Protein AF-A0A3B8M7G5-F1 (afdb_monomer)

Secondary structure (DSSP, 8-state):
---TTHHHHHHHHHHHHHHHHHHHHHHHHHHHHHHT-----HHHHHHHHHHHHHHHHHHHHT--TTS-SEEEEEEETTS-EEEEESS-EE-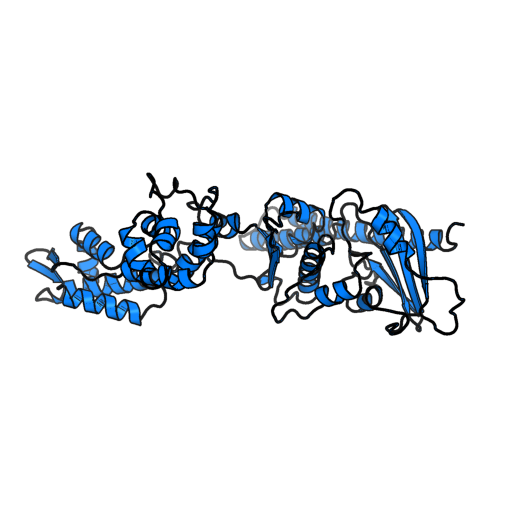TT--EEEEETTSGGGHHHHH--SS--TTEEEEEEEEEETTEEEEEEEEE--GGG--TT--S-HHHHHHHHHTTTSS----GGG--HHHHHHHHS-SSS-------TTS-HHHHHHHHHHHHHHHTHHHHHHH-EEEEES-HHHHHHHHHH-THHHHTTEEEEEHHHHHHTT-TT--EEEPPPHHHHHHHTSTHHHHHHHHHHHTT----SS-EEEEETTEEEEE-HHHHHHHHHHHHHH-SSHHHHHHHHHHHHHHHHHHTSTT---HHHHHHHHTT-HHHHHHHHHHS----HHHHHHHHHT-HHHHHHHHTTTS-HHHHHTT-----S-TTT--EEGGGHHHHHHHHHHH-PPB-TTS-BSSPPPPP-SEEEE----------

Structure (mmCIF, N/CA/C/O backbone):
data_AF-A0A3B8M7G5-F1
#
_entry.id   AF-A0A3B8M7G5-F1
#
loop_
_atom_site.group_PDB
_atom_site.id
_atom_site.type_symbol
_atom_site.label_atom_id
_atom_site.label_alt_id
_atom_site.label_comp_id
_atom_site.label_asym_id
_atom_site.label_entity_id
_atom_site.label_seq_id
_atom_site.pdbx_PDB_ins_code
_atom_site.Cartn_x
_atom_site.Cartn_y
_atom_site.Cartn_z
_atom_site.occupancy
_atom_site.B_iso_or_equiv
_atom_site.auth_seq_id
_atom_site.auth_comp_id
_atom_site.auth_asym_id
_atom_site.auth_atom_id
_atom_site.pdbx_PDB_model_num
ATOM 1 N N . MET A 1 1 ? 38.760 4.774 -37.490 1.00 51.53 1 MET A N 1
ATOM 2 C CA . MET A 1 1 ? 38.016 4.800 -38.769 1.00 51.53 1 MET A CA 1
ATOM 3 C C . MET A 1 1 ? 36.551 4.691 -38.407 1.00 51.53 1 MET A C 1
ATOM 5 O O . MET A 1 1 ? 36.247 3.882 -37.546 1.00 51.53 1 MET A O 1
ATOM 9 N N . THR A 1 2 ? 35.687 5.534 -38.965 1.00 69.25 2 THR A N 1
ATOM 10 C CA . THR A 1 2 ? 34.235 5.453 -38.745 1.00 69.25 2 THR A CA 1
ATOM 11 C C . THR A 1 2 ? 33.698 4.145 -39.324 1.00 69.25 2 THR A C 1
ATOM 13 O O . THR A 1 2 ? 34.103 3.748 -40.418 1.00 69.25 2 THR A O 1
ATOM 16 N N . HIS A 1 3 ? 32.827 3.460 -38.582 1.00 82.44 3 HIS A N 1
ATOM 17 C CA . HIS A 1 3 ? 32.260 2.178 -38.997 1.00 82.44 3 HIS A CA 1
ATOM 18 C C . HIS A 1 3 ? 31.507 2.327 -40.342 1.00 82.44 3 HIS A C 1
ATOM 20 O O . HIS A 1 3 ? 30.727 3.273 -40.500 1.00 82.44 3 HIS A O 1
ATOM 26 N N . PRO A 1 4 ? 31.720 1.436 -41.333 1.00 87.06 4 PRO A N 1
ATOM 27 C CA . PRO A 1 4 ? 31.250 1.630 -42.713 1.00 87.06 4 PRO A CA 1
ATOM 28 C C . PRO A 1 4 ? 29.722 1.692 -42.841 1.00 87.06 4 PRO A C 1
ATOM 30 O O . PRO A 1 4 ? 29.203 2.316 -43.763 1.00 87.06 4 PRO A O 1
ATOM 33 N N . GLU A 1 5 ? 28.998 1.081 -41.901 1.00 90.75 5 GLU A N 1
ATOM 34 C CA . GLU A 1 5 ? 27.531 1.035 -41.906 1.00 90.75 5 GLU A CA 1
ATOM 35 C C . GLU A 1 5 ? 26.855 2.204 -41.158 1.00 90.75 5 GLU A C 1
ATOM 37 O O . GLU A 1 5 ? 25.629 2.273 -41.160 1.00 90.75 5 GLU A O 1
ATOM 42 N N . ILE A 1 6 ? 27.602 3.159 -40.575 1.00 92.19 6 ILE A N 1
ATOM 43 C CA . ILE A 1 6 ? 27.016 4.279 -39.798 1.00 92.19 6 ILE A CA 1
ATOM 44 C C . ILE A 1 6 ? 25.938 5.031 -40.583 1.00 92.19 6 ILE A C 1
ATOM 46 O O . ILE A 1 6 ? 24.874 5.311 -40.042 1.00 92.19 6 ILE A O 1
ATOM 50 N N . ALA A 1 7 ? 26.178 5.341 -41.860 1.00 94.44 7 ALA A N 1
ATOM 51 C CA . ALA A 1 7 ? 25.221 6.101 -42.664 1.00 94.44 7 ALA A CA 1
ATOM 52 C C . ALA A 1 7 ? 23.908 5.334 -42.908 1.00 94.44 7 ALA A C 1
ATOM 54 O O . ALA A 1 7 ? 22.834 5.933 -42.900 1.00 94.44 7 ALA A O 1
ATOM 55 N N . ALA A 1 8 ? 23.991 4.015 -43.108 1.00 95.00 8 ALA A N 1
ATOM 56 C CA . ALA A 1 8 ? 22.815 3.171 -43.295 1.00 95.00 8 ALA A CA 1
ATOM 57 C C . ALA A 1 8 ? 22.008 3.055 -41.993 1.00 95.00 8 ALA A C 1
ATOM 59 O O . ALA A 1 8 ? 20.787 3.202 -42.007 1.00 95.00 8 ALA A O 1
ATOM 60 N N . GLU A 1 9 ? 22.693 2.874 -40.862 1.00 95.75 9 GLU A N 1
ATOM 61 C CA . GLU A 1 9 ? 22.041 2.760 -39.556 1.00 95.75 9 GLU A CA 1
ATOM 62 C C . GLU A 1 9 ? 21.443 4.086 -39.080 1.00 95.75 9 GLU A C 1
ATOM 64 O O . GLU A 1 9 ? 20.328 4.106 -38.558 1.00 95.75 9 GLU A O 1
ATOM 69 N N . GLN A 1 10 ? 22.113 5.211 -39.345 1.00 96.31 10 GLN A N 1
ATOM 70 C CA . GLN A 1 10 ? 21.554 6.540 -39.102 1.00 96.31 10 GLN A CA 1
ATOM 71 C C . GLN A 1 10 ? 20.258 6.750 -39.897 1.00 96.31 10 GLN A C 1
ATOM 73 O O . GLN A 1 10 ? 19.269 7.220 -39.338 1.00 96.31 10 GLN A O 1
ATOM 78 N N . ALA A 1 11 ? 20.218 6.345 -41.172 1.00 96.75 11 ALA A N 1
ATOM 79 C CA . ALA A 1 11 ? 19.010 6.457 -41.988 1.00 96.75 11 ALA A CA 1
ATOM 80 C C . ALA A 1 11 ? 17.841 5.621 -41.427 1.00 96.75 11 ALA A C 1
ATOM 82 O O . ALA A 1 11 ? 16.687 6.060 -41.467 1.00 96.75 11 ALA A O 1
ATOM 83 N N . HIS A 1 12 ? 18.122 4.440 -40.861 1.00 96.12 12 HIS A N 1
ATOM 84 C CA . HIS A 1 12 ? 17.106 3.631 -40.179 1.00 96.12 12 HIS A CA 1
ATOM 85 C C . HIS A 1 12 ? 16.614 4.290 -38.885 1.00 96.12 12 HIS A C 1
ATOM 87 O O . HIS A 1 12 ? 15.405 4.363 -38.654 1.00 96.12 12 HIS A O 1
ATOM 93 N N . ILE A 1 13 ? 17.527 4.825 -38.066 1.00 95.56 13 ILE A N 1
ATOM 94 C CA . ILE A 1 13 ? 17.198 5.574 -36.842 1.00 95.56 13 ILE A CA 1
ATOM 95 C C . ILE A 1 13 ? 16.310 6.784 -37.172 1.00 95.56 13 ILE A C 1
ATOM 97 O O . ILE A 1 13 ? 15.283 6.997 -36.518 1.00 95.56 13 ILE A O 1
ATOM 101 N N . ASP A 1 14 ? 16.639 7.532 -38.225 1.00 96.50 14 ASP A N 1
ATOM 102 C CA . ASP A 1 14 ? 15.849 8.675 -38.689 1.00 96.50 14 ASP A CA 1
ATOM 103 C C . ASP A 1 14 ? 14.444 8.249 -39.136 1.00 96.50 14 ASP A C 1
ATOM 105 O O . ASP A 1 14 ? 13.448 8.865 -38.731 1.00 96.50 14 ASP A O 1
ATOM 109 N N . ARG A 1 15 ? 14.335 7.149 -39.901 1.00 96.75 15 ARG A N 1
ATOM 110 C CA . ARG A 1 15 ? 13.041 6.564 -40.297 1.00 96.75 15 ARG A CA 1
ATOM 111 C C . ARG A 1 15 ? 12.215 6.169 -39.074 1.00 96.75 15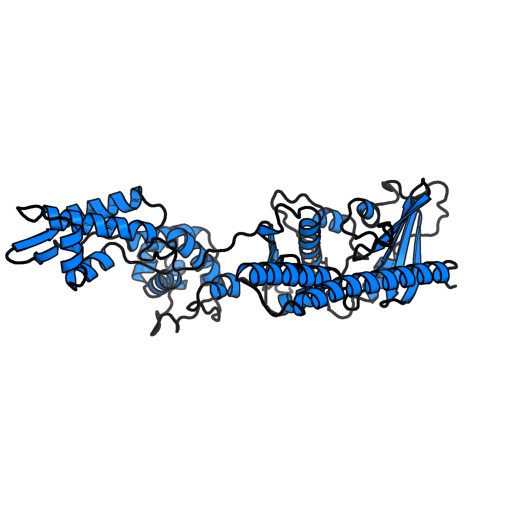 ARG A C 1
ATOM 113 O O . ARG A 1 15 ? 11.028 6.491 -39.010 1.00 96.75 15 ARG A O 1
ATOM 120 N N . ALA A 1 16 ? 12.820 5.501 -38.097 1.00 96.25 16 ALA A N 1
ATOM 121 C CA . ALA A 1 16 ? 12.135 5.080 -36.880 1.00 96.25 16 ALA A CA 1
ATOM 122 C C . ALA A 1 16 ? 11.620 6.279 -36.066 1.00 96.25 16 ALA A C 1
ATOM 124 O O . ALA A 1 16 ? 10.476 6.275 -35.604 1.00 96.25 16 ALA A O 1
ATOM 125 N N . HIS A 1 17 ? 12.417 7.344 -35.945 1.00 94.69 17 HIS A N 1
ATOM 126 C CA . HIS A 1 17 ? 11.985 8.578 -35.292 1.00 94.69 17 HIS A CA 1
ATOM 127 C C . HIS A 1 17 ? 10.840 9.270 -36.034 1.00 94.69 17 HIS A C 1
ATOM 129 O O . HIS A 1 17 ? 9.897 9.729 -35.389 1.00 94.69 17 HIS A O 1
ATOM 135 N N . MET A 1 18 ? 10.884 9.312 -37.367 1.00 95.50 18 MET A N 1
ATOM 136 C CA . MET A 1 18 ? 9.791 9.850 -38.178 1.00 95.50 18 MET A CA 1
ATOM 137 C C . MET A 1 18 ? 8.483 9.082 -37.932 1.00 95.50 18 MET A C 1
ATOM 139 O O . MET A 1 18 ? 7.447 9.700 -37.683 1.00 95.50 18 MET A O 1
ATOM 143 N N . LEU A 1 19 ? 8.523 7.747 -37.947 1.00 95.81 19 LEU A N 1
ATOM 144 C CA . LEU A 1 19 ? 7.349 6.903 -37.691 1.00 95.81 19 LEU A CA 1
ATOM 145 C C . LEU A 1 19 ? 6.804 7.076 -36.267 1.00 95.81 19 LEU A C 1
ATOM 147 O O . LEU A 1 19 ? 5.587 7.121 -36.062 1.00 95.81 19 LEU A O 1
ATOM 151 N N . LEU A 1 20 ? 7.686 7.229 -35.277 1.00 93.00 20 LEU A N 1
ATOM 152 C CA . LEU A 1 20 ? 7.289 7.530 -33.903 1.00 93.00 20 LEU A CA 1
ATOM 153 C C . LEU A 1 20 ? 6.588 8.892 -33.799 1.00 93.00 20 LEU A C 1
ATOM 155 O O . LEU A 1 20 ? 5.552 9.008 -33.140 1.00 93.00 20 LEU A O 1
ATOM 159 N N . ASP A 1 21 ? 7.119 9.918 -34.462 1.00 92.56 21 ASP A N 1
ATOM 160 C CA . ASP A 1 21 ? 6.519 11.253 -34.476 1.00 92.56 21 ASP A CA 1
ATOM 161 C C . ASP A 1 21 ? 5.148 11.240 -35.182 1.00 92.56 21 ASP A C 1
ATOM 163 O O . ASP A 1 21 ? 4.189 11.825 -34.671 1.00 92.56 21 ASP A O 1
ATOM 167 N N . GLN A 1 22 ? 4.993 10.469 -36.264 1.00 93.12 22 GLN A N 1
ATOM 168 C CA . GLN A 1 22 ? 3.694 10.221 -36.903 1.00 93.12 22 GLN A CA 1
ATOM 169 C C . GLN A 1 22 ? 2.713 9.470 -35.988 1.00 93.12 22 GLN A C 1
ATOM 171 O O . GLN A 1 22 ? 1.519 9.772 -35.968 1.00 93.12 22 GLN A O 1
ATOM 176 N N . ALA A 1 23 ? 3.177 8.481 -35.218 1.00 90.56 23 ALA A N 1
ATOM 177 C CA . ALA A 1 23 ? 2.340 7.768 -34.251 1.00 90.56 23 ALA A CA 1
ATOM 178 C C . ALA A 1 23 ? 1.844 8.698 -33.131 1.00 90.56 23 ALA A C 1
ATOM 180 O O . ALA A 1 23 ? 0.668 8.643 -32.759 1.00 90.56 23 ALA A O 1
ATOM 181 N N . ARG A 1 24 ? 2.711 9.592 -32.638 1.00 90.25 24 ARG A N 1
ATOM 182 C CA . ARG A 1 24 ? 2.340 10.635 -31.669 1.00 90.25 24 ARG A CA 1
ATOM 183 C C . ARG A 1 24 ? 1.311 11.592 -32.255 1.00 90.25 24 ARG A C 1
ATOM 185 O O . ARG A 1 24 ? 0.337 11.915 -31.582 1.00 90.25 24 ARG A O 1
ATOM 192 N N . GLU A 1 25 ? 1.495 12.021 -33.499 1.00 90.31 25 GLU A N 1
ATOM 193 C CA . GLU A 1 25 ? 0.565 12.947 -34.142 1.00 90.31 25 GLU A CA 1
ATOM 194 C C . GLU A 1 25 ? -0.816 12.325 -34.361 1.00 90.31 25 GLU A C 1
ATOM 196 O O . GLU A 1 25 ? -1.823 12.933 -34.005 1.00 90.31 25 GLU A O 1
ATOM 201 N N . ARG A 1 26 ? -0.878 11.065 -34.809 1.00 88.50 26 ARG A N 1
ATOM 202 C CA . ARG A 1 26 ? -2.140 10.308 -34.888 1.00 88.50 26 ARG A CA 1
ATOM 203 C C . ARG A 1 26 ? -2.851 10.233 -33.533 1.00 88.50 26 ARG A C 1
ATOM 205 O O . ARG A 1 26 ? -4.058 10.453 -33.461 1.00 88.50 26 ARG A O 1
ATOM 212 N N . ALA A 1 27 ? -2.112 9.981 -32.450 1.00 86.50 27 ALA A N 1
ATOM 213 C CA . ALA A 1 27 ? -2.678 9.976 -31.101 1.00 86.50 27 ALA A CA 1
ATOM 214 C C . ALA A 1 27 ? -3.205 11.364 -30.678 1.00 86.50 27 ALA A C 1
ATOM 216 O O . ALA A 1 27 ? -4.284 11.453 -30.094 1.00 86.50 27 ALA A O 1
ATOM 217 N N . ARG A 1 28 ? -2.511 12.461 -31.020 1.00 85.81 28 ARG A N 1
ATOM 218 C CA . ARG A 1 28 ? -2.996 13.832 -30.756 1.00 85.81 28 ARG A CA 1
ATOM 219 C C . ARG A 1 28 ? -4.236 14.190 -31.572 1.00 85.81 28 ARG A C 1
ATOM 221 O O . ARG A 1 28 ? -5.139 14.830 -31.040 1.00 85.81 28 ARG A O 1
ATOM 228 N N . GLN A 1 29 ? -4.319 13.766 -32.829 1.00 84.62 29 GLN A N 1
ATOM 229 C CA . GLN A 1 29 ? -5.486 14.029 -33.678 1.00 84.62 29 GLN A CA 1
ATOM 230 C C . GLN A 1 29 ? -6.759 13.375 -33.128 1.00 84.62 29 GLN A C 1
ATOM 232 O O . GLN A 1 29 ? -7.821 14.001 -33.144 1.00 84.62 29 GLN A O 1
ATOM 237 N N . LEU A 1 30 ? -6.648 12.173 -32.550 1.00 78.12 30 LEU A N 1
ATOM 238 C CA . LEU A 1 30 ? -7.759 11.519 -31.849 1.00 78.12 30 LEU A CA 1
ATOM 239 C C . LEU A 1 30 ? -8.289 12.370 -30.683 1.00 78.12 30 LEU A C 1
ATOM 241 O O . LEU A 1 30 ? -9.499 12.438 -30.487 1.00 78.12 30 LEU A O 1
ATOM 245 N N . ARG A 1 31 ? -7.416 13.092 -29.961 1.00 70.81 31 ARG A N 1
ATOM 246 C CA . ARG A 1 31 ? -7.828 14.060 -28.926 1.00 70.81 31 ARG A CA 1
ATOM 247 C C . ARG A 1 31 ? -8.651 15.211 -29.511 1.00 70.81 31 ARG A C 1
ATOM 249 O O . ARG A 1 31 ? -9.694 15.564 -28.966 1.00 70.81 31 ARG A O 1
ATOM 256 N N . GLY A 1 32 ? -8.191 15.786 -30.624 1.00 64.62 32 GLY A N 1
ATOM 257 C CA . GLY A 1 32 ? -8.837 16.933 -31.271 1.00 64.62 32 GLY A CA 1
ATOM 258 C C . GLY A 1 32 ? -10.245 16.627 -31.792 1.00 64.62 32 GLY A C 1
ATOM 259 O O . GLY A 1 32 ? -11.131 17.471 -31.689 1.00 64.62 32 GLY A O 1
ATOM 260 N N . MET A 1 33 ? -10.490 15.407 -32.283 1.00 64.12 33 MET A N 1
ATOM 261 C CA . MET A 1 33 ? -11.824 14.972 -32.731 1.00 64.12 33 MET A CA 1
ATOM 262 C C . MET A 1 33 ? -12.843 14.882 -31.581 1.00 64.12 33 MET A C 1
ATOM 264 O O . MET A 1 33 ? -14.033 15.111 -31.787 1.00 64.12 33 MET A O 1
ATOM 268 N N . VAL A 1 34 ? -12.378 14.595 -30.363 1.00 59.19 34 VAL A N 1
ATOM 269 C CA . VAL A 1 34 ? -13.214 14.408 -29.166 1.00 59.19 34 VAL A CA 1
ATOM 270 C C . VAL A 1 34 ? -13.632 15.746 -28.536 1.00 59.19 34 VAL A C 1
ATOM 272 O O . VAL A 1 34 ? -14.736 15.866 -28.004 1.00 59.19 34 VAL A O 1
ATOM 275 N N . GLU A 1 35 ? -12.805 16.791 -28.636 1.00 55.91 35 GLU A N 1
ATOM 276 C CA . GLU A 1 35 ? -13.115 18.124 -28.087 1.00 55.91 35 GLU A CA 1
ATOM 277 C C . GLU A 1 35 ? -14.222 18.876 -28.854 1.00 55.91 35 GLU A C 1
ATOM 279 O O . GLU A 1 35 ? -14.889 19.746 -28.282 1.00 55.91 35 GLU A O 1
ATOM 284 N N . VAL A 1 36 ? -14.460 18.534 -30.127 1.00 53.94 36 VAL A N 1
ATOM 285 C CA . VAL A 1 36 ? -15.417 19.231 -31.014 1.00 53.94 36 VAL A CA 1
ATOM 286 C C . VAL A 1 36 ? -16.881 18.833 -30.742 1.00 53.94 36 VAL A C 1
ATOM 288 O O . VAL A 1 36 ? -17.803 19.571 -31.095 1.00 53.94 36 VAL A O 1
ATOM 291 N N . GLY A 1 37 ? -17.130 17.741 -30.012 1.00 56.31 37 GLY A N 1
ATOM 292 C CA . GLY A 1 37 ? -18.466 17.308 -29.577 1.00 56.31 37 GLY A CA 1
ATOM 293 C C . GLY A 1 37 ? -19.032 18.121 -28.403 1.00 56.31 37 GLY A C 1
ATOM 294 O O . GLY A 1 37 ? -19.281 17.581 -27.325 1.00 56.31 37 GLY A O 1
ATOM 295 N N . ARG A 1 38 ? -19.230 19.437 -28.557 1.00 49.22 38 ARG A N 1
ATOM 296 C CA . ARG A 1 38 ? -19.844 20.295 -27.521 1.00 49.22 38 ARG A CA 1
ATOM 297 C C . ARG A 1 38 ? -21.365 20.108 -27.457 1.00 49.22 38 ARG A C 1
ATOM 299 O O . ARG A 1 38 ? -22.127 20.953 -27.912 1.00 49.22 38 ARG A O 1
ATOM 306 N N . GLY A 1 39 ? -21.806 19.018 -26.837 1.00 60.34 39 GLY A N 1
ATOM 307 C CA . GLY A 1 39 ? -23.203 18.816 -26.447 1.00 60.34 39 GLY A CA 1
ATOM 308 C C . GLY A 1 39 ? -23.545 17.340 -26.314 1.00 60.34 39 GLY A C 1
ATOM 309 O O . GLY A 1 39 ? -23.597 16.632 -27.311 1.00 60.34 39 GLY A O 1
ATOM 310 N N . GLY A 1 40 ? -23.789 16.863 -25.093 1.00 65.00 40 GLY A N 1
ATOM 311 C CA . GLY A 1 40 ? -24.121 15.458 -24.893 1.00 65.00 40 GLY A CA 1
ATOM 312 C C . GLY A 1 40 ? -24.544 15.109 -23.472 1.00 65.00 40 GLY A C 1
ATOM 313 O O . GLY A 1 40 ? -24.154 15.762 -22.500 1.00 65.00 40 GLY A O 1
ATOM 314 N N . THR A 1 41 ? -25.379 14.075 -23.399 1.00 71.44 41 THR A N 1
ATOM 315 C CA . THR A 1 41 ? -25.889 13.395 -22.202 1.00 71.44 41 THR A CA 1
ATOM 316 C C . THR A 1 41 ? -24.753 12.950 -21.262 1.00 71.44 41 THR A C 1
ATOM 318 O O . THR A 1 41 ? -23.580 12.973 -21.627 1.00 71.44 41 THR A O 1
ATOM 321 N N . THR A 1 42 ? -25.070 12.501 -20.040 1.00 70.81 42 THR A N 1
ATOM 322 C CA . THR A 1 42 ? -24.075 11.944 -19.093 1.00 70.81 42 THR A CA 1
ATOM 323 C C . THR A 1 42 ? -23.211 10.839 -19.719 1.00 70.81 42 THR A C 1
ATOM 325 O O . THR A 1 42 ? -22.033 10.729 -19.399 1.00 70.81 42 THR A O 1
ATOM 328 N N . GLN A 1 43 ? -23.774 10.073 -20.657 1.00 71.25 43 GLN A N 1
ATOM 329 C CA . GLN A 1 43 ? -23.075 9.027 -21.402 1.00 71.25 43 GLN A CA 1
ATOM 330 C C . GLN A 1 43 ? -21.974 9.584 -22.321 1.00 71.25 43 GLN A C 1
ATOM 332 O O . GLN A 1 43 ? -20.856 9.087 -22.288 1.00 71.25 43 GLN A O 1
ATOM 337 N N . ALA A 1 44 ? -22.241 10.669 -23.053 1.00 72.38 44 ALA A N 1
ATOM 338 C CA . ALA A 1 44 ? -21.246 11.299 -23.925 1.00 72.38 44 ALA A CA 1
ATOM 339 C C . ALA A 1 44 ? -20.059 11.895 -23.141 1.00 72.38 44 ALA A C 1
ATOM 341 O O . ALA A 1 44 ? -18.938 11.937 -23.639 1.00 72.38 44 ALA A O 1
ATOM 342 N N . ARG A 1 45 ? -20.291 12.346 -21.897 1.00 71.38 45 ARG A N 1
ATOM 343 C CA . ARG A 1 45 ? -19.213 12.806 -21.001 1.00 71.38 45 ARG A CA 1
ATOM 344 C C . ARG A 1 45 ? -18.332 11.648 -20.540 1.00 71.38 45 ARG A C 1
ATOM 346 O O . ARG A 1 45 ? -17.120 11.768 -20.577 1.00 71.38 45 ARG A O 1
ATOM 353 N N . TYR A 1 46 ? -18.941 10.524 -20.168 1.00 74.94 46 TYR A N 1
ATOM 354 C CA . TYR A 1 46 ? -18.198 9.329 -19.778 1.00 74.94 46 TYR A CA 1
ATOM 355 C C . TYR A 1 46 ? -17.359 8.767 -20.935 1.00 74.94 46 TYR A C 1
ATOM 357 O O . TYR A 1 46 ? -16.178 8.490 -20.760 1.00 74.94 46 TYR A O 1
ATOM 365 N N . GLU A 1 47 ? -17.943 8.648 -22.131 1.00 76.00 47 GLU A N 1
ATOM 366 C CA . GLU A 1 47 ? -17.223 8.199 -23.332 1.00 76.00 47 GLU A CA 1
ATOM 367 C C . GLU A 1 47 ? -16.051 9.132 -23.665 1.00 76.00 47 GLU A C 1
ATOM 369 O O . GLU A 1 47 ? -14.956 8.663 -23.973 1.00 76.00 47 GLU A O 1
ATOM 374 N N . ARG A 1 48 ? -16.246 10.449 -23.520 1.00 76.06 48 ARG A N 1
ATOM 375 C CA . ARG A 1 48 ? -15.173 11.436 -23.650 1.00 76.06 48 ARG A CA 1
ATOM 376 C C . ARG A 1 48 ? -14.044 11.188 -22.652 1.00 76.06 48 ARG A C 1
ATOM 378 O O . ARG A 1 48 ? -12.897 11.126 -23.082 1.00 76.06 48 ARG A O 1
ATOM 385 N N . ASP A 1 49 ? -14.354 11.054 -21.366 1.00 78.44 49 ASP A N 1
ATOM 386 C CA . ASP A 1 49 ? -13.343 10.880 -20.315 1.00 78.44 49 ASP A CA 1
ATOM 387 C C . ASP A 1 49 ? -12.529 9.591 -20.537 1.00 78.44 49 ASP A C 1
ATOM 389 O O . ASP A 1 49 ? -11.311 9.577 -20.357 1.00 78.44 49 ASP A O 1
ATOM 393 N N . VAL A 1 50 ? -13.182 8.518 -21.001 1.00 78.88 50 VAL A N 1
ATOM 394 C CA . VAL A 1 50 ? -12.520 7.251 -21.357 1.00 78.88 50 VAL A CA 1
ATOM 395 C C . VAL A 1 50 ? -11.574 7.429 -22.544 1.00 78.88 50 VAL A C 1
ATOM 397 O O . VAL A 1 50 ? -10.430 6.971 -22.491 1.00 78.88 50 VAL A O 1
ATOM 400 N N . ILE A 1 51 ? -12.020 8.095 -23.614 1.00 79.56 51 ILE A N 1
ATOM 401 C CA . ILE A 1 51 ? -11.174 8.326 -24.791 1.00 79.56 51 ILE A CA 1
ATOM 402 C C . ILE A 1 51 ? -10.015 9.263 -24.438 1.00 79.56 51 ILE A C 1
ATOM 404 O O . ILE A 1 51 ? -8.880 8.998 -24.826 1.00 79.56 51 ILE A O 1
ATOM 408 N N . GLU A 1 52 ? -10.272 10.322 -23.671 1.00 81.06 52 GLU A N 1
ATOM 409 C CA . GLU A 1 52 ? -9.244 11.250 -23.205 1.00 81.06 52 GLU A CA 1
ATOM 410 C C . GLU A 1 52 ? -8.184 10.520 -22.373 1.00 81.06 52 GLU A C 1
ATOM 412 O O . GLU A 1 52 ? -6.997 10.631 -22.680 1.00 81.06 52 GLU A O 1
ATOM 417 N N . GLY A 1 53 ? -8.597 9.686 -21.414 1.00 76.88 53 GLY A N 1
ATOM 418 C CA . GLY A 1 53 ? -7.684 8.833 -20.652 1.00 76.88 53 GLY A CA 1
ATOM 419 C C . GLY A 1 53 ? -6.876 7.881 -21.542 1.00 76.88 53 GLY A C 1
ATOM 420 O O . GLY A 1 53 ? -5.659 7.782 -21.400 1.00 76.88 53 GLY A O 1
ATOM 421 N N . SER A 1 54 ? -7.515 7.231 -22.522 1.00 78.06 54 SER A N 1
ATOM 422 C CA . SER A 1 54 ? -6.824 6.336 -23.462 1.00 78.06 54 SER A CA 1
ATOM 423 C C . SER A 1 54 ? -5.796 7.067 -24.328 1.00 78.06 54 SER A C 1
ATOM 425 O O . SER A 1 54 ? -4.736 6.509 -24.619 1.00 78.06 54 SER A O 1
ATOM 427 N N . VAL A 1 55 ? -6.100 8.289 -24.772 1.00 83.06 55 VAL A N 1
ATOM 428 C CA . VAL A 1 55 ? -5.180 9.091 -25.585 1.00 83.06 55 VAL A CA 1
ATOM 429 C C . VAL A 1 55 ? -4.003 9.580 -24.747 1.00 83.06 55 VAL A C 1
ATOM 431 O O . VAL A 1 55 ? -2.870 9.492 -25.217 1.00 83.06 55 VAL A O 1
ATOM 434 N N . GLN A 1 56 ? -4.243 10.040 -23.515 1.00 79.50 56 GLN A N 1
ATOM 435 C CA . GLN A 1 56 ? -3.171 10.440 -22.599 1.00 79.50 56 GLN A CA 1
ATOM 436 C C . GLN A 1 56 ? -2.227 9.269 -22.325 1.00 79.50 56 GLN A C 1
ATOM 438 O O . GLN A 1 56 ? -1.041 9.379 -22.621 1.00 79.50 56 GLN A O 1
ATOM 443 N N . ASN A 1 57 ? -2.765 8.106 -21.939 1.00 75.81 57 ASN A N 1
ATOM 444 C CA . ASN A 1 57 ? -1.970 6.895 -21.715 1.00 75.81 57 ASN A CA 1
ATOM 445 C C . ASN A 1 57 ? -1.141 6.515 -22.950 1.00 75.81 57 ASN A C 1
ATOM 447 O O . ASN A 1 57 ? 0.030 6.148 -22.842 1.00 75.81 57 ASN A O 1
ATOM 451 N N . ARG A 1 58 ? -1.729 6.611 -24.152 1.00 81.31 58 ARG A N 1
ATOM 452 C CA . ARG A 1 58 ? -1.007 6.317 -25.395 1.00 81.31 58 ARG A CA 1
ATOM 453 C C . ARG A 1 58 ? 0.110 7.323 -25.655 1.00 81.31 58 ARG A C 1
ATOM 455 O O . ARG A 1 58 ? 1.181 6.920 -26.099 1.00 81.31 58 ARG A O 1
ATOM 462 N N . LEU A 1 59 ? -0.121 8.611 -25.413 1.00 83.06 59 LEU A N 1
ATOM 463 C CA . LEU A 1 59 ? 0.900 9.641 -25.585 1.00 83.06 59 LEU A CA 1
ATOM 464 C C . LEU A 1 59 ? 2.041 9.468 -24.583 1.00 83.06 59 LEU A C 1
ATOM 466 O O . LEU A 1 59 ? 3.189 9.547 -25.013 1.00 83.06 59 LEU A O 1
ATOM 470 N N . GLY A 1 60 ? 1.746 9.161 -23.317 1.00 77.44 60 GLY A N 1
ATOM 471 C CA . GLY A 1 60 ? 2.732 8.813 -22.291 1.00 77.44 60 GLY A CA 1
ATOM 472 C C . GLY A 1 60 ? 3.622 7.647 -22.672 1.00 77.44 60 GLY A C 1
ATOM 473 O O . GLY A 1 60 ? 4.845 7.746 -22.614 1.00 77.44 60 GLY A O 1
ATOM 474 N N . GLN A 1 61 ? 3.018 6.562 -23.164 1.00 76.50 61 GLN A N 1
ATOM 475 C CA . GLN A 1 61 ? 3.753 5.397 -23.667 1.00 76.50 61 GLN A CA 1
ATOM 476 C C . GLN A 1 61 ? 4.665 5.718 -24.853 1.00 76.50 61 GLN A C 1
ATOM 478 O O . GLN A 1 61 ? 5.601 4.973 -25.106 1.00 76.50 61 GLN A O 1
ATOM 483 N N . LEU A 1 62 ? 4.397 6.788 -25.604 1.00 83.94 62 LEU A N 1
ATOM 484 C CA . LEU A 1 62 ? 5.222 7.203 -26.736 1.00 83.94 62 LEU A CA 1
ATOM 485 C C . LEU A 1 62 ? 6.270 8.259 -26.351 1.00 83.94 62 LEU A C 1
ATOM 487 O O . LEU A 1 62 ? 6.957 8.769 -27.241 1.00 83.94 62 LEU A O 1
ATOM 491 N N . GLN A 1 63 ? 6.411 8.629 -25.074 1.00 79.94 63 GLN A N 1
ATOM 492 C CA . GLN A 1 63 ? 7.426 9.586 -24.626 1.00 79.94 63 GLN A CA 1
ATOM 493 C C . GLN A 1 63 ? 8.791 8.906 -24.450 1.00 79.94 63 GLN A C 1
ATOM 495 O O . GLN A 1 63 ? 8.908 7.888 -23.783 1.00 79.94 63 GLN A O 1
ATOM 500 N N . LEU A 1 64 ? 9.835 9.499 -25.043 1.00 73.38 64 LEU A N 1
ATOM 501 C CA . LEU A 1 64 ? 11.234 9.050 -24.910 1.00 73.38 64 LEU A CA 1
ATOM 502 C C . LEU A 1 64 ? 12.091 9.985 -24.042 1.00 73.38 64 LEU A C 1
ATOM 504 O O . LEU A 1 64 ? 13.214 9.637 -23.690 1.00 73.38 64 LEU A O 1
ATOM 508 N N . GLY A 1 65 ? 11.611 11.198 -23.746 1.00 73.56 65 GLY A N 1
ATOM 509 C CA . GLY A 1 65 ? 12.449 12.247 -23.163 1.00 73.56 65 GLY A CA 1
ATOM 510 C C . GLY A 1 65 ? 13.667 12.553 -24.046 1.00 73.56 65 GLY A C 1
ATOM 511 O O . GLY A 1 65 ? 13.529 12.748 -25.254 1.00 73.56 65 GLY A O 1
ATOM 512 N N . SER A 1 66 ? 14.852 12.593 -23.435 1.00 68.75 66 SER A N 1
ATOM 513 C CA . SER A 1 66 ? 16.146 12.791 -24.105 1.00 68.75 66 SER A CA 1
ATOM 514 C C . SER A 1 66 ? 16.831 11.488 -24.542 1.00 68.75 66 SER A C 1
ATOM 516 O O . SER A 1 66 ? 17.930 11.541 -25.096 1.00 68.75 66 SER A O 1
ATOM 518 N N . ALA A 1 67 ? 16.220 10.327 -24.293 1.00 76.06 67 ALA A N 1
ATOM 519 C CA . ALA A 1 67 ? 16.827 9.035 -24.579 1.00 76.06 67 ALA A CA 1
ATOM 520 C C . ALA A 1 67 ? 16.782 8.680 -26.077 1.00 76.06 67 ALA A C 1
ATOM 522 O O . ALA A 1 67 ? 15.838 9.023 -26.794 1.00 76.06 67 ALA A O 1
ATOM 523 N N . SER A 1 68 ? 17.795 7.943 -26.537 1.00 85.38 68 SER A N 1
ATOM 524 C CA . SER A 1 68 ? 17.854 7.379 -27.891 1.00 85.38 68 SER A CA 1
ATOM 525 C C . SER A 1 68 ? 16.808 6.267 -28.056 1.00 85.38 68 SER A C 1
ATOM 527 O O . SER A 1 68 ? 16.646 5.437 -27.158 1.00 85.38 68 SER A O 1
ATOM 529 N N . LEU A 1 69 ? 16.088 6.247 -29.185 1.00 90.19 69 LEU A N 1
ATOM 530 C CA . LEU A 1 69 ? 15.011 5.276 -29.442 1.00 90.19 69 LEU A CA 1
ATOM 531 C C . LEU A 1 69 ? 15.545 3.847 -29.606 1.00 90.19 69 LEU A C 1
ATOM 533 O O . LEU A 1 69 ? 14.976 2.919 -29.035 1.00 90.19 69 LEU A O 1
ATOM 537 N N . ILE A 1 70 ? 16.617 3.695 -30.382 1.00 93.00 70 ILE A N 1
ATOM 538 C CA . ILE A 1 70 ? 17.257 2.421 -30.718 1.00 93.00 70 ILE A CA 1
ATOM 539 C C . ILE A 1 70 ? 18.637 2.414 -30.071 1.00 93.00 70 ILE A C 1
ATOM 541 O O . ILE A 1 70 ? 19.342 3.422 -30.114 1.00 93.00 70 ILE A O 1
ATOM 545 N N . PHE A 1 71 ? 19.017 1.293 -29.469 1.00 90.25 71 PHE A N 1
ATOM 546 C CA . PHE A 1 71 ? 20.336 1.136 -28.851 1.00 90.25 71 PHE A CA 1
ATOM 547 C C . PHE A 1 71 ? 21.089 -0.099 -29.345 1.00 90.25 71 PHE A C 1
ATOM 549 O O . PHE A 1 71 ? 22.254 -0.278 -28.995 1.00 90.25 71 PHE A O 1
ATOM 556 N N . GLY A 1 72 ? 20.467 -0.930 -30.178 1.00 93.06 72 GLY A N 1
ATOM 557 C CA . GLY A 1 72 ? 21.171 -2.032 -30.806 1.00 93.06 72 GLY A CA 1
ATOM 558 C C . GLY A 1 72 ? 20.359 -2.776 -31.850 1.00 93.06 72 GLY A C 1
ATOM 559 O O . GLY A 1 72 ? 19.212 -2.431 -32.146 1.00 93.06 72 GLY A O 1
ATOM 560 N N . ARG A 1 73 ? 20.981 -3.811 -32.405 1.00 95.56 73 ARG A N 1
ATOM 561 C CA . ARG A 1 73 ? 20.410 -4.716 -33.403 1.00 95.56 73 ARG A CA 1
ATOM 562 C C . ARG A 1 73 ? 20.861 -6.142 -33.106 1.00 95.56 73 ARG A C 1
ATOM 564 O O . ARG A 1 73 ? 21.987 -6.349 -32.655 1.00 95.56 73 ARG A O 1
ATOM 571 N N . ILE A 1 74 ? 19.993 -7.109 -33.360 1.00 95.12 74 ILE A N 1
ATOM 572 C CA . ILE A 1 74 ? 20.326 -8.535 -33.341 1.00 95.12 74 ILE A CA 1
ATOM 573 C C . ILE A 1 74 ? 20.034 -9.147 -34.706 1.00 95.12 74 ILE A C 1
ATOM 575 O O . ILE A 1 74 ? 19.000 -8.843 -35.305 1.00 95.12 74 ILE A O 1
ATOM 579 N N . ASP A 1 75 ? 20.939 -10.004 -35.168 1.00 93.75 75 ASP A N 1
ATOM 580 C CA . ASP A 1 75 ? 20.843 -10.688 -36.456 1.00 93.75 75 ASP A CA 1
ATOM 581 C C . ASP A 1 75 ? 20.845 -12.211 -36.235 1.00 93.75 75 ASP A C 1
ATOM 583 O O . ASP A 1 75 ? 21.720 -12.737 -35.538 1.00 93.75 75 ASP A O 1
ATOM 587 N N . PHE A 1 76 ? 19.881 -12.910 -36.838 1.00 91.19 76 PHE A N 1
ATOM 588 C CA . PHE A 1 76 ? 19.726 -14.371 -36.796 1.00 91.19 76 PHE A CA 1
ATOM 589 C C . PHE A 1 76 ? 20.121 -15.028 -38.134 1.00 91.19 76 PHE A C 1
ATOM 591 O O . PHE A 1 76 ? 20.195 -14.364 -39.168 1.00 91.19 76 PHE A O 1
ATOM 598 N N . GLU A 1 77 ? 20.315 -16.353 -38.139 1.00 79.25 77 GLU A N 1
ATOM 599 C CA . GLU A 1 77 ? 20.707 -17.136 -39.333 1.00 79.25 77 GLU A CA 1
ATOM 600 C C . GLU A 1 77 ? 19.744 -17.055 -40.528 1.00 79.25 77 GLU A C 1
ATOM 602 O O . GLU A 1 77 ? 20.175 -17.200 -41.670 1.00 79.25 77 GLU A O 1
ATOM 607 N N . ALA A 1 78 ? 18.459 -16.773 -40.302 1.00 76.19 78 ALA A N 1
ATOM 608 C CA . ALA A 1 78 ? 17.432 -16.736 -41.348 1.00 76.19 78 ALA A CA 1
ATOM 609 C C . ALA A 1 78 ? 17.275 -15.365 -42.053 1.00 76.19 78 ALA A C 1
ATOM 611 O O . ALA A 1 78 ? 16.243 -15.117 -42.668 1.00 76.19 78 ALA A O 1
ATOM 612 N N . ASP A 1 79 ? 18.275 -14.479 -41.957 1.00 69.62 79 ASP A N 1
ATOM 613 C CA . ASP A 1 79 ? 18.222 -13.058 -42.373 1.00 69.62 79 ASP A CA 1
ATOM 614 C C . ASP A 1 79 ? 17.154 -12.223 -41.631 1.00 69.62 79 ASP A C 1
ATOM 616 O O . ASP A 1 79 ? 16.833 -11.098 -42.017 1.00 69.62 79 ASP A O 1
ATOM 620 N N . ASP A 1 80 ? 16.649 -12.746 -40.511 1.00 86.56 80 ASP A N 1
ATOM 621 C CA . ASP A 1 80 ? 15.802 -12.009 -39.581 1.00 86.56 80 ASP A CA 1
ATOM 622 C C . ASP A 1 80 ? 16.668 -11.047 -38.758 1.00 86.56 80 ASP A C 1
ATOM 624 O O . ASP A 1 80 ? 17.576 -11.458 -38.026 1.00 86.56 80 ASP A O 1
ATOM 628 N N . ARG A 1 81 ? 16.381 -9.747 -38.871 1.00 93.00 81 ARG A N 1
ATOM 629 C CA . ARG A 1 81 ? 17.102 -8.680 -38.167 1.00 93.00 81 ARG A CA 1
ATOM 630 C C . ARG A 1 81 ? 16.129 -7.850 -37.359 1.00 93.00 81 ARG A C 1
ATOM 632 O O . ARG A 1 81 ? 15.147 -7.335 -37.893 1.00 93.00 81 ARG A O 1
ATOM 639 N N . PHE A 1 82 ? 16.430 -7.664 -36.080 1.00 95.75 82 PHE A N 1
ATOM 640 C CA . PHE A 1 82 ? 15.582 -6.889 -35.183 1.00 95.75 82 PHE A CA 1
ATOM 641 C C . PHE A 1 82 ? 16.360 -5.737 -34.571 1.00 95.75 82 PHE A C 1
ATOM 643 O O . PHE A 1 82 ? 17.365 -5.923 -33.887 1.00 95.75 82 PHE A O 1
ATOM 650 N N . TYR A 1 83 ? 15.854 -4.528 -34.791 1.00 97.06 83 TYR A N 1
ATOM 651 C CA . TYR A 1 83 ? 16.330 -3.326 -34.123 1.00 97.06 83 TYR A CA 1
ATOM 652 C C . TYR A 1 83 ? 15.710 -3.245 -32.736 1.00 97.06 83 TYR A C 1
ATOM 654 O O . TYR A 1 83 ? 14.487 -3.176 -32.608 1.00 97.06 83 TYR A O 1
ATOM 662 N N . ILE A 1 84 ? 16.547 -3.251 -31.704 1.00 95.12 84 ILE A N 1
ATOM 663 C CA . ILE A 1 84 ? 16.117 -3.263 -30.310 1.00 95.12 84 ILE A CA 1
ATOM 664 C C . ILE A 1 84 ? 16.130 -1.837 -29.768 1.00 95.12 84 ILE A C 1
ATOM 666 O O . ILE A 1 84 ? 17.115 -1.095 -29.876 1.00 95.12 84 ILE A O 1
ATOM 670 N N . GLY A 1 85 ? 15.001 -1.444 -29.192 1.00 91.56 85 GLY A N 1
ATOM 671 C CA . GLY A 1 85 ? 14.791 -0.093 -28.717 1.00 91.56 85 GLY A CA 1
ATOM 672 C C . GLY A 1 85 ? 13.878 -0.000 -27.509 1.00 91.56 85 GLY A C 1
ATOM 673 O O . GLY A 1 85 ? 13.358 -0.976 -26.970 1.00 91.56 85 GLY A O 1
ATOM 674 N N . ARG A 1 86 ? 13.704 1.236 -27.055 1.00 87.62 86 ARG A N 1
ATOM 675 C CA . ARG A 1 86 ? 12.969 1.560 -25.824 1.00 87.62 86 ARG A CA 1
ATOM 676 C C . ARG A 1 86 ? 11.461 1.471 -25.993 1.00 87.62 86 ARG A C 1
ATOM 678 O O . ARG A 1 86 ? 10.753 1.265 -25.015 1.00 87.62 86 ARG A O 1
ATOM 685 N N . LEU A 1 87 ? 10.998 1.667 -27.223 1.00 88.38 87 LEU A N 1
ATOM 686 C CA . LEU A 1 87 ? 9.597 1.666 -27.604 1.00 88.38 87 LEU A CA 1
ATOM 687 C C . LEU A 1 87 ? 9.423 0.849 -28.874 1.00 88.38 87 LEU A C 1
ATOM 689 O O . LEU A 1 87 ? 10.219 0.971 -29.805 1.00 88.38 87 LEU A O 1
ATOM 693 N N . ALA A 1 88 ? 8.327 0.100 -28.941 1.00 91.00 88 ALA A N 1
ATOM 694 C CA . ALA A 1 88 ? 7.897 -0.497 -30.194 1.00 91.00 88 ALA A CA 1
ATOM 695 C C . ALA A 1 88 ? 7.477 0.594 -31.193 1.00 91.00 88 ALA A C 1
ATOM 697 O O . ALA A 1 88 ? 6.617 1.432 -30.896 1.00 91.00 88 ALA A O 1
ATOM 698 N N . VAL A 1 89 ? 8.043 0.544 -32.396 1.00 94.12 89 VAL A N 1
ATOM 699 C CA . VAL A 1 89 ? 7.648 1.387 -33.530 1.00 94.12 89 VAL A CA 1
ATOM 700 C C . VAL A 1 89 ? 7.321 0.475 -34.694 1.00 94.12 89 VAL A C 1
ATOM 702 O O . VAL A 1 89 ? 8.114 -0.396 -35.037 1.00 94.12 89 VAL A O 1
ATOM 705 N N . ALA A 1 90 ? 6.158 0.688 -35.298 1.00 94.00 90 ALA A N 1
ATOM 706 C CA . ALA A 1 90 ? 5.717 -0.031 -36.482 1.00 94.00 90 ALA A CA 1
ATOM 707 C C . ALA A 1 90 ? 5.433 0.955 -37.613 1.00 94.00 90 ALA A C 1
ATOM 709 O O . ALA A 1 90 ? 5.101 2.121 -37.358 1.00 94.00 90 ALA A O 1
ATOM 710 N N . ASP A 1 91 ? 5.564 0.491 -38.848 1.00 93.56 91 ASP A N 1
ATOM 711 C CA . ASP A 1 91 ? 5.222 1.288 -40.018 1.00 93.56 91 ASP A CA 1
ATOM 712 C C . ASP A 1 91 ? 3.725 1.223 -40.370 1.00 93.56 91 ASP A C 1
ATOM 714 O O . ASP A 1 91 ? 2.876 0.799 -39.577 1.00 93.56 91 ASP A O 1
ATOM 718 N N . GLU A 1 92 ? 3.381 1.726 -41.554 1.00 90.38 92 GLU A N 1
ATOM 719 C CA . GLU A 1 92 ? 2.007 1.800 -42.053 1.00 90.38 92 GLU A CA 1
ATOM 720 C C . GLU A 1 92 ? 1.365 0.414 -42.221 1.00 90.38 92 GLU A C 1
ATOM 722 O O . GLU A 1 92 ? 0.163 0.274 -41.988 1.00 90.38 92 GLU A O 1
ATOM 727 N N . ASN A 1 93 ? 2.166 -0.615 -42.515 1.00 92.75 93 ASN A N 1
ATOM 728 C CA . ASN A 1 93 ? 1.720 -1.997 -42.691 1.00 92.75 93 ASN A CA 1
ATOM 729 C C . ASN A 1 93 ? 1.676 -2.785 -41.373 1.00 92.75 93 ASN A C 1
ATOM 731 O O . ASN A 1 93 ? 1.359 -3.971 -41.384 1.00 92.75 93 ASN A O 1
ATOM 735 N N . GLN A 1 94 ? 1.951 -2.130 -40.237 1.00 89.25 94 GLN A N 1
ATOM 736 C CA . GLN A 1 94 ? 2.143 -2.762 -38.925 1.00 89.25 94 GLN A CA 1
ATOM 737 C C . GLN A 1 94 ? 3.385 -3.664 -38.848 1.00 89.25 94 GLN A C 1
ATOM 739 O O . GLN A 1 94 ? 3.480 -4.488 -37.937 1.00 89.25 94 GLN A O 1
ATOM 744 N N . GLU A 1 95 ? 4.360 -3.490 -39.745 1.00 91.75 95 GLU A N 1
ATOM 745 C CA . GLU A 1 95 ? 5.629 -4.207 -39.642 1.00 91.75 95 GLU A CA 1
ATOM 746 C C . GLU A 1 95 ? 6.517 -3.557 -38.568 1.00 91.75 95 GLU A C 1
ATOM 748 O O . GLU A 1 95 ? 6.608 -2.323 -38.504 1.00 91.75 95 GLU A O 1
ATOM 753 N N . PRO A 1 96 ? 7.155 -4.351 -37.686 1.00 93.44 96 PRO A N 1
ATOM 754 C CA . PRO A 1 96 ? 7.982 -3.823 -36.611 1.00 93.44 96 PRO A CA 1
ATOM 755 C C . PRO A 1 96 ? 9.269 -3.210 -37.173 1.00 93.44 96 PRO A C 1
ATOM 757 O O . PRO A 1 96 ? 10.113 -3.888 -37.744 1.00 93.44 96 PRO A O 1
ATOM 760 N N . VAL A 1 97 ? 9.439 -1.909 -36.957 1.00 96.38 97 VAL A N 1
ATOM 761 C CA . VAL A 1 97 ? 10.650 -1.150 -37.311 1.00 96.38 97 VAL A CA 1
ATOM 762 C C . VAL A 1 97 ? 11.609 -1.067 -36.129 1.00 96.38 97 VAL A C 1
ATOM 764 O O . VAL A 1 97 ? 12.826 -1.056 -36.308 1.00 96.38 97 VAL A O 1
ATOM 767 N N . VAL A 1 98 ? 11.049 -1.008 -34.920 1.00 96.44 98 VAL A N 1
ATOM 768 C CA . VAL A 1 98 ? 11.770 -1.104 -33.651 1.00 96.44 98 VAL A CA 1
ATOM 769 C C . VAL A 1 98 ? 11.007 -2.063 -32.754 1.00 96.44 98 VAL A C 1
ATOM 771 O O . VAL A 1 98 ? 9.801 -1.907 -32.544 1.00 96.44 98 VAL A O 1
ATOM 774 N N . VAL A 1 99 ? 11.720 -3.041 -32.218 1.00 94.56 99 VAL A N 1
ATOM 775 C CA . VAL A 1 99 ? 11.229 -3.983 -31.224 1.00 94.56 99 VAL A CA 1
ATOM 776 C C . VAL A 1 99 ? 11.502 -3.417 -29.837 1.00 94.56 99 VAL A C 1
ATOM 778 O O . VAL A 1 99 ? 12.610 -2.983 -29.530 1.00 94.56 99 VAL A O 1
ATOM 781 N N . ASP A 1 100 ? 10.479 -3.431 -28.988 1.00 92.00 100 ASP A N 1
ATOM 782 C CA . ASP A 1 100 ? 10.618 -3.051 -27.586 1.00 92.00 100 ASP A CA 1
ATOM 783 C C . ASP A 1 100 ? 11.506 -4.058 -26.847 1.00 92.00 100 ASP A C 1
ATOM 785 O O . ASP A 1 100 ? 11.293 -5.265 -26.953 1.00 92.00 100 ASP A O 1
ATOM 789 N N . TRP A 1 101 ? 12.462 -3.571 -26.061 1.00 92.00 101 TRP A N 1
ATOM 790 C CA . TRP A 1 101 ? 13.377 -4.398 -25.270 1.00 92.00 101 TRP A CA 1
ATOM 791 C C . TRP A 1 101 ? 12.668 -5.410 -24.355 1.00 92.00 101 TRP A C 1
ATOM 793 O O . TRP A 1 101 ? 13.226 -6.458 -24.031 1.00 92.00 101 TRP A O 1
ATOM 803 N N . ARG A 1 102 ? 11.420 -5.132 -23.959 1.00 90.44 102 ARG A N 1
ATOM 804 C CA . ARG A 1 102 ? 10.601 -6.023 -23.124 1.00 90.44 102 ARG A CA 1
ATOM 805 C C . ARG A 1 102 ? 10.044 -7.221 -23.890 1.00 90.44 102 ARG A C 1
ATOM 807 O O . ARG A 1 102 ? 9.557 -8.160 -23.266 1.00 90.44 102 ARG A O 1
ATOM 814 N N . ALA A 1 103 ? 10.093 -7.218 -25.221 1.00 90.75 103 ALA A N 1
ATOM 815 C CA . ALA A 1 103 ? 9.616 -8.333 -26.026 1.00 90.75 103 ALA A CA 1
ATOM 816 C C . ALA A 1 103 ? 10.473 -9.597 -25.787 1.00 90.75 103 ALA A C 1
ATOM 818 O O . ALA A 1 103 ? 11.683 -9.486 -25.571 1.00 90.75 103 ALA A O 1
ATOM 819 N N . PRO A 1 104 ? 9.892 -10.810 -25.859 1.00 90.25 104 PRO A N 1
ATOM 820 C CA . PRO A 1 104 ? 10.661 -12.053 -25.747 1.00 90.25 104 PRO A CA 1
ATOM 821 C C . PRO A 1 104 ? 11.764 -12.181 -26.805 1.00 90.25 104 PRO A C 1
ATOM 823 O O . PRO A 1 104 ? 12.867 -12.606 -26.495 1.00 90.25 104 PRO A O 1
ATOM 826 N N . VAL A 1 105 ? 11.513 -11.724 -28.037 1.00 92.31 105 VAL A N 1
ATOM 827 C CA . VAL A 1 105 ? 12.506 -11.762 -29.129 1.00 92.31 105 VAL A CA 1
ATOM 828 C C . VAL A 1 105 ? 13.740 -10.884 -28.862 1.00 92.31 105 VAL A C 1
ATOM 830 O O . VAL A 1 105 ? 14.773 -11.084 -29.486 1.00 92.31 105 VAL A O 1
ATOM 833 N N . ALA A 1 106 ? 13.662 -9.935 -27.922 1.00 91.94 106 ALA A N 1
ATOM 834 C CA . ALA A 1 106 ? 14.793 -9.100 -27.522 1.00 91.94 106 ALA A CA 1
ATOM 835 C C . ALA A 1 106 ? 15.670 -9.747 -26.431 1.00 91.94 106 ALA A C 1
ATOM 837 O O . ALA A 1 106 ? 16.742 -9.229 -26.142 1.00 91.94 106 ALA A O 1
ATOM 838 N N . GLU A 1 107 ? 15.251 -10.864 -25.825 1.00 92.44 107 GLU A N 1
ATOM 839 C CA . GLU A 1 107 ? 16.008 -11.555 -24.768 1.00 92.44 107 GLU A CA 1
ATOM 840 C C . GLU A 1 107 ? 17.454 -11.916 -25.175 1.00 92.44 107 GLU A C 1
ATOM 842 O O . GLU A 1 107 ? 18.369 -11.636 -24.391 1.00 92.44 107 GLU A O 1
ATOM 847 N N . PRO A 1 108 ? 17.725 -12.427 -26.397 1.00 92.25 108 PRO A N 1
ATOM 848 C CA . PRO A 1 108 ? 19.090 -12.719 -26.833 1.00 92.25 108 PRO A CA 1
ATOM 849 C C . PRO A 1 108 ? 20.017 -11.502 -26.825 1.00 92.25 108 PRO A C 1
ATOM 851 O O . PRO A 1 108 ? 21.214 -11.655 -26.597 1.00 92.25 108 PRO A O 1
ATOM 854 N N . PHE A 1 109 ? 19.493 -10.282 -27.000 1.00 90.12 109 PHE A N 1
ATOM 855 C CA . PHE A 1 109 ? 20.313 -9.071 -26.919 1.00 90.12 109 PHE A CA 1
ATOM 856 C C . PHE A 1 109 ? 21.034 -8.965 -25.566 1.00 90.12 109 PHE A C 1
ATOM 858 O O . PHE A 1 109 ? 22.172 -8.512 -25.523 1.00 90.12 109 PHE A O 1
ATOM 865 N N . TYR A 1 110 ? 20.420 -9.446 -24.483 1.00 87.62 110 TYR A N 1
ATOM 866 C CA . TYR A 1 110 ? 20.973 -9.373 -23.128 1.00 87.62 110 TYR A CA 1
ATOM 867 C C . TYR A 1 110 ? 21.651 -10.661 -22.672 1.00 87.62 110 TYR A C 1
ATOM 869 O O . TYR A 1 110 ? 22.681 -10.613 -22.000 1.00 87.62 110 TYR A O 1
ATOM 877 N N . ARG A 1 111 ? 21.066 -11.814 -23.010 1.00 88.81 111 ARG A N 1
ATOM 878 C CA . ARG A 1 111 ? 21.471 -13.109 -22.444 1.00 88.81 111 ARG A CA 1
ATOM 879 C C . ARG A 1 111 ? 22.406 -13.916 -23.335 1.00 88.81 111 ARG A C 1
ATOM 881 O O . ARG A 1 111 ? 23.082 -14.803 -22.821 1.00 88.81 111 ARG A O 1
ATOM 888 N N . ALA A 1 112 ? 22.484 -13.611 -24.633 1.00 86.62 112 ALA A N 1
ATOM 889 C CA . ALA A 1 112 ? 23.358 -14.357 -25.526 1.00 86.62 112 ALA A CA 1
ATOM 890 C C . ALA A 1 112 ? 24.828 -14.195 -25.118 1.00 86.62 112 ALA A C 1
ATOM 892 O O . ALA A 1 112 ? 25.316 -13.090 -24.847 1.00 86.62 112 ALA A O 1
ATOM 893 N N . THR A 1 113 ? 25.532 -15.323 -25.111 1.00 83.62 113 THR A N 1
ATOM 894 C CA . THR A 1 113 ? 26.975 -15.429 -24.878 1.00 83.62 113 THR A CA 1
ATOM 895 C C . THR A 1 113 ? 27.594 -16.303 -25.965 1.00 83.62 113 THR A C 1
ATOM 897 O O . THR A 1 113 ? 26.893 -17.087 -26.596 1.00 83.62 113 THR A O 1
ATOM 900 N N . GLY A 1 114 ? 28.915 -16.262 -26.158 1.00 77.44 114 GLY A N 1
ATOM 901 C CA . GLY A 1 114 ? 29.570 -17.155 -27.128 1.00 77.44 114 GLY A CA 1
ATOM 902 C C . GLY A 1 114 ? 29.344 -18.656 -26.865 1.00 77.44 114 GLY A C 1
ATOM 903 O O . GLY A 1 114 ? 29.473 -19.470 -27.771 1.00 77.44 114 GLY A O 1
ATOM 904 N N . ARG A 1 115 ? 28.984 -19.044 -25.631 1.00 79.38 115 ARG A N 1
ATOM 905 C CA . ARG A 1 115 ? 28.631 -20.433 -25.279 1.00 79.38 115 ARG A CA 1
ATOM 906 C C . ARG A 1 115 ? 27.166 -20.763 -25.536 1.00 79.38 115 ARG A C 1
ATOM 908 O O . ARG A 1 115 ? 26.847 -21.904 -25.850 1.00 79.38 115 ARG A O 1
ATOM 915 N N . GLU A 1 116 ? 26.297 -19.780 -25.361 1.00 85.31 116 GLU A N 1
ATOM 916 C CA . GLU A 1 116 ? 24.858 -19.892 -25.556 1.00 85.31 116 GLU A CA 1
ATOM 917 C C . GLU A 1 116 ? 24.408 -18.711 -26.426 1.00 85.31 116 GLU A C 1
ATOM 919 O O . GLU A 1 116 ? 23.963 -17.687 -25.906 1.00 85.31 116 GLU A O 1
ATOM 924 N N . PRO A 1 117 ? 24.584 -18.807 -27.757 1.00 84.75 117 PRO A N 1
ATOM 925 C CA . PRO A 1 117 ? 24.353 -17.685 -28.666 1.00 84.75 117 PRO A CA 1
ATOM 926 C C . PRO A 1 117 ? 22.865 -17.407 -28.905 1.00 84.75 117 PRO A C 1
ATOM 928 O O . PRO A 1 117 ? 22.515 -16.399 -29.507 1.00 84.75 117 PRO A O 1
ATOM 931 N N . MET A 1 118 ? 21.972 -18.292 -28.443 1.00 89.31 118 MET A N 1
ATOM 932 C CA . MET A 1 118 ? 20.514 -18.149 -28.572 1.00 89.31 118 MET A CA 1
ATOM 933 C C . MET A 1 118 ? 20.048 -17.909 -30.025 1.00 89.31 118 MET A C 1
ATOM 935 O O . MET A 1 118 ? 19.057 -17.221 -30.261 1.00 89.31 118 MET A O 1
ATOM 939 N N . GLY A 1 119 ? 20.769 -18.480 -30.998 1.00 88.12 119 GLY A N 1
ATOM 940 C CA . GLY A 1 119 ? 20.491 -18.343 -32.433 1.00 88.12 119 GLY A CA 1
ATOM 941 C C . GLY A 1 119 ? 21.010 -17.052 -33.077 1.00 88.12 119 GLY A C 1
ATOM 942 O O . GLY A 1 119 ? 20.760 -16.838 -34.263 1.00 88.12 119 GLY A O 1
ATOM 943 N N . LEU A 1 120 ? 21.713 -16.194 -32.329 1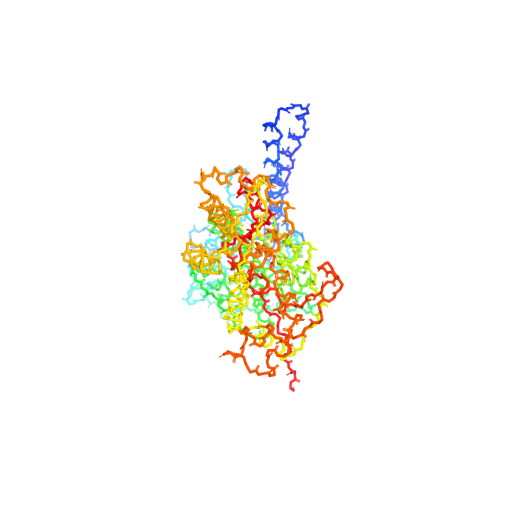.00 89.81 120 LEU A N 1
ATOM 944 C CA . LEU A 1 120 ? 22.335 -14.995 -32.882 1.00 89.81 120 LEU A CA 1
ATOM 945 C C . LEU A 1 120 ? 23.567 -15.339 -33.716 1.00 89.81 120 LEU A C 1
ATOM 947 O O . LEU A 1 120 ? 24.400 -16.137 -33.297 1.00 89.81 120 LEU A O 1
ATOM 951 N N . ILE A 1 121 ? 23.716 -14.647 -34.844 1.00 90.81 121 ILE A N 1
ATOM 952 C CA . ILE A 1 121 ? 24.991 -14.519 -35.561 1.00 90.81 121 ILE A CA 1
ATOM 953 C C . ILE A 1 121 ? 25.733 -13.280 -35.067 1.00 90.81 121 ILE A C 1
ATOM 955 O O . ILE A 1 121 ? 26.953 -13.297 -34.894 1.00 90.81 121 ILE A O 1
ATOM 959 N N . ARG A 1 122 ? 25.001 -12.179 -34.868 1.00 90.25 122 ARG A N 1
ATOM 960 C CA . ARG A 1 122 ? 25.576 -10.880 -34.523 1.00 90.25 122 ARG A CA 1
ATOM 961 C C . ARG A 1 122 ? 24.692 -10.126 -33.544 1.00 90.25 122 ARG A C 1
ATOM 963 O O . ARG A 1 122 ? 23.471 -10.077 -33.695 1.00 90.25 122 ARG A O 1
ATOM 970 N N . ARG A 1 123 ? 25.341 -9.470 -32.586 1.00 92.12 123 ARG A N 1
ATOM 971 C CA . ARG A 1 123 ? 24.772 -8.424 -31.738 1.00 92.12 123 ARG A CA 1
ATOM 972 C C . ARG A 1 123 ? 25.511 -7.126 -32.019 1.00 92.12 123 ARG A C 1
ATOM 974 O O . ARG A 1 123 ? 26.732 -7.076 -31.944 1.00 92.12 123 ARG A O 1
ATOM 981 N N . ARG A 1 124 ? 24.761 -6.074 -32.316 1.00 92.38 124 ARG A N 1
ATOM 982 C CA . ARG A 1 124 ? 25.284 -4.737 -32.580 1.00 92.38 124 ARG A CA 1
ATOM 983 C C . ARG A 1 124 ? 24.813 -3.772 -31.507 1.00 92.38 124 ARG A C 1
ATOM 985 O O . ARG A 1 124 ? 23.614 -3.687 -31.246 1.00 92.38 124 ARG A O 1
ATOM 992 N N . HIS A 1 125 ? 25.733 -3.006 -30.940 1.00 89.88 125 HIS A N 1
ATOM 993 C CA . HIS A 1 125 ? 25.447 -1.922 -30.010 1.00 89.88 125 HIS A CA 1
ATOM 994 C C . HIS A 1 125 ? 25.599 -0.573 -30.710 1.00 89.88 125 HIS A C 1
ATOM 996 O O . HIS A 1 125 ? 26.547 -0.344 -31.461 1.00 89.88 125 HIS A O 1
ATOM 1002 N N . PHE A 1 126 ? 24.663 0.334 -30.442 1.00 90.38 126 PHE A N 1
ATOM 1003 C CA . PHE A 1 126 ? 24.681 1.695 -30.959 1.00 90.38 126 PHE A CA 1
ATOM 1004 C C . PHE A 1 126 ? 25.043 2.681 -29.857 1.00 90.38 126 PHE A C 1
ATOM 1006 O O . PHE A 1 126 ? 24.314 2.843 -28.877 1.00 90.38 126 PHE A O 1
ATOM 1013 N N . ILE A 1 127 ? 26.131 3.417 -30.060 1.00 85.56 127 ILE A N 1
ATOM 1014 C CA . ILE A 1 127 ? 26.501 4.540 -29.204 1.00 85.56 127 ILE A CA 1
ATOM 1015 C C . ILE A 1 127 ? 25.841 5.775 -29.807 1.00 85.56 127 ILE A C 1
ATOM 1017 O O . ILE A 1 127 ? 26.298 6.305 -30.814 1.00 85.56 127 ILE A O 1
ATOM 1021 N N . SER A 1 128 ? 24.723 6.208 -29.225 1.00 84.94 128 SER A N 1
ATOM 1022 C CA . SER A 1 128 ? 23.898 7.293 -29.774 1.00 84.94 128 SER A CA 1
ATOM 1023 C C . SER A 1 128 ? 23.654 8.408 -28.765 1.00 84.94 128 SER A C 1
ATOM 1025 O O . SER A 1 128 ? 23.484 8.155 -27.572 1.00 84.94 128 SER A O 1
ATOM 1027 N N . ARG A 1 129 ? 23.544 9.644 -29.256 1.00 82.50 129 ARG A N 1
ATOM 1028 C CA . ARG A 1 129 ? 23.097 10.814 -28.495 1.00 82.50 129 ARG A CA 1
ATOM 1029 C C . ARG A 1 129 ? 21.797 11.343 -29.096 1.00 82.50 129 ARG A C 1
ATOM 1031 O O . ARG A 1 129 ? 21.796 12.067 -30.089 1.00 82.50 129 ARG A O 1
ATOM 1038 N N . GLY A 1 130 ? 20.670 11.000 -28.477 1.00 83.19 130 GLY A N 1
ATOM 1039 C CA . GLY A 1 130 ? 19.355 11.361 -29.001 1.00 83.19 130 GLY A CA 1
ATOM 1040 C C . GLY A 1 130 ? 19.095 10.657 -30.333 1.00 83.19 130 GLY A C 1
ATOM 1041 O O . GLY A 1 130 ? 18.969 9.438 -30.362 1.00 83.19 130 GLY A O 1
ATOM 1042 N N . LYS A 1 131 ? 19.009 11.424 -31.426 1.00 89.94 131 LYS A N 1
ATOM 1043 C CA . LYS A 1 131 ? 18.813 10.881 -32.783 1.00 89.94 131 LYS A CA 1
ATOM 1044 C C . LYS A 1 131 ? 20.129 10.582 -33.513 1.00 89.94 131 LYS A C 1
ATOM 1046 O O . LYS A 1 131 ? 20.091 9.961 -34.565 1.00 89.94 131 LYS A O 1
ATOM 1051 N N . GLU A 1 132 ? 21.263 11.050 -32.997 1.00 90.81 132 GLU A N 1
ATOM 1052 C CA . GLU A 1 132 ? 22.561 10.965 -33.673 1.00 90.81 132 GLU A CA 1
ATOM 1053 C C . GLU A 1 132 ? 23.318 9.698 -33.258 1.00 90.81 132 GLU A C 1
ATOM 1055 O O . GLU A 1 132 ? 23.588 9.499 -32.069 1.00 90.81 132 GLU A O 1
ATOM 1060 N N . LEU A 1 133 ? 23.675 8.863 -34.234 1.00 91.12 133 LEU A N 1
ATOM 1061 C CA . LEU A 1 133 ? 24.530 7.694 -34.076 1.00 91.12 133 LEU A CA 1
ATOM 1062 C C . LEU A 1 133 ? 25.997 8.122 -34.138 1.00 91.12 133 LEU A C 1
ATOM 1064 O O . LEU A 1 133 ? 26.480 8.599 -35.164 1.00 91.12 133 LEU A O 1
ATOM 1068 N N . LEU A 1 134 ? 26.703 7.948 -33.026 1.00 89.06 134 LEU A N 1
ATOM 1069 C CA . LEU A 1 134 ? 28.102 8.337 -32.883 1.00 89.06 134 LEU A CA 1
ATOM 1070 C C . LEU A 1 134 ? 29.042 7.194 -33.263 1.00 89.06 134 LEU A C 1
ATOM 1072 O O . LEU A 1 134 ? 30.059 7.438 -33.909 1.00 89.06 134 LEU A O 1
ATOM 1076 N N . ASP A 1 135 ? 28.712 5.968 -32.853 1.00 86.06 135 ASP A N 1
ATOM 1077 C CA . ASP A 1 135 ? 29.546 4.795 -33.112 1.00 86.06 135 ASP A CA 1
ATOM 1078 C C . ASP A 1 135 ? 28.752 3.479 -33.064 1.00 86.06 135 ASP A C 1
ATOM 1080 O O . ASP A 1 135 ? 27.622 3.429 -32.559 1.00 86.06 135 ASP A O 1
ATOM 1084 N N . ILE A 1 136 ? 29.355 2.421 -33.605 1.00 89.06 136 ILE A N 1
ATOM 1085 C CA . ILE A 1 136 ? 28.796 1.071 -33.700 1.00 89.06 136 ILE A CA 1
ATOM 1086 C C . ILE A 1 136 ? 29.816 0.064 -33.172 1.00 89.06 136 ILE A C 1
ATOM 1088 O O . ILE A 1 136 ? 30.958 0.041 -33.628 1.00 89.06 136 ILE A O 1
ATOM 1092 N N . GLU A 1 137 ? 29.368 -0.833 -32.296 1.00 85.62 137 GLU A N 1
ATOM 1093 C CA . GLU A 1 137 ? 30.158 -1.984 -31.858 1.00 85.62 137 GLU A CA 1
ATOM 1094 C C . GLU A 1 137 ? 29.465 -3.296 -32.222 1.00 85.62 137 GLU A C 1
ATOM 1096 O O . GLU A 1 137 ? 28.317 -3.520 -31.839 1.00 85.62 137 GLU A O 1
ATOM 1101 N N . ASP A 1 138 ? 30.177 -4.168 -32.935 1.00 87.38 138 ASP A N 1
ATOM 1102 C CA . ASP A 1 138 ? 29.694 -5.488 -33.339 1.00 87.38 138 ASP A CA 1
ATOM 1103 C C . ASP A 1 138 ? 30.314 -6.598 -32.485 1.00 87.38 138 ASP A C 1
ATOM 1105 O O . ASP A 1 138 ? 31.515 -6.618 -32.215 1.00 87.38 138 ASP A O 1
ATOM 1109 N N . GLU A 1 139 ? 29.476 -7.556 -32.109 1.00 84.19 139 GLU A N 1
ATOM 1110 C CA . GLU A 1 139 ? 29.837 -8.800 -31.446 1.00 84.19 139 GLU A CA 1
ATOM 1111 C C . GLU A 1 139 ? 29.298 -9.968 -32.273 1.00 84.19 139 GLU A C 1
ATOM 1113 O O . GLU A 1 139 ? 28.113 -10.009 -32.615 1.00 84.19 139 GLU A O 1
ATOM 1118 N N . LEU A 1 140 ? 30.179 -10.902 -32.624 1.00 85.00 140 LEU A N 1
ATOM 1119 C CA . LEU A 1 140 ? 29.862 -12.063 -33.452 1.00 85.00 140 LEU A CA 1
ATOM 1120 C C . LEU A 1 140 ? 29.793 -13.322 -32.587 1.00 85.00 140 LEU A C 1
ATOM 1122 O O . LEU A 1 140 ? 30.590 -13.503 -31.669 1.00 85.00 140 LEU A O 1
ATOM 1126 N N . PHE A 1 141 ? 28.843 -14.192 -32.911 1.00 78.62 141 PHE A N 1
ATOM 1127 C CA . PHE A 1 141 ? 28.558 -15.434 -32.187 1.00 78.62 141 PHE A CA 1
ATOM 1128 C C . PHE A 1 141 ? 28.801 -16.688 -33.038 1.00 78.62 141 PHE A C 1
ATOM 1130 O O . PHE A 1 141 ? 28.684 -17.805 -32.538 1.00 78.62 141 PHE A O 1
ATOM 1137 N N . ASP A 1 142 ? 29.159 -16.501 -34.309 1.00 68.75 142 ASP A N 1
ATOM 1138 C CA . ASP A 1 142 ? 29.530 -17.569 -35.232 1.00 68.75 142 ASP A CA 1
ATOM 1139 C C . ASP A 1 142 ? 30.935 -18.106 -34.901 1.00 68.75 142 ASP A C 1
ATOM 1141 O O . ASP A 1 142 ? 31.925 -17.370 -34.946 1.00 68.75 142 ASP A O 1
ATOM 1145 N N . LEU A 1 143 ? 31.012 -19.397 -34.560 1.00 56.81 143 LEU A N 1
ATOM 1146 C CA . LEU A 1 143 ? 32.244 -20.088 -34.161 1.00 56.81 143 LEU A CA 1
ATOM 1147 C C . LEU A 1 143 ? 33.258 -20.203 -35.311 1.00 56.81 143 LEU A C 1
ATOM 1149 O O . LEU A 1 143 ? 34.455 -20.295 -35.040 1.00 56.81 143 LEU A O 1
ATOM 1153 N N . ASP A 1 144 ? 32.804 -20.146 -36.568 1.00 57.03 144 ASP A N 1
ATOM 1154 C CA . ASP A 1 144 ? 33.661 -20.280 -37.753 1.00 57.03 144 ASP A CA 1
ATOM 1155 C C . ASP A 1 144 ? 34.269 -18.934 -38.212 1.00 57.03 144 ASP A C 1
ATOM 1157 O O . ASP A 1 144 ? 35.125 -18.909 -39.099 1.00 57.03 144 ASP A O 1
ATOM 1161 N N . GLN A 1 145 ? 33.871 -17.813 -37.590 1.00 52.72 145 GLN A N 1
ATOM 1162 C CA . GLN A 1 145 ? 34.349 -16.449 -37.890 1.00 52.72 145 GLN A CA 1
ATOM 1163 C C . GLN A 1 145 ? 35.116 -15.785 -36.733 1.00 52.72 145 GLN A C 1
ATOM 1165 O O . GLN A 1 145 ? 35.390 -14.583 -36.781 1.00 52.72 145 GLN A O 1
ATOM 1170 N N . LEU A 1 146 ? 35.476 -16.542 -35.692 1.00 47.69 146 LEU A N 1
ATOM 1171 C CA . LEU A 1 146 ? 36.277 -16.047 -34.570 1.00 47.69 146 LEU A CA 1
ATOM 1172 C C . LEU A 1 146 ? 37.741 -15.829 -34.993 1.00 47.69 146 LEU A C 1
ATOM 1174 O O . LEU A 1 146 ? 38.619 -16.627 -34.673 1.00 47.69 146 LEU A O 1
ATOM 1178 N N . ASP A 1 147 ? 38.018 -14.727 -35.691 1.00 42.25 147 ASP A N 1
ATOM 1179 C CA . ASP A 1 147 ? 39.350 -14.122 -35.652 1.00 42.25 147 ASP A CA 1
ATOM 1180 C C . ASP A 1 147 ? 39.575 -13.526 -34.248 1.00 42.25 147 ASP A C 1
ATOM 1182 O O . ASP A 1 147 ? 38.690 -12.896 -33.662 1.00 42.25 147 ASP A O 1
ATOM 1186 N N . ASP A 1 148 ? 40.777 -13.745 -33.716 1.00 40.59 148 ASP A N 1
ATOM 1187 C CA . ASP A 1 148 ? 41.225 -13.642 -32.312 1.00 40.59 148 ASP A CA 1
ATOM 1188 C C . ASP A 1 148 ? 41.205 -12.212 -31.688 1.00 40.59 148 ASP A C 1
ATOM 1190 O O . ASP A 1 148 ? 42.049 -11.869 -30.858 1.00 40.59 148 ASP A O 1
ATOM 1194 N N . GLY A 1 149 ? 40.287 -11.321 -32.094 1.00 42.75 149 GLY A N 1
ATOM 1195 C CA . GLY A 1 149 ? 40.433 -9.871 -31.889 1.00 42.75 149 GLY A CA 1
ATOM 1196 C C . GLY A 1 149 ? 39.240 -9.042 -31.400 1.00 42.75 149 GLY A C 1
ATOM 1197 O O . GLY A 1 149 ? 39.462 -7.886 -31.046 1.00 42.75 149 GLY A O 1
ATOM 1198 N N . PHE A 1 150 ? 38.005 -9.547 -31.334 1.00 44.38 150 PHE A N 1
ATOM 1199 C CA . PHE A 1 150 ? 36.848 -8.715 -30.947 1.00 44.38 150 PHE A CA 1
ATOM 1200 C C . PHE A 1 150 ? 36.206 -9.178 -29.635 1.00 44.38 150 PHE A C 1
ATOM 1202 O O . PHE A 1 150 ? 35.237 -9.929 -29.610 1.00 44.38 150 PHE A O 1
ATOM 1209 N N . GLN A 1 151 ? 36.757 -8.705 -28.512 1.00 48.66 151 GLN A N 1
ATOM 1210 C CA . GLN A 1 151 ? 36.130 -8.835 -27.195 1.00 48.66 151 GLN A CA 1
ATOM 1211 C C . GLN A 1 151 ? 35.190 -7.647 -26.934 1.00 48.66 151 GLN A C 1
ATOM 1213 O O . GLN A 1 151 ? 35.639 -6.519 -26.731 1.00 48.66 151 GLN A O 1
ATOM 1218 N N . GLY A 1 152 ? 33.880 -7.919 -26.900 1.00 50.28 152 GLY A N 1
ATOM 1219 C CA . GLY A 1 152 ? 32.787 -6.969 -26.648 1.00 50.28 152 GLY A CA 1
ATOM 1220 C C . GLY A 1 152 ? 32.719 -6.435 -25.211 1.00 50.28 152 GLY A C 1
ATOM 1221 O O . GLY A 1 152 ? 31.768 -6.704 -24.487 1.00 50.28 152 GLY A O 1
ATOM 1222 N N . HIS A 1 153 ? 33.735 -5.683 -24.781 1.00 50.88 153 HIS A N 1
ATOM 1223 C CA . HIS A 1 153 ? 33.730 -4.936 -23.510 1.00 50.88 153 HIS A CA 1
ATOM 1224 C C . HIS A 1 153 ? 33.679 -3.404 -23.709 1.00 50.88 153 HIS A C 1
ATOM 1226 O O . HIS A 1 153 ? 33.612 -2.663 -22.727 1.00 50.88 153 HIS A O 1
ATOM 1232 N N . GLY A 1 154 ? 33.690 -2.916 -24.958 1.00 51.38 154 GLY A N 1
ATOM 1233 C CA . GLY A 1 154 ? 33.735 -1.490 -25.312 1.00 51.38 154 GLY A CA 1
ATOM 1234 C C . GLY A 1 154 ? 32.493 -0.710 -24.881 1.00 51.38 154 GLY A C 1
ATOM 1235 O O . GLY A 1 154 ? 32.617 0.265 -24.146 1.00 51.38 154 GLY A O 1
ATOM 1236 N N . ALA A 1 155 ? 31.297 -1.196 -25.216 1.00 52.00 155 ALA A N 1
ATOM 1237 C CA . ALA A 1 155 ? 30.032 -0.524 -24.934 1.00 52.00 155 ALA A CA 1
ATOM 1238 C C . ALA A 1 155 ? 29.763 -0.400 -23.428 1.00 52.00 155 ALA A C 1
ATOM 1240 O O . ALA A 1 155 ? 29.281 0.635 -22.964 1.00 52.00 155 ALA A O 1
ATOM 1241 N N . LEU A 1 156 ? 30.136 -1.422 -22.645 1.00 53.03 156 LEU A N 1
ATOM 1242 C CA . LEU A 1 156 ? 30.081 -1.370 -21.184 1.00 53.03 156 LEU A CA 1
ATOM 1243 C C . LEU A 1 156 ? 31.066 -0.326 -20.640 1.00 53.03 156 LEU A C 1
ATOM 1245 O O . LEU A 1 156 ? 30.678 0.484 -19.806 1.00 53.03 156 LEU A O 1
ATOM 1249 N N . LEU A 1 157 ? 32.311 -0.290 -21.128 1.00 51.44 157 LEU A N 1
ATOM 1250 C CA . LEU A 1 157 ? 33.326 0.681 -20.693 1.00 51.44 157 LEU A CA 1
ATOM 1251 C C . LEU A 1 157 ? 32.988 2.125 -21.111 1.00 51.44 157 LEU A C 1
ATOM 1253 O O . LEU A 1 157 ? 33.114 3.043 -20.301 1.00 51.44 157 LEU A O 1
ATOM 1257 N N . ALA A 1 158 ? 32.484 2.330 -22.328 1.00 53.41 158 ALA A N 1
ATOM 1258 C CA . ALA A 1 158 ? 32.033 3.622 -22.838 1.00 53.41 158 ALA A CA 1
ATOM 1259 C C . ALA A 1 158 ? 30.791 4.132 -22.089 1.00 53.41 158 ALA A C 1
ATOM 1261 O O . ALA A 1 158 ? 30.670 5.332 -21.831 1.00 53.41 158 ALA A O 1
ATOM 1262 N N . ALA A 1 159 ? 29.887 3.235 -21.684 1.00 52.75 159 ALA A N 1
ATOM 1263 C CA . ALA A 1 159 ? 28.758 3.580 -20.827 1.00 52.75 159 ALA A CA 1
ATOM 1264 C C . ALA A 1 159 ? 29.172 3.816 -19.362 1.00 52.75 159 ALA A C 1
ATOM 1266 O O . ALA A 1 159 ? 28.621 4.702 -18.706 1.00 52.75 159 ALA A O 1
ATOM 1267 N N . LEU A 1 160 ? 30.169 3.084 -18.848 1.00 51.03 160 LEU A N 1
ATOM 1268 C CA . LEU A 1 160 ? 30.744 3.299 -17.515 1.00 51.03 160 LEU A CA 1
ATOM 1269 C C . LEU A 1 160 ? 31.411 4.679 -17.400 1.00 51.03 160 LEU A C 1
ATOM 1271 O O . LEU A 1 160 ? 31.219 5.353 -16.387 1.00 51.03 160 LEU A O 1
ATOM 1275 N N . ASP A 1 161 ? 32.116 5.145 -18.435 1.00 48.19 161 ASP A N 1
ATOM 1276 C CA . ASP A 1 161 ? 32.694 6.497 -18.450 1.00 48.19 161 ASP A CA 1
ATOM 1277 C C . ASP A 1 161 ? 31.626 7.602 -18.542 1.00 48.19 161 ASP A C 1
ATOM 1279 O O . ASP A 1 161 ? 31.810 8.689 -17.991 1.00 48.19 161 ASP A O 1
ATOM 1283 N N . GLN A 1 162 ? 30.464 7.315 -19.138 1.00 50.44 162 GLN A N 1
ATOM 1284 C CA . GLN A 1 162 ? 29.315 8.228 -19.144 1.00 50.44 162 GLN A CA 1
ATOM 1285 C C . GLN A 1 162 ? 28.544 8.260 -17.808 1.00 50.44 162 GLN A C 1
ATOM 1287 O O . GLN A 1 162 ? 27.781 9.197 -17.579 1.00 50.44 162 GLN A O 1
ATOM 1292 N N . ASN A 1 163 ? 28.746 7.293 -16.905 1.00 45.19 163 ASN A N 1
ATOM 1293 C CA . ASN A 1 163 ? 28.019 7.166 -15.630 1.00 45.19 163 ASN A CA 1
ATOM 1294 C C . ASN A 1 163 ? 28.647 7.936 -14.445 1.00 45.19 163 ASN A C 1
ATOM 1296 O O . ASN A 1 163 ? 28.179 7.816 -13.311 1.00 45.19 163 ASN A O 1
ATOM 1300 N N . ARG A 1 164 ? 29.683 8.758 -14.669 1.00 47.19 164 ARG A N 1
ATOM 1301 C CA . ARG A 1 164 ? 30.423 9.457 -13.595 1.00 47.19 164 ARG A CA 1
ATOM 1302 C C . ARG A 1 164 ? 29.684 10.619 -12.910 1.00 47.19 164 ARG A C 1
ATOM 1304 O O . ARG A 1 164 ? 30.167 11.108 -11.894 1.00 47.19 164 ARG A O 1
ATOM 1311 N N . ASP A 1 165 ? 28.512 11.026 -13.398 1.00 47.75 165 ASP A N 1
ATOM 1312 C CA . ASP A 1 165 ? 27.805 12.224 -12.907 1.00 47.75 165 ASP A CA 1
ATOM 1313 C C . ASP A 1 165 ? 26.874 11.974 -11.698 1.00 47.75 165 ASP A C 1
ATOM 1315 O O . ASP A 1 165 ? 26.140 12.870 -11.282 1.00 47.75 165 ASP A O 1
ATOM 1319 N N . GLY A 1 166 ? 26.860 10.763 -11.125 1.00 43.94 166 GLY A N 1
ATOM 1320 C CA . GLY A 1 166 ? 26.075 10.453 -9.917 1.00 43.94 166 GLY A CA 1
ATOM 1321 C C . GLY A 1 166 ? 24.549 10.432 -10.113 1.00 43.94 166 GLY A C 1
ATOM 1322 O O . GLY A 1 166 ? 23.806 10.347 -9.137 1.00 43.94 166 GLY A O 1
ATOM 1323 N N . GLN A 1 167 ? 24.077 10.489 -11.360 1.00 45.50 167 GLN A N 1
ATOM 1324 C CA . GLN A 1 167 ? 22.677 10.311 -11.747 1.00 45.50 167 GLN A CA 1
ATOM 1325 C C . GLN A 1 167 ? 22.491 8.887 -12.302 1.00 45.50 167 GLN A C 1
ATOM 1327 O O . GLN A 1 167 ? 23.179 8.498 -13.240 1.00 45.50 167 GLN A O 1
ATOM 1332 N N . LEU A 1 168 ? 21.562 8.108 -11.740 1.00 50.44 168 LEU A N 1
ATOM 1333 C CA . LEU A 1 168 ? 20.971 6.902 -12.349 1.00 50.44 168 LEU A CA 1
ATOM 1334 C C . LEU A 1 168 ? 20.499 7.225 -13.796 1.00 50.44 168 LEU A C 1
ATOM 1336 O O . LEU A 1 168 ? 19.449 7.835 -14.010 1.00 50.44 168 LEU A O 1
ATOM 1340 N N . ARG A 1 169 ? 21.259 6.862 -14.820 1.00 59.31 169 ARG A N 1
ATOM 1341 C CA . ARG A 1 169 ? 20.758 6.939 -16.198 1.00 59.31 169 ARG A CA 1
ATOM 1342 C C . ARG A 1 169 ? 19.972 5.673 -16.519 1.00 59.31 169 ARG A C 1
ATOM 1344 O O . ARG A 1 169 ? 20.132 4.654 -15.854 1.00 59.31 169 ARG A O 1
ATOM 1351 N N . ASP A 1 170 ? 19.085 5.760 -17.503 1.00 61.91 170 ASP A N 1
ATOM 1352 C CA . ASP A 1 170 ? 18.332 4.607 -17.988 1.00 61.91 170 ASP A CA 1
ATOM 1353 C C . ASP A 1 170 ? 19.316 3.567 -18.561 1.00 61.91 170 ASP A C 1
ATOM 1355 O O . ASP A 1 170 ? 19.979 3.813 -19.574 1.00 61.91 170 ASP A O 1
ATOM 1359 N N . ILE A 1 171 ? 19.419 2.419 -17.884 1.00 73.25 171 ILE A N 1
ATOM 1360 C CA . ILE A 1 171 ? 20.434 1.388 -18.134 1.00 73.25 171 ILE A CA 1
ATOM 1361 C C . ILE A 1 171 ? 20.033 0.382 -19.211 1.00 73.25 171 ILE A C 1
ATOM 1363 O O . ILE A 1 171 ? 20.773 -0.576 -19.398 1.00 73.25 171 ILE A O 1
ATOM 1367 N N . VAL A 1 172 ? 18.887 0.530 -19.893 1.00 77.75 172 VAL A N 1
ATOM 1368 C CA . VAL A 1 172 ? 18.339 -0.542 -20.761 1.00 77.75 172 VAL A CA 1
ATOM 1369 C C . VAL A 1 172 ? 19.328 -1.030 -21.816 1.00 77.75 172 VAL A C 1
ATOM 1371 O O . VAL A 1 172 ? 19.334 -2.214 -22.122 1.00 77.75 172 VAL A O 1
ATOM 1374 N N . SER A 1 173 ? 20.188 -0.164 -22.353 1.00 75.88 173 SER A N 1
ATOM 1375 C CA . SER A 1 173 ? 21.211 -0.557 -23.333 1.00 75.88 173 SER A CA 1
ATOM 1376 C C . SER A 1 173 ? 22.410 -1.293 -22.722 1.00 75.88 173 SER A C 1
ATOM 1378 O O . SER A 1 173 ? 23.246 -1.807 -23.450 1.00 75.88 173 SER A O 1
ATOM 1380 N N . THR A 1 174 ? 22.517 -1.305 -21.396 1.00 77.69 174 THR A N 1
ATOM 1381 C CA . THR A 1 174 ? 23.637 -1.851 -20.614 1.00 77.69 174 THR A CA 1
ATOM 1382 C C . THR A 1 174 ? 23.196 -2.890 -19.585 1.00 77.69 174 THR A C 1
ATOM 1384 O O . THR A 1 174 ? 23.995 -3.265 -18.726 1.00 77.69 174 THR A O 1
ATOM 1387 N N . ILE A 1 175 ? 21.932 -3.329 -19.625 1.00 82.50 175 ILE A N 1
ATOM 1388 C CA . ILE A 1 175 ? 21.439 -4.407 -18.762 1.00 82.50 175 ILE A CA 1
ATOM 1389 C C . ILE A 1 175 ? 22.318 -5.635 -19.001 1.00 82.50 175 ILE A C 1
ATOM 1391 O O . ILE A 1 175 ? 22.524 -6.057 -20.136 1.00 82.50 175 ILE A O 1
ATOM 1395 N N . GLN A 1 176 ? 22.858 -6.183 -17.921 1.00 84.88 176 GLN A N 1
ATOM 1396 C CA . GLN A 1 176 ? 23.674 -7.393 -17.969 1.00 84.88 176 GLN A CA 1
ATOM 1397 C C . GLN A 1 176 ? 22.786 -8.643 -17.946 1.00 84.88 176 GLN A C 1
ATOM 1399 O O . GLN A 1 176 ? 21.663 -8.587 -17.449 1.00 84.88 176 GLN A O 1
ATOM 1404 N N . GLY A 1 177 ? 23.301 -9.789 -18.403 1.00 86.44 177 GLY A N 1
ATOM 1405 C CA . GLY A 1 177 ? 22.544 -11.050 -18.423 1.00 86.44 177 GLY A CA 1
ATOM 1406 C C . GLY A 1 177 ? 21.925 -11.417 -17.065 1.00 86.44 177 GLY A C 1
ATOM 1407 O O . GLY A 1 177 ? 20.725 -11.658 -16.987 1.00 86.44 177 GLY A O 1
ATOM 1408 N N . GLU A 1 178 ? 22.698 -11.341 -15.975 1.00 88.38 178 GLU A N 1
ATOM 1409 C CA . GLU A 1 178 ? 22.201 -11.597 -14.607 1.00 88.38 178 GLU A CA 1
ATOM 1410 C C . GLU A 1 178 ? 21.086 -10.621 -14.181 1.00 88.38 178 GLU A C 1
ATOM 1412 O O . GLU A 1 178 ? 20.177 -10.973 -13.431 1.00 88.38 178 GLU A O 1
ATOM 1417 N N . GLN A 1 179 ? 21.136 -9.373 -14.658 1.00 90.00 179 GLN A N 1
ATOM 1418 C CA . GLN A 1 179 ? 20.102 -8.375 -14.383 1.00 90.00 179 GLN A CA 1
ATOM 1419 C C . GLN A 1 179 ? 18.834 -8.650 -15.199 1.00 90.00 179 GLN A C 1
ATOM 1421 O O . GLN A 1 179 ? 17.734 -8.504 -14.666 1.00 90.00 179 GLN A O 1
ATOM 1426 N N . ASP A 1 180 ? 18.972 -9.061 -16.463 1.00 91.38 180 ASP A N 1
ATOM 1427 C CA . ASP A 1 180 ? 17.845 -9.444 -17.320 1.00 91.38 180 ASP A CA 1
ATOM 1428 C C . ASP A 1 180 ? 17.108 -10.668 -16.759 1.00 91.38 180 ASP A C 1
ATOM 1430 O O . ASP A 1 180 ? 15.880 -10.672 -16.728 1.00 91.38 180 ASP A O 1
ATOM 1434 N N . GLU A 1 181 ? 17.825 -11.642 -16.191 1.00 92.19 181 GLU A N 1
ATOM 1435 C CA . GLU A 1 181 ? 17.213 -12.780 -15.492 1.00 92.19 181 GLU A CA 1
ATOM 1436 C C . GLU A 1 181 ? 16.301 -12.327 -14.346 1.00 92.19 181 GLU A C 1
ATOM 1438 O O . GLU A 1 181 ? 15.156 -12.767 -14.245 1.00 92.19 181 GLU A O 1
ATOM 1443 N N . ILE A 1 182 ? 16.762 -11.378 -13.525 1.00 92.62 182 ILE A N 1
ATOM 1444 C CA . ILE A 1 182 ? 15.954 -10.795 -12.445 1.00 92.62 182 ILE A CA 1
ATOM 1445 C C . ILE A 1 182 ? 14.768 -10.007 -13.014 1.00 92.62 182 ILE A C 1
ATOM 1447 O O . ILE A 1 182 ? 13.666 -10.056 -12.462 1.00 92.62 182 ILE A O 1
ATOM 1451 N N . ILE A 1 183 ? 14.959 -9.263 -14.105 1.00 91.06 183 ILE A N 1
ATOM 1452 C CA . ILE A 1 183 ? 13.895 -8.474 -14.740 1.00 91.06 183 ILE A CA 1
ATOM 1453 C C . ILE A 1 183 ? 12.802 -9.385 -15.303 1.00 91.06 183 ILE A C 1
ATOM 1455 O O . ILE A 1 183 ? 11.619 -9.100 -15.101 1.00 91.06 183 ILE A O 1
ATOM 1459 N N . ARG A 1 184 ? 13.186 -10.489 -15.953 1.00 92.62 184 ARG A N 1
ATOM 1460 C CA . ARG A 1 184 ? 12.279 -11.424 -16.629 1.00 92.62 184 ARG A CA 1
ATOM 1461 C C . ARG A 1 184 ? 11.768 -12.566 -15.755 1.00 92.62 184 ARG A C 1
ATOM 1463 O O . ARG A 1 184 ? 10.897 -13.309 -16.210 1.00 92.62 184 ARG A O 1
ATOM 1470 N N . ASP A 1 185 ? 12.245 -12.688 -14.514 1.00 93.06 185 ASP A N 1
ATOM 1471 C CA . ASP A 1 185 ? 11.786 -13.709 -13.567 1.00 93.06 185 ASP A CA 1
ATOM 1472 C C . ASP A 1 185 ? 10.239 -13.706 -13.442 1.00 93.06 185 ASP A C 1
ATOM 1474 O O . ASP A 1 185 ? 9.623 -12.632 -13.467 1.00 93.06 185 ASP A O 1
ATOM 1478 N N . PRO A 1 186 ? 9.562 -14.862 -13.335 1.00 90.38 186 PRO A N 1
ATOM 1479 C CA . PRO A 1 186 ? 8.101 -14.919 -13.376 1.00 90.38 186 PRO A CA 1
ATOM 1480 C C . PRO A 1 186 ? 7.400 -14.035 -12.329 1.00 90.38 186 PRO A C 1
ATOM 1482 O O . PRO A 1 186 ? 7.866 -13.871 -11.206 1.00 90.38 186 PRO A O 1
ATOM 1485 N N . LEU A 1 187 ? 6.203 -13.524 -12.653 1.00 88.44 187 LEU A N 1
ATOM 1486 C CA . LEU A 1 187 ? 5.408 -12.683 -11.737 1.00 88.44 187 LEU A CA 1
ATOM 1487 C C . LEU A 1 187 ? 5.112 -13.355 -10.382 1.00 88.44 187 LEU A C 1
ATOM 1489 O O . LEU A 1 187 ? 4.959 -12.683 -9.361 1.00 88.44 187 LEU A O 1
ATOM 1493 N N . LYS A 1 188 ? 4.963 -14.684 -10.367 1.00 88.38 188 LYS A N 1
ATOM 1494 C CA . LYS A 1 188 ? 4.536 -15.433 -9.183 1.00 88.38 188 LYS A CA 1
ATOM 1495 C C . LYS A 1 188 ? 5.705 -15.648 -8.226 1.00 88.38 188 LYS A C 1
ATOM 1497 O O . LYS A 1 188 ? 6.572 -16.469 -8.490 1.00 88.38 188 LYS A O 1
ATOM 1502 N N . GLY A 1 189 ? 5.615 -15.055 -7.041 1.00 87.50 189 GLY A N 1
ATOM 1503 C CA . GLY A 1 189 ? 6.532 -15.334 -5.940 1.00 87.50 189 GLY A CA 1
ATOM 1504 C C . GLY A 1 189 ? 7.015 -14.063 -5.265 1.00 87.50 189 GLY A C 1
ATOM 1505 O O . GLY A 1 189 ? 6.411 -13.003 -5.398 1.00 87.50 189 GLY A O 1
ATOM 1506 N N . ARG A 1 190 ? 8.100 -14.198 -4.503 1.00 90.69 190 ARG A N 1
ATOM 1507 C CA . ARG A 1 190 ? 8.823 -13.085 -3.884 1.00 90.69 190 ARG A CA 1
ATOM 1508 C C . ARG A 1 190 ? 10.258 -13.160 -4.377 1.00 90.69 190 ARG A C 1
ATOM 1510 O O . ARG A 1 190 ? 10.851 -14.233 -4.300 1.00 90.69 190 ARG A O 1
ATOM 1517 N N . VAL A 1 191 ? 10.790 -12.037 -4.840 1.00 90.62 191 VAL A N 1
ATOM 1518 C CA . VAL A 1 191 ? 12.170 -11.920 -5.315 1.00 90.62 191 VAL A CA 1
ATOM 1519 C C . VAL A 1 191 ? 12.886 -10.939 -4.402 1.00 90.62 191 VAL A C 1
ATOM 1521 O O . VAL A 1 191 ? 12.381 -9.845 -4.161 1.00 90.62 191 VAL A O 1
ATOM 1524 N N . ILE A 1 192 ? 14.042 -11.341 -3.878 1.00 91.44 192 ILE A N 1
ATOM 1525 C CA . ILE A 1 192 ? 14.923 -10.473 -3.096 1.00 91.44 192 ILE A CA 1
ATOM 1526 C C . ILE A 1 192 ? 16.158 -10.219 -3.950 1.00 91.44 192 ILE A C 1
ATOM 1528 O O . ILE A 1 192 ? 16.876 -11.156 -4.292 1.00 91.44 192 ILE A O 1
ATOM 1532 N N . VAL A 1 193 ? 16.393 -8.956 -4.298 1.00 89.31 193 VAL A N 1
ATOM 1533 C CA . VAL A 1 193 ? 17.550 -8.545 -5.099 1.00 89.31 193 VAL A CA 1
ATOM 1534 C C . VAL A 1 193 ? 18.618 -7.999 -4.161 1.00 89.31 193 VAL A C 1
ATOM 1536 O O . VAL A 1 193 ? 18.501 -6.888 -3.649 1.00 89.31 193 VAL A O 1
ATOM 1539 N N . GLN A 1 194 ? 19.669 -8.785 -3.932 1.00 88.31 194 GLN A N 1
ATOM 1540 C CA . GLN A 1 194 ? 20.794 -8.411 -3.076 1.00 88.31 194 GLN A CA 1
ATOM 1541 C C . GLN A 1 194 ? 22.074 -8.276 -3.904 1.00 88.31 194 GLN A C 1
ATOM 1543 O O . GLN A 1 194 ? 22.350 -9.077 -4.786 1.00 88.31 194 GLN A O 1
ATOM 1548 N N . GLY A 1 195 ? 22.873 -7.254 -3.607 1.00 84.56 195 GLY A N 1
ATOM 1549 C CA . GLY A 1 195 ? 24.083 -6.928 -4.360 1.00 84.56 195 GLY A CA 1
ATOM 1550 C C . GLY A 1 195 ? 24.814 -5.729 -3.764 1.00 84.56 195 GLY A C 1
ATOM 1551 O O . GLY A 1 195 ? 24.233 -4.956 -2.993 1.00 84.56 195 GLY A O 1
ATOM 1552 N N . GLY A 1 196 ? 26.087 -5.556 -4.123 1.00 79.38 196 GLY A N 1
ATOM 1553 C CA . GLY A 1 196 ? 26.939 -4.480 -3.603 1.00 79.38 196 GLY A CA 1
ATOM 1554 C C . GLY A 1 196 ? 26.429 -3.065 -3.931 1.00 79.38 196 GLY A C 1
ATOM 1555 O O . GLY A 1 196 ? 25.532 -2.900 -4.770 1.00 79.38 196 GLY A O 1
ATOM 1556 N N . PRO A 1 197 ? 26.956 -2.014 -3.280 1.00 76.75 197 PRO A N 1
ATOM 1557 C CA . PRO A 1 197 ? 26.690 -0.629 -3.668 1.00 76.75 197 PRO A CA 1
ATOM 1558 C C . PRO A 1 197 ? 26.983 -0.399 -5.160 1.00 76.75 197 PRO A C 1
ATOM 1560 O O . PRO A 1 197 ? 27.925 -0.968 -5.700 1.00 76.75 197 PRO A O 1
ATOM 1563 N N . GLY A 1 198 ? 26.155 0.398 -5.842 1.00 73.25 198 GLY A N 1
ATOM 1564 C CA . GLY A 1 198 ? 26.366 0.744 -7.258 1.00 73.25 198 GLY A CA 1
ATOM 1565 C C . GLY A 1 198 ? 26.004 -0.334 -8.292 1.00 73.25 198 GLY A C 1
ATOM 1566 O O . GLY A 1 198 ? 26.023 -0.046 -9.479 1.00 73.25 198 GLY A O 1
ATOM 1567 N N . THR A 1 199 ? 25.586 -1.537 -7.883 1.00 75.75 199 THR A N 1
ATOM 1568 C CA . THR A 1 199 ? 25.208 -2.645 -8.801 1.00 75.75 199 THR A CA 1
ATOM 1569 C C . THR A 1 199 ? 23.866 -2.462 -9.531 1.00 75.75 199 THR A C 1
ATOM 1571 O O . THR A 1 199 ? 23.409 -3.358 -10.235 1.00 75.75 199 THR A O 1
ATOM 1574 N N . GLY A 1 200 ? 23.200 -1.317 -9.356 1.00 79.06 200 GLY A N 1
ATOM 1575 C CA . GLY A 1 200 ? 21.966 -0.993 -10.077 1.00 79.06 200 GLY A CA 1
ATOM 1576 C C . GLY A 1 200 ? 20.695 -1.698 -9.584 1.00 79.06 200 GLY A C 1
ATOM 1577 O O . GLY A 1 200 ? 19.698 -1.667 -10.294 1.00 79.06 200 GLY A O 1
ATOM 1578 N N . LYS A 1 201 ? 20.685 -2.292 -8.380 1.00 87.31 201 LYS A N 1
ATOM 1579 C CA . LYS A 1 201 ? 19.537 -3.043 -7.813 1.00 87.31 201 LYS A CA 1
ATOM 1580 C C . LYS A 1 201 ? 18.185 -2.348 -7.976 1.00 87.31 201 LYS A C 1
ATOM 1582 O O . LYS A 1 201 ? 17.241 -2.947 -8.479 1.00 87.31 201 LYS A O 1
ATOM 1587 N N . THR A 1 202 ? 18.110 -1.079 -7.582 1.00 82.56 202 THR A N 1
ATOM 1588 C CA . THR A 1 202 ? 16.912 -0.253 -7.736 1.00 82.56 202 THR A CA 1
ATOM 1589 C C . THR A 1 202 ? 16.457 -0.205 -9.188 1.00 82.56 202 THR A C 1
ATOM 1591 O O . THR A 1 202 ? 15.289 -0.416 -9.493 1.00 82.56 202 THR A O 1
ATOM 1594 N N . VAL A 1 203 ? 17.392 0.058 -10.100 1.00 81.25 203 VAL A N 1
ATOM 1595 C CA . VAL A 1 203 ? 17.107 0.198 -11.529 1.00 81.25 203 VAL A CA 1
ATOM 1596 C C . VAL A 1 203 ? 16.576 -1.116 -12.090 1.00 81.25 203 VAL A C 1
ATOM 1598 O O . VAL A 1 203 ? 15.569 -1.126 -12.790 1.00 81.25 203 VAL A O 1
ATOM 1601 N N . VAL A 1 204 ? 17.199 -2.233 -11.706 1.00 87.00 204 VAL A N 1
ATOM 1602 C CA . VAL A 1 204 ? 16.760 -3.593 -12.047 1.00 87.00 204 VAL A CA 1
ATOM 1603 C C . VAL A 1 204 ? 15.337 -3.8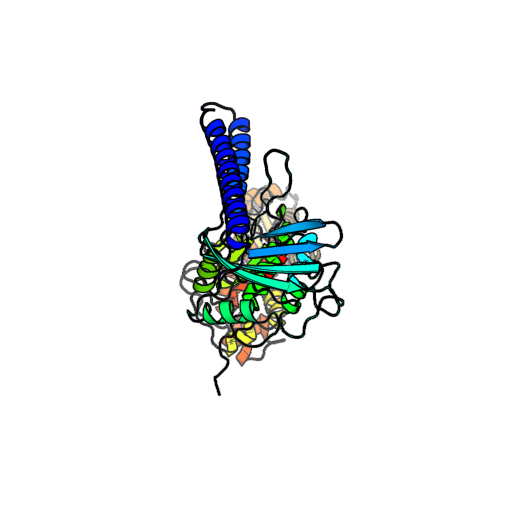48 -11.542 1.00 87.00 204 VAL A C 1
ATOM 1605 O O . VAL A 1 204 ? 14.496 -4.319 -12.303 1.00 87.00 204 VAL A O 1
ATOM 1608 N N . ALA A 1 205 ? 15.022 -3.482 -10.297 1.00 87.81 205 ALA A N 1
ATOM 1609 C CA . ALA A 1 205 ? 13.682 -3.649 -9.732 1.00 87.81 205 ALA A CA 1
ATOM 1610 C C . ALA A 1 205 ? 12.614 -2.802 -10.456 1.00 87.81 205 ALA A C 1
ATOM 1612 O O . ALA A 1 205 ? 11.488 -3.256 -10.668 1.00 87.81 205 ALA A O 1
ATOM 1613 N N . LEU A 1 206 ? 12.962 -1.590 -10.894 1.00 84.88 206 LEU A N 1
ATOM 1614 C CA . LEU A 1 206 ? 12.058 -0.727 -11.659 1.00 84.88 206 LEU A CA 1
ATOM 1615 C C . LEU A 1 206 ? 11.855 -1.225 -13.093 1.00 84.88 206 LEU A C 1
ATOM 1617 O O . LEU A 1 206 ? 10.726 -1.243 -13.587 1.00 84.88 206 LEU A O 1
ATOM 1621 N N . HIS A 1 207 ? 12.917 -1.687 -13.754 1.00 84.19 207 HIS A N 1
ATOM 1622 C CA . HIS A 1 207 ? 12.798 -2.325 -15.064 1.00 84.19 207 HIS A CA 1
ATOM 1623 C C . HIS A 1 207 ? 12.011 -3.633 -14.990 1.00 84.19 207 HIS A C 1
ATOM 1625 O O . HIS A 1 207 ? 11.213 -3.900 -15.887 1.00 84.19 207 HIS A O 1
ATOM 1631 N N . ARG A 1 208 ? 12.131 -4.393 -13.895 1.00 89.25 208 ARG A N 1
ATOM 1632 C CA . ARG A 1 208 ? 11.255 -5.534 -13.604 1.00 89.25 208 ARG A CA 1
ATOM 1633 C C . ARG A 1 208 ? 9.790 -5.109 -13.554 1.00 89.25 208 ARG A C 1
ATOM 1635 O O . ARG A 1 208 ? 8.971 -5.705 -14.244 1.00 89.25 208 ARG A O 1
ATOM 1642 N N . ALA A 1 209 ? 9.445 -4.055 -12.813 1.00 86.56 209 ALA A N 1
ATOM 1643 C CA . ALA A 1 209 ? 8.073 -3.538 -12.791 1.00 86.56 209 ALA A CA 1
ATOM 1644 C C . ALA A 1 209 ? 7.573 -3.148 -14.198 1.00 86.56 209 ALA A C 1
ATOM 1646 O O . ALA A 1 209 ? 6.454 -3.501 -14.576 1.00 86.56 209 ALA A O 1
ATOM 1647 N N . ALA A 1 210 ? 8.419 -2.486 -14.996 1.00 83.12 210 ALA A N 1
ATOM 1648 C CA . ALA A 1 210 ? 8.114 -2.113 -16.379 1.00 83.12 210 ALA A CA 1
ATOM 1649 C C . ALA A 1 210 ? 7.879 -3.331 -17.292 1.00 83.12 210 ALA A C 1
ATOM 1651 O O . ALA A 1 210 ? 6.970 -3.315 -18.128 1.00 83.12 210 ALA A O 1
ATOM 1652 N N . TYR A 1 211 ? 8.702 -4.373 -17.140 1.00 86.12 211 TYR A N 1
ATOM 1653 C CA . TYR A 1 211 ? 8.590 -5.634 -17.869 1.00 86.12 211 TYR A CA 1
ATOM 1654 C C . TYR A 1 211 ? 7.321 -6.391 -17.475 1.00 86.12 211 TYR A C 1
ATOM 1656 O O . TYR A 1 211 ? 6.556 -6.804 -18.343 1.00 86.12 211 TYR A O 1
ATOM 1664 N N . LEU A 1 212 ? 7.033 -6.515 -16.177 1.00 87.56 212 LEU A N 1
ATOM 1665 C CA . LEU A 1 212 ? 5.837 -7.203 -15.695 1.00 87.56 212 LEU A CA 1
ATOM 1666 C C . LEU A 1 212 ? 4.558 -6.513 -16.183 1.00 87.56 212 LEU A C 1
ATOM 1668 O O . LEU A 1 212 ? 3.635 -7.202 -16.604 1.00 87.56 212 LEU A O 1
ATOM 1672 N N . LEU A 1 213 ? 4.506 -5.177 -16.204 1.00 81.31 213 LEU A N 1
ATOM 1673 C CA . LEU A 1 213 ? 3.373 -4.434 -16.774 1.00 81.31 213 LEU A CA 1
ATOM 1674 C C . LEU A 1 213 ? 3.187 -4.672 -18.276 1.00 81.31 213 LEU A C 1
ATOM 1676 O O . LEU A 1 213 ? 2.055 -4.722 -18.756 1.00 81.31 213 LEU A O 1
ATOM 1680 N N . TYR A 1 214 ? 4.288 -4.832 -19.012 1.00 80.19 214 TYR A N 1
ATOM 1681 C CA . TYR A 1 214 ? 4.257 -5.148 -20.436 1.00 80.19 214 TYR A CA 1
ATOM 1682 C C . TYR A 1 214 ? 3.763 -6.581 -20.686 1.00 80.19 214 TYR A C 1
ATOM 1684 O O . TYR A 1 214 ? 2.812 -6.789 -21.440 1.00 80.19 214 TYR A O 1
ATOM 1692 N N . THR A 1 215 ? 4.362 -7.563 -20.011 1.00 82.94 215 THR A N 1
ATOM 1693 C CA . THR A 1 215 ? 4.116 -8.997 -20.233 1.00 82.94 215 THR A CA 1
ATOM 1694 C C . THR A 1 215 ? 2.816 -9.482 -19.585 1.00 82.94 215 THR A C 1
ATOM 1696 O O . THR A 1 215 ? 2.128 -10.352 -20.118 1.00 82.94 215 THR A O 1
ATOM 1699 N N . HIS A 1 216 ? 2.434 -8.906 -18.444 1.00 81.50 216 HIS A N 1
ATOM 1700 C CA . HIS A 1 216 ? 1.270 -9.301 -17.648 1.00 81.50 216 HIS A CA 1
ATOM 1701 C C . HIS A 1 216 ? 0.223 -8.189 -17.573 1.00 81.50 216 HIS A C 1
ATOM 1703 O O . HIS A 1 216 ? -0.283 -7.848 -16.501 1.00 81.50 216 HIS A O 1
ATOM 1709 N N . ARG A 1 217 ? -0.155 -7.661 -18.740 1.00 70.62 217 ARG A N 1
ATOM 1710 C CA . ARG A 1 217 ? -1.134 -6.577 -18.854 1.00 70.62 217 ARG A CA 1
ATOM 1711 C C . ARG A 1 217 ? -2.479 -6.905 -18.192 1.00 70.62 217 ARG A C 1
ATOM 1713 O O . ARG A 1 217 ? -2.944 -6.141 -17.363 1.00 70.62 217 ARG A O 1
ATOM 1720 N N . PHE A 1 218 ? -3.081 -8.063 -18.467 1.00 67.50 218 PHE A N 1
ATOM 1721 C CA . PHE A 1 218 ? -4.416 -8.403 -17.944 1.00 67.50 218 PHE A CA 1
ATOM 1722 C C . PHE A 1 218 ? -4.539 -8.474 -16.403 1.00 67.50 218 PHE A C 1
ATOM 1724 O O . PHE A 1 218 ? -5.531 -7.959 -15.887 1.00 67.50 218 PHE A O 1
ATOM 1731 N N . PRO A 1 219 ? -3.598 -9.064 -15.632 1.00 69.00 219 PRO A N 1
ATOM 1732 C CA . PRO A 1 219 ? -3.664 -9.000 -14.167 1.00 69.00 219 PRO A CA 1
ATOM 1733 C C . PRO A 1 219 ? -3.263 -7.632 -13.586 1.00 69.00 219 PRO A C 1
ATOM 1735 O O . PRO A 1 219 ? -3.746 -7.280 -12.509 1.00 69.00 219 PRO A O 1
ATOM 1738 N N . LEU A 1 220 ? -2.407 -6.855 -14.263 1.00 72.62 220 LEU A N 1
ATOM 1739 C CA . LEU A 1 220 ? -1.828 -5.630 -13.696 1.00 72.62 220 LEU A CA 1
ATOM 1740 C C . LEU A 1 220 ? -2.487 -4.325 -14.164 1.00 72.62 220 LEU A C 1
ATOM 1742 O O . LEU A 1 220 ? -2.416 -3.344 -13.436 1.00 72.62 220 LEU A O 1
ATOM 1746 N N . GLU A 1 221 ? -3.184 -4.291 -15.301 1.00 67.00 221 GLU A N 1
ATOM 1747 C CA . GLU A 1 221 ? -3.832 -3.078 -15.839 1.00 67.00 221 GLU A CA 1
ATOM 1748 C C . GLU A 1 221 ? -4.928 -2.538 -14.900 1.00 67.00 221 GLU A C 1
ATOM 1750 O O . GLU A 1 221 ? -5.132 -1.331 -14.815 1.00 67.00 221 GLU A O 1
ATOM 1755 N N . GLY A 1 222 ? -5.592 -3.414 -14.133 1.00 67.94 222 GLY A N 1
ATOM 1756 C CA . GLY A 1 222 ? -6.592 -3.013 -13.135 1.00 67.94 222 GLY A CA 1
ATOM 1757 C C . GLY A 1 222 ? -6.033 -2.744 -11.733 1.00 67.94 222 GLY A C 1
ATOM 1758 O O . GLY A 1 222 ? -6.536 -1.872 -11.025 1.00 67.94 222 GLY A O 1
ATOM 1759 N N . GLN A 1 223 ? -5.013 -3.492 -11.302 1.00 75.25 223 GLN A N 1
ATOM 1760 C CA . GLN A 1 223 ? -4.491 -3.406 -9.928 1.00 75.25 223 GLN A CA 1
ATOM 1761 C C . GLN A 1 223 ? -3.323 -2.418 -9.806 1.00 75.25 223 GLN A C 1
ATOM 1763 O O . GLN A 1 223 ? -3.182 -1.742 -8.786 1.00 75.25 223 GLN A O 1
ATOM 1768 N N . GLY A 1 224 ? -2.535 -2.268 -10.869 1.00 82.69 224 GLY A N 1
ATOM 1769 C CA . GLY A 1 224 ? -1.307 -1.489 -10.891 1.00 82.69 224 GLY A CA 1
ATOM 1770 C C . GLY A 1 224 ? -0.158 -2.147 -10.128 1.00 82.69 224 GLY A C 1
ATOM 1771 O O . GLY A 1 224 ? -0.307 -3.200 -9.497 1.00 82.69 224 GLY A O 1
ATOM 1772 N N . VAL A 1 225 ? 0.997 -1.491 -10.180 1.00 86.31 225 VAL A N 1
ATOM 1773 C CA . VAL A 1 225 ? 2.200 -1.852 -9.423 1.00 86.31 225 VAL A CA 1
ATOM 1774 C C . VAL A 1 225 ? 2.470 -0.768 -8.391 1.00 86.31 225 VAL A C 1
ATOM 1776 O O . VAL A 1 225 ? 2.475 0.406 -8.738 1.00 86.31 225 VAL A O 1
ATOM 1779 N N . LEU A 1 226 ? 2.704 -1.133 -7.134 1.00 89.25 226 LEU A N 1
ATOM 1780 C CA . LEU A 1 226 ? 3.160 -0.196 -6.106 1.00 89.25 226 LEU A CA 1
ATOM 1781 C C . LEU A 1 226 ? 4.682 -0.215 -6.051 1.00 89.25 226 LEU A C 1
ATOM 1783 O O . LEU A 1 226 ? 5.276 -1.281 -5.943 1.00 89.25 226 LEU A O 1
ATOM 1787 N N . VAL A 1 227 ? 5.308 0.951 -6.082 1.00 88.50 227 VAL A N 1
ATOM 1788 C CA . VAL A 1 227 ? 6.735 1.122 -5.829 1.00 88.50 227 VAL A CA 1
ATOM 1789 C C . VAL A 1 227 ? 6.870 1.992 -4.587 1.00 88.50 227 VAL A C 1
ATOM 1791 O O . VAL A 1 227 ? 6.550 3.182 -4.611 1.00 88.50 227 VAL A O 1
ATOM 1794 N N . VAL A 1 228 ? 7.328 1.381 -3.497 1.00 89.88 228 VAL A N 1
ATOM 1795 C CA . VAL A 1 228 ? 7.638 2.075 -2.249 1.00 89.88 228 VAL A CA 1
ATOM 1796 C C . VAL A 1 228 ? 9.113 2.438 -2.269 1.00 89.88 228 VAL A C 1
ATOM 1798 O O . VAL A 1 228 ? 9.975 1.568 -2.161 1.00 89.88 228 VAL A O 1
ATOM 1801 N N . GLY A 1 229 ? 9.388 3.724 -2.458 1.00 88.69 229 GLY A N 1
ATOM 1802 C CA . GLY A 1 229 ? 10.734 4.268 -2.394 1.00 88.69 229 GLY A CA 1
ATOM 1803 C C . GLY A 1 229 ? 11.105 4.736 -0.984 1.00 88.69 229 GLY A C 1
ATOM 1804 O O . GLY A 1 229 ? 10.228 5.000 -0.156 1.00 88.69 229 GLY A O 1
ATOM 1805 N N . PRO A 1 230 ? 12.403 4.928 -0.725 1.00 84.31 230 PRO A N 1
ATOM 1806 C CA . PRO A 1 230 ? 12.904 5.358 0.571 1.00 84.31 230 PRO A CA 1
ATOM 1807 C C . PRO A 1 230 ? 12.602 6.818 0.917 1.00 84.31 230 PRO A C 1
ATOM 1809 O O . PRO A 1 230 ? 12.439 7.170 2.079 1.00 84.31 230 PRO A O 1
ATOM 1812 N N . ASN A 1 231 ? 12.572 7.710 -0.077 1.00 83.62 231 ASN A N 1
ATOM 1813 C CA . ASN A 1 231 ? 12.306 9.129 0.140 1.00 83.62 231 ASN A CA 1
ATOM 1814 C C . ASN A 1 231 ? 11.736 9.802 -1.119 1.00 83.62 231 ASN A C 1
ATOM 1816 O O . ASN A 1 231 ? 11.873 9.317 -2.240 1.00 83.62 231 ASN A O 1
ATOM 1820 N N . ARG A 1 232 ? 11.108 10.969 -0.948 1.00 85.25 232 ARG A N 1
ATOM 1821 C CA . ARG A 1 232 ? 10.458 11.695 -2.055 1.00 85.25 232 ARG A CA 1
ATOM 1822 C C . ARG A 1 232 ? 11.445 12.232 -3.099 1.00 85.25 232 ARG A C 1
ATOM 1824 O O . ARG A 1 232 ? 11.063 12.425 -4.249 1.00 85.25 232 ARG A O 1
ATOM 1831 N N . LEU A 1 233 ? 12.698 12.501 -2.715 1.00 81.31 233 LEU A N 1
ATOM 1832 C CA . LEU A 1 233 ? 13.747 12.929 -3.650 1.00 81.31 233 LEU A CA 1
ATOM 1833 C C . LEU A 1 233 ? 14.039 11.816 -4.659 1.00 81.31 233 LEU A C 1
ATOM 1835 O O . LEU A 1 233 ? 14.094 12.074 -5.857 1.00 81.31 233 LEU A O 1
ATOM 1839 N N . PHE A 1 234 ? 14.140 10.590 -4.160 1.00 81.50 234 PHE A N 1
ATOM 1840 C CA . PHE A 1 234 ? 14.300 9.378 -4.942 1.00 81.50 234 PHE A CA 1
ATOM 1841 C C . PHE A 1 234 ? 13.105 9.107 -5.869 1.00 81.50 234 PHE A C 1
ATOM 1843 O O . PHE A 1 234 ? 13.310 8.762 -7.026 1.00 81.50 234 PHE A O 1
ATOM 1850 N N . LEU A 1 235 ? 11.864 9.326 -5.422 1.00 82.69 235 LEU A N 1
ATOM 1851 C CA . LEU A 1 235 ? 10.695 9.144 -6.298 1.00 82.69 235 LEU A CA 1
ATOM 1852 C C . LEU A 1 235 ? 10.687 10.123 -7.476 1.00 82.69 235 LEU A C 1
ATOM 1854 O O . LEU A 1 235 ? 10.555 9.693 -8.618 1.00 82.69 235 LEU A O 1
ATOM 1858 N N . ARG A 1 236 ? 10.917 11.421 -7.220 1.00 77.94 236 ARG A N 1
ATOM 1859 C CA . ARG A 1 236 ? 11.055 12.427 -8.296 1.00 77.94 236 ARG A CA 1
ATOM 1860 C C . ARG A 1 236 ? 12.167 12.071 -9.269 1.00 77.94 236 ARG A C 1
ATOM 1862 O O . ARG A 1 236 ? 12.116 12.399 -10.448 1.00 77.94 236 ARG A O 1
ATOM 1869 N N . TYR A 1 237 ? 13.204 11.446 -8.738 1.00 71.75 237 TYR A N 1
ATOM 1870 C CA . TYR A 1 237 ? 14.335 10.999 -9.509 1.00 71.75 237 TYR A CA 1
ATOM 1871 C C . TYR A 1 237 ? 13.959 9.797 -10.407 1.00 71.75 237 TYR A C 1
ATOM 1873 O O . TYR A 1 237 ? 14.279 9.807 -11.593 1.00 71.75 237 TYR A O 1
ATOM 1881 N N . ILE A 1 238 ? 13.189 8.817 -9.910 1.00 72.81 238 ILE A N 1
ATOM 1882 C CA . ILE A 1 238 ? 12.632 7.719 -10.730 1.00 72.81 238 ILE A CA 1
ATOM 1883 C C . ILE A 1 238 ? 11.759 8.250 -11.867 1.00 72.81 238 ILE A C 1
ATOM 1885 O O . ILE A 1 238 ? 11.891 7.785 -12.998 1.00 72.81 238 ILE A O 1
ATOM 1889 N N . GLU A 1 239 ? 10.890 9.221 -11.587 1.00 72.94 239 GLU A N 1
ATOM 1890 C CA . GLU A 1 239 ? 10.002 9.821 -12.592 1.00 72.94 239 GLU A CA 1
ATOM 1891 C C . GLU A 1 239 ? 10.775 10.422 -13.778 1.00 72.94 239 GLU A C 1
ATOM 1893 O O . GLU A 1 239 ? 10.260 10.460 -14.891 1.00 72.94 2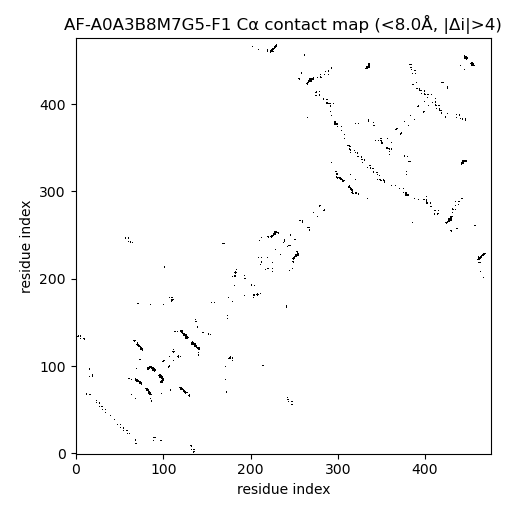39 GLU A O 1
ATOM 1898 N N . GLN A 1 240 ? 12.024 10.852 -13.575 1.00 65.44 240 GLN A N 1
ATOM 1899 C CA . GLN A 1 240 ? 12.879 11.358 -14.655 1.00 65.44 240 GLN A CA 1
ATOM 1900 C C . GLN A 1 240 ? 13.500 10.241 -15.500 1.00 65.44 240 GLN A C 1
ATOM 1902 O O . GLN A 1 240 ? 13.693 10.425 -16.700 1.00 65.44 240 GLN A O 1
ATOM 1907 N N . VAL A 1 241 ? 13.821 9.098 -14.888 1.00 62.62 241 VAL A N 1
ATOM 1908 C CA . VAL A 1 241 ? 14.492 7.974 -15.564 1.00 62.62 241 VAL A CA 1
ATOM 1909 C C . VAL A 1 241 ? 13.492 7.084 -16.294 1.00 62.62 241 VAL A C 1
ATOM 1911 O O . VAL A 1 241 ? 13.793 6.561 -17.362 1.00 62.62 241 VAL A O 1
ATOM 1914 N N . LEU A 1 242 ? 12.293 6.926 -15.737 1.00 66.88 242 LEU A N 1
ATOM 1915 C CA . LEU A 1 242 ? 11.233 6.087 -16.287 1.00 66.88 242 LEU A CA 1
ATOM 1916 C C . LEU A 1 242 ? 9.891 6.843 -16.281 1.00 66.88 242 LEU A C 1
ATOM 1918 O O . LEU A 1 242 ? 8.948 6.435 -15.596 1.00 66.88 242 LEU A O 1
ATOM 1922 N N . PRO A 1 243 ? 9.778 7.936 -17.061 1.00 59.62 243 PRO A N 1
ATOM 1923 C CA . PRO A 1 243 ? 8.614 8.826 -17.046 1.00 59.62 243 PRO A CA 1
ATOM 1924 C C . PRO A 1 243 ? 7.305 8.117 -17.409 1.00 59.62 243 PRO A C 1
ATOM 1926 O O . PRO A 1 243 ? 6.240 8.478 -16.918 1.00 59.62 243 PRO A O 1
ATOM 1929 N N . SER A 1 244 ? 7.374 7.051 -18.209 1.00 59.16 244 SER A N 1
ATOM 1930 C CA . SER A 1 244 ? 6.200 6.286 -18.630 1.00 59.16 244 SER A CA 1
ATOM 1931 C C . SER A 1 244 ? 5.674 5.295 -17.581 1.00 59.16 244 SER A C 1
ATOM 1933 O O . SER A 1 244 ? 4.642 4.675 -17.828 1.00 59.16 244 SER A O 1
ATOM 1935 N N . LEU A 1 245 ? 6.349 5.092 -16.438 1.00 64.50 245 LEU A N 1
ATOM 1936 C CA . LEU A 1 245 ? 5.885 4.143 -15.410 1.00 64.50 245 LEU A CA 1
ATOM 1937 C C . LEU A 1 245 ? 4.581 4.605 -14.748 1.00 64.50 245 LEU A C 1
ATOM 1939 O O . LEU A 1 245 ? 3.651 3.809 -14.626 1.00 64.50 245 LEU A O 1
ATOM 1943 N N . GLY A 1 246 ? 4.487 5.879 -14.352 1.00 54.97 246 GLY A N 1
ATOM 1944 C CA . GLY A 1 246 ? 3.308 6.412 -13.656 1.00 54.97 246 GLY A CA 1
ATOM 1945 C C . GLY A 1 246 ? 2.028 6.312 -14.493 1.00 54.97 246 GLY A C 1
ATOM 1946 O O . GLY A 1 246 ? 0.981 5.885 -14.009 1.00 54.97 246 GLY A O 1
ATOM 1947 N N . GLU A 1 247 ? 2.135 6.606 -15.789 1.00 60.38 247 GLU A N 1
ATOM 1948 C CA . GLU A 1 247 ? 1.022 6.510 -16.744 1.00 60.38 247 GLU A CA 1
ATOM 1949 C C . GLU A 1 247 ? 0.692 5.059 -17.147 1.00 60.38 247 GLU A C 1
ATOM 1951 O O . GLU A 1 247 ? -0.404 4.774 -17.627 1.00 60.38 247 GLU A O 1
ATOM 1956 N N . ALA A 1 248 ? 1.608 4.114 -16.906 1.00 60.94 248 ALA A N 1
ATOM 1957 C CA . ALA A 1 248 ? 1.411 2.683 -17.145 1.00 60.94 248 ALA A CA 1
ATOM 1958 C C . ALA A 1 248 ? 0.803 1.934 -15.942 1.00 60.94 248 ALA A C 1
ATOM 1960 O O . ALA A 1 248 ? 0.763 0.704 -15.947 1.00 60.94 248 ALA A O 1
ATOM 1961 N N . GLY A 1 249 ? 0.325 2.650 -14.917 1.00 70.25 249 GLY A N 1
ATOM 1962 C CA . GLY A 1 249 ? -0.292 2.050 -13.731 1.00 70.25 249 GLY A CA 1
ATOM 1963 C C . GLY A 1 249 ? 0.691 1.729 -12.603 1.00 70.25 249 GLY A C 1
ATOM 1964 O O . GLY A 1 249 ? 0.390 0.874 -11.767 1.00 70.25 249 GLY A O 1
ATOM 1965 N N . VAL A 1 250 ? 1.851 2.394 -12.559 1.00 79.12 250 VAL A N 1
ATOM 1966 C CA . VAL A 1 250 ? 2.756 2.358 -11.401 1.00 79.12 250 VAL A CA 1
ATOM 1967 C C . VAL A 1 250 ? 2.421 3.479 -10.425 1.00 79.12 250 VAL A C 1
ATOM 1969 O O . VAL A 1 250 ? 2.297 4.640 -10.802 1.00 79.12 250 VAL A O 1
ATOM 1972 N N . TYR A 1 251 ? 2.328 3.131 -9.150 1.00 84.25 251 TYR A N 1
ATOM 1973 C CA . TYR A 1 251 ? 2.077 4.039 -8.043 1.00 84.25 251 TYR A CA 1
ATOM 1974 C C . TYR A 1 251 ? 3.363 4.190 -7.249 1.00 84.25 251 TYR A C 1
ATOM 1976 O O . TYR A 1 251 ? 3.801 3.252 -6.589 1.00 84.25 251 TYR A O 1
ATOM 1984 N N . LEU A 1 252 ? 3.981 5.360 -7.354 1.00 86.19 252 LEU A N 1
ATOM 1985 C CA . LEU A 1 252 ? 5.206 5.713 -6.648 1.00 86.19 252 LEU A CA 1
ATOM 1986 C C . LEU A 1 252 ? 4.834 6.400 -5.334 1.00 86.19 252 LEU A C 1
ATOM 1988 O O . LEU A 1 252 ? 4.156 7.422 -5.344 1.00 86.19 252 LEU A O 1
ATOM 1992 N N . THR A 1 253 ? 5.273 5.850 -4.205 1.00 88.25 253 THR A N 1
ATOM 1993 C CA . THR A 1 253 ? 5.044 6.447 -2.882 1.00 88.25 253 THR A CA 1
ATOM 1994 C C . THR A 1 253 ? 6.217 6.175 -1.955 1.00 88.25 253 THR A C 1
ATOM 1996 O O . THR A 1 253 ? 7.042 5.304 -2.214 1.00 88.25 253 THR A O 1
ATOM 1999 N N . VAL A 1 254 ? 6.315 6.931 -0.868 1.00 88.88 254 VAL A N 1
ATOM 2000 C CA . VAL A 1 254 ? 7.139 6.552 0.285 1.00 88.88 254 VAL A CA 1
ATOM 2001 C C . VAL A 1 254 ? 6.243 5.937 1.352 1.00 88.88 254 VAL A C 1
ATOM 2003 O O . VAL A 1 254 ? 5.023 6.125 1.325 1.00 88.88 254 VAL A O 1
ATOM 2006 N N . LEU A 1 255 ? 6.839 5.233 2.316 1.00 86.56 255 LEU A N 1
ATOM 2007 C CA . LEU A 1 255 ? 6.085 4.642 3.424 1.00 86.56 255 LEU A CA 1
ATOM 2008 C C . LEU A 1 255 ? 5.253 5.699 4.172 1.00 86.56 255 LEU A C 1
ATOM 2010 O O . LEU A 1 255 ? 4.073 5.477 4.424 1.00 86.56 255 LEU A O 1
ATOM 2014 N N . ALA A 1 256 ? 5.841 6.872 4.432 1.00 84.88 256 ALA A N 1
ATOM 2015 C CA . ALA A 1 256 ? 5.196 8.003 5.102 1.00 84.88 256 ALA A CA 1
ATOM 2016 C C . ALA A 1 256 ? 3.869 8.447 4.454 1.00 84.88 256 ALA A C 1
ATOM 2018 O O . ALA A 1 256 ? 2.957 8.902 5.146 1.00 84.88 256 ALA A O 1
ATOM 2019 N N . ASP A 1 257 ? 3.761 8.301 3.132 1.00 87.12 257 ASP A N 1
ATOM 2020 C CA . ASP A 1 257 ? 2.662 8.853 2.337 1.00 87.12 257 ASP A CA 1
ATOM 2021 C C . ASP A 1 257 ? 1.544 7.825 2.106 1.00 87.12 257 ASP A C 1
ATOM 2023 O O . ASP A 1 257 ? 0.384 8.204 1.961 1.00 87.12 257 ASP A O 1
ATOM 2027 N N . LEU A 1 258 ? 1.855 6.522 2.208 1.00 83.31 258 LEU A N 1
ATOM 2028 C CA . LEU A 1 258 ? 0.924 5.419 1.930 1.00 83.31 258 LEU A CA 1
ATOM 2029 C C . LEU A 1 258 ? -0.400 5.545 2.701 1.00 83.31 258 LEU A C 1
ATOM 2031 O O . LEU A 1 258 ? -1.474 5.276 2.165 1.00 83.31 258 LEU A O 1
ATOM 2035 N N . PHE A 1 259 ? -0.318 5.940 3.973 1.00 81.25 259 PHE A N 1
ATOM 2036 C CA . PHE A 1 259 ? -1.484 6.063 4.847 1.00 81.25 259 PHE A CA 1
ATOM 2037 C C . PHE A 1 259 ? -1.974 7.511 4.992 1.00 81.25 259 PHE A C 1
ATOM 2039 O O . PHE A 1 259 ? -3.154 7.735 5.270 1.00 81.25 259 PHE A O 1
ATOM 2046 N N . ALA A 1 260 ? -1.096 8.495 4.773 1.00 80.06 260 ALA A N 1
ATOM 2047 C CA . ALA A 1 260 ? -1.454 9.912 4.808 1.00 80.06 260 ALA A CA 1
ATOM 2048 C C . ALA A 1 260 ? -2.416 10.286 3.669 1.00 80.06 260 ALA A C 1
ATOM 2050 O O . ALA A 1 260 ? -3.356 11.045 3.893 1.00 80.06 260 ALA A O 1
ATOM 2051 N N . ASP A 1 261 ? -2.254 9.679 2.490 1.00 74.88 261 ASP A N 1
ATOM 2052 C CA . ASP A 1 261 ? -3.150 9.885 1.343 1.00 74.88 261 ASP A CA 1
ATOM 2053 C C . ASP A 1 261 ? -4.567 9.328 1.573 1.00 74.88 261 ASP A C 1
ATOM 2055 O O . ASP A 1 261 ? -5.523 9.725 0.903 1.00 74.88 261 ASP A O 1
ATOM 2059 N N . LEU A 1 262 ? -4.724 8.408 2.531 1.00 77.12 262 LEU A N 1
ATOM 2060 C CA . LEU A 1 262 ? -6.006 7.796 2.884 1.00 77.12 262 LEU A CA 1
ATOM 2061 C C . LEU A 1 262 ? -6.704 8.520 4.044 1.00 77.12 262 LEU A C 1
ATOM 2063 O O . LEU A 1 262 ? -7.930 8.488 4.148 1.00 77.12 262 LEU A O 1
ATOM 2067 N N . PHE A 1 263 ? -5.953 9.159 4.938 1.00 80.62 263 PHE A N 1
ATOM 2068 C CA . PHE A 1 263 ? -6.507 9.761 6.146 1.00 80.62 263 PHE A CA 1
ATOM 2069 C C . PHE A 1 263 ? -5.940 11.163 6.380 1.00 80.62 263 PHE A C 1
ATOM 2071 O O . PHE A 1 263 ? -4.809 11.322 6.827 1.00 80.62 263 PHE A O 1
ATOM 2078 N N . ASP A 1 264 ? -6.788 12.182 6.203 1.00 80.38 264 ASP A N 1
ATOM 2079 C CA . ASP A 1 264 ? -6.437 13.604 6.380 1.00 80.38 264 ASP A CA 1
ATOM 2080 C C . ASP A 1 264 ? -5.863 13.954 7.773 1.00 80.38 264 ASP A C 1
ATOM 2082 O O . ASP A 1 264 ? -5.237 15.004 7.963 1.00 80.38 264 ASP A O 1
ATOM 2086 N N . ASP A 1 265 ? -6.115 13.110 8.783 1.00 83.00 265 ASP A N 1
ATOM 2087 C CA . ASP A 1 265 ? -5.624 13.286 10.152 1.00 83.00 265 ASP A CA 1
ATOM 2088 C C . ASP A 1 265 ? -4.258 12.628 10.417 1.00 83.00 265 ASP A C 1
ATOM 2090 O O . ASP A 1 265 ? -3.749 12.693 11.540 1.00 83.00 265 ASP A O 1
ATOM 2094 N N . VAL A 1 266 ? -3.629 12.052 9.391 1.00 87.00 266 VAL A N 1
ATOM 2095 C CA . VAL A 1 266 ? -2.312 11.419 9.475 1.00 87.00 266 VAL A CA 1
ATOM 2096 C C . VAL A 1 266 ? -1.257 12.323 8.848 1.00 87.00 266 VAL A C 1
ATOM 2098 O O . VAL A 1 266 ? -1.244 12.598 7.655 1.00 87.00 266 VAL A O 1
ATOM 2101 N N . ARG A 1 267 ? -0.345 12.814 9.693 1.00 88.44 267 ARG A N 1
ATOM 2102 C CA . ARG A 1 267 ? 0.817 13.619 9.295 1.00 88.44 267 ARG A CA 1
ATOM 2103 C C . ARG A 1 267 ? 2.098 13.005 9.841 1.00 88.44 267 ARG A C 1
ATOM 2105 O O . ARG A 1 267 ? 2.333 13.070 11.051 1.00 88.44 267 ARG A O 1
ATOM 2112 N N . VAL A 1 268 ? 2.909 12.441 8.954 1.00 89.56 268 VAL A N 1
ATOM 2113 C CA . VAL A 1 268 ? 4.168 11.767 9.287 1.00 89.56 268 VAL A CA 1
ATOM 2114 C C . VAL A 1 268 ? 5.322 12.762 9.180 1.00 89.56 268 VAL A C 1
ATOM 2116 O O . VAL A 1 268 ? 5.652 13.226 8.094 1.00 89.56 268 VAL A O 1
ATOM 2119 N N . VAL A 1 269 ? 5.864 13.181 10.325 1.00 88.25 269 VAL A N 1
ATOM 2120 C CA . VAL A 1 269 ? 6.940 14.194 10.405 1.00 88.25 269 VAL A CA 1
ATOM 2121 C C . VAL A 1 269 ? 7.886 13.991 11.590 1.00 88.25 269 VAL A C 1
ATOM 2123 O O . VAL A 1 269 ? 8.861 14.729 11.719 1.00 88.25 269 VAL A O 1
ATOM 2126 N N . LEU A 1 270 ? 7.572 13.076 12.512 1.00 87.69 270 LEU A N 1
ATOM 2127 C CA . LEU A 1 270 ? 8.394 12.858 13.697 1.00 87.69 270 LEU A CA 1
ATOM 2128 C C . LEU A 1 270 ? 9.495 11.839 13.406 1.00 87.69 270 LEU A C 1
ATOM 2130 O O . LEU A 1 270 ? 9.214 10.820 12.780 1.00 87.69 270 LEU A O 1
ATOM 2134 N N . PRO A 1 271 ? 10.709 12.048 13.935 1.00 88.06 271 PRO A N 1
ATOM 2135 C CA . PRO A 1 271 ? 11.693 10.981 13.989 1.00 88.06 271 PRO A CA 1
ATOM 2136 C C . PRO A 1 271 ? 11.269 9.918 15.014 1.00 88.06 271 PRO A C 1
ATOM 2138 O O . PRO A 1 271 ? 10.584 10.223 15.997 1.00 88.06 271 PRO A O 1
ATOM 2141 N N . ASP A 1 272 ? 11.730 8.685 14.816 1.00 87.56 272 ASP A N 1
ATOM 2142 C CA . ASP A 1 272 ? 11.707 7.648 15.847 1.00 87.56 272 ASP A CA 1
ATOM 2143 C C . ASP A 1 272 ? 13.057 7.556 16.567 1.00 87.56 272 ASP A C 1
ATOM 2145 O O . ASP A 1 272 ? 14.119 7.801 15.992 1.00 87.56 272 ASP A O 1
ATOM 2149 N N . THR A 1 273 ? 13.023 7.174 17.845 1.00 91.75 273 THR A N 1
ATOM 2150 C CA . THR A 1 273 ? 14.224 6.662 18.514 1.00 91.75 273 THR A CA 1
ATOM 2151 C C . THR A 1 273 ? 14.499 5.242 18.026 1.00 91.75 273 THR A C 1
ATOM 2153 O O . THR A 1 273 ? 13.570 4.527 17.654 1.00 91.75 273 THR A O 1
ATOM 2156 N N . ALA A 1 274 ? 15.758 4.797 18.079 1.00 92.00 274 ALA A N 1
ATOM 2157 C CA . ALA A 1 274 ? 16.124 3.445 17.648 1.00 92.00 274 ALA A CA 1
ATOM 2158 C C . ALA A 1 274 ? 15.323 2.347 18.378 1.00 92.00 274 ALA A C 1
ATOM 2160 O O . ALA A 1 274 ? 14.861 1.403 17.747 1.00 92.00 274 ALA A O 1
ATOM 2161 N N . GLU A 1 275 ? 15.099 2.497 19.691 1.00 93.50 275 GLU A N 1
ATOM 2162 C CA . GLU A 1 275 ? 14.292 1.551 20.477 1.00 93.50 275 GLU A CA 1
ATOM 2163 C C . GLU A 1 275 ? 12.823 1.548 20.027 1.00 93.50 275 GLU A C 1
ATOM 2165 O O . GLU A 1 275 ? 12.262 0.484 19.779 1.00 93.50 275 GLU A O 1
ATOM 2170 N N . SER A 1 276 ? 12.214 2.728 19.845 1.00 95.00 276 SER A N 1
ATOM 2171 C CA . SER A 1 276 ? 10.815 2.835 19.413 1.00 95.00 276 SER A CA 1
ATOM 2172 C C . SER A 1 276 ? 10.623 2.263 18.006 1.00 95.00 276 SER A C 1
ATOM 2174 O O . SER A 1 276 ? 9.710 1.472 17.791 1.00 95.00 276 SER A O 1
ATOM 2176 N N . ALA A 1 277 ? 11.519 2.586 17.065 1.00 94.12 277 ALA A N 1
ATOM 2177 C CA . ALA A 1 277 ? 11.501 2.038 15.709 1.00 94.12 277 ALA A CA 1
ATOM 2178 C C . ALA A 1 277 ? 11.624 0.506 15.708 1.00 94.12 277 ALA A C 1
ATOM 2180 O O . ALA A 1 277 ? 10.845 -0.170 15.038 1.00 94.12 277 ALA A O 1
ATOM 2181 N N . ALA A 1 278 ? 12.549 -0.049 16.499 1.00 94.81 278 ALA A N 1
ATOM 2182 C CA . ALA A 1 278 ? 12.743 -1.494 16.605 1.00 94.81 278 ALA A CA 1
ATOM 2183 C C . ALA A 1 278 ? 11.508 -2.209 17.177 1.00 94.81 278 ALA A C 1
ATOM 2185 O O . ALA A 1 278 ? 11.109 -3.257 16.670 1.00 94.81 278 ALA A O 1
ATOM 2186 N N . VAL A 1 279 ? 10.870 -1.635 18.204 1.00 97.06 279 VAL A N 1
ATOM 2187 C CA . VAL A 1 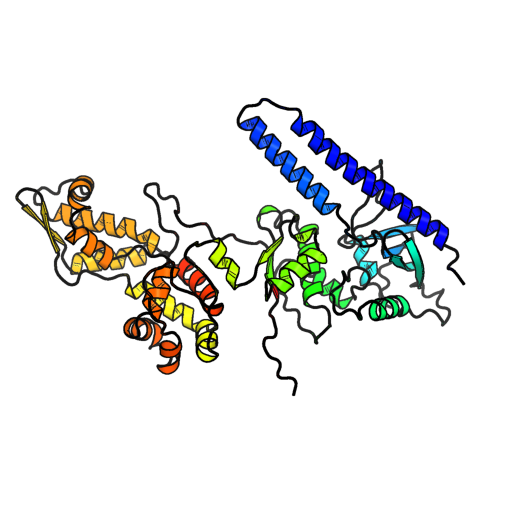279 ? 9.630 -2.188 18.769 1.00 97.06 279 VAL A CA 1
ATOM 2188 C C . VAL A 1 279 ? 8.493 -2.113 17.751 1.00 97.06 279 VAL A C 1
ATOM 2190 O O . VAL A 1 279 ? 7.806 -3.110 17.546 1.00 97.06 279 VAL A O 1
ATOM 2193 N N . LYS A 1 280 ? 8.310 -0.970 17.078 1.00 96.25 280 LYS A N 1
ATOM 2194 C CA . LYS A 1 280 ? 7.255 -0.777 16.068 1.00 96.25 280 LYS A CA 1
ATOM 2195 C C . LYS A 1 280 ? 7.410 -1.701 14.860 1.00 96.25 280 LYS A C 1
ATOM 2197 O O . LYS A 1 280 ? 6.408 -2.179 14.341 1.00 96.25 280 LYS A O 1
ATOM 2202 N N . GLY A 1 281 ? 8.649 -1.973 14.447 1.00 94.06 281 GLY A N 1
ATOM 2203 C CA . GLY A 1 281 ? 8.974 -2.895 13.357 1.00 94.06 281 GLY A CA 1
ATOM 2204 C C . GLY A 1 281 ? 8.888 -4.382 13.724 1.00 94.06 281 GLY A C 1
ATOM 2205 O O . GLY A 1 281 ? 9.055 -5.229 12.851 1.00 94.06 281 GLY A O 1
ATOM 2206 N N . SER A 1 282 ? 8.639 -4.727 14.992 1.00 96.06 282 SER A N 1
ATOM 2207 C CA . SER A 1 282 ? 8.502 -6.117 15.436 1.00 96.06 282 SER A CA 1
ATOM 2208 C C . SER A 1 282 ? 7.093 -6.652 15.174 1.00 96.06 282 SER A C 1
ATOM 2210 O O . SER A 1 282 ? 6.093 -6.010 15.491 1.00 96.06 282 SER A O 1
ATOM 2212 N N . ASP A 1 283 ? 7.013 -7.895 14.701 1.00 96.38 283 ASP A N 1
ATOM 2213 C CA . ASP A 1 283 ? 5.779 -8.684 14.580 1.00 96.38 283 ASP A CA 1
ATOM 2214 C C . ASP A 1 283 ? 4.958 -8.765 15.881 1.00 96.38 283 ASP A C 1
ATOM 2216 O O . ASP A 1 283 ? 3.729 -8.797 15.834 1.00 96.38 283 ASP A O 1
ATOM 2220 N N . ARG A 1 284 ? 5.613 -8.697 17.047 1.00 97.44 284 ARG A N 1
ATOM 2221 C CA . ARG A 1 284 ? 4.977 -8.614 18.373 1.00 97.44 284 ARG A CA 1
ATOM 2222 C C . ARG A 1 284 ? 3.956 -7.483 18.481 1.00 97.44 284 ARG A C 1
ATOM 2224 O O . ARG A 1 284 ? 3.007 -7.593 19.256 1.00 97.44 284 ARG A O 1
ATOM 2231 N N . MET A 1 285 ? 4.101 -6.407 17.704 1.00 97.94 285 MET A N 1
ATOM 2232 C CA . MET A 1 285 ? 3.114 -5.327 17.681 1.00 97.94 285 MET A CA 1
ATOM 2233 C C . MET A 1 285 ? 1.744 -5.771 17.172 1.00 97.94 285 MET A C 1
ATOM 2235 O O . MET A 1 285 ? 0.747 -5.176 17.574 1.00 97.94 285 MET A O 1
ATOM 2239 N N . ILE A 1 286 ? 1.652 -6.839 16.376 1.00 97.44 286 ILE A N 1
ATOM 2240 C CA . ILE A 1 286 ? 0.367 -7.412 15.956 1.00 97.44 286 ILE A CA 1
ATOM 2241 C C . ILE A 1 286 ? -0.449 -7.830 17.189 1.00 97.44 286 ILE A C 1
ATOM 2243 O O . ILE A 1 286 ? -1.620 -7.457 17.314 1.00 97.44 286 ILE A O 1
ATOM 2247 N N . ASP A 1 287 ? 0.181 -8.522 18.142 1.00 97.44 287 ASP A N 1
ATOM 2248 C CA . ASP A 1 287 ? -0.463 -8.951 19.388 1.00 97.44 287 ASP A CA 1
ATOM 2249 C C . ASP A 1 287 ? -0.830 -7.755 20.276 1.00 97.44 287 ASP A C 1
ATOM 2251 O O . ASP A 1 287 ? -1.922 -7.711 20.856 1.00 97.44 287 ASP A O 1
ATOM 2255 N N . VAL A 1 288 ? 0.049 -6.747 20.339 1.00 98.19 288 VAL A N 1
ATOM 2256 C CA . VAL A 1 288 ? -0.212 -5.495 21.067 1.00 98.19 288 VAL A CA 1
ATOM 2257 C C . VAL A 1 288 ? -1.447 -4.795 20.505 1.00 98.19 288 VAL A C 1
ATOM 2259 O O . VAL A 1 288 ? -2.339 -4.415 21.268 1.00 98.19 288 VAL A O 1
ATOM 2262 N N . LEU A 1 289 ? -1.542 -4.639 19.183 1.00 97.94 289 LEU A N 1
ATOM 2263 C CA . LEU A 1 289 ? -2.671 -3.974 18.533 1.00 97.94 289 LEU A CA 1
ATOM 2264 C C . LEU A 1 289 ? -3.960 -4.783 18.671 1.00 97.94 289 LEU A C 1
ATOM 2266 O O . LEU A 1 289 ? -5.004 -4.209 18.993 1.00 97.94 289 LEU A O 1
ATOM 2270 N N . GLU A 1 290 ? -3.902 -6.107 18.517 1.00 96.75 290 GLU A N 1
ATOM 2271 C CA . GLU A 1 290 ? -5.054 -6.983 18.738 1.00 96.75 290 GLU A CA 1
ATOM 2272 C C . GLU A 1 290 ? -5.593 -6.843 20.168 1.00 96.75 290 GLU A C 1
ATOM 2274 O O . GLU A 1 290 ? -6.801 -6.669 20.377 1.00 96.75 290 GLU A O 1
ATOM 2279 N N . LYS A 1 291 ? -4.705 -6.855 21.166 1.00 97.12 291 LYS A N 1
ATOM 2280 C CA . LYS A 1 291 ? -5.090 -6.677 22.567 1.00 97.12 291 LYS A CA 1
ATOM 2281 C C . LYS A 1 291 ? -5.611 -5.271 22.846 1.00 97.12 291 LYS A C 1
ATOM 2283 O O . LYS A 1 291 ? -6.624 -5.127 23.528 1.00 97.12 291 LYS A O 1
ATOM 2288 N N . ALA A 1 292 ? -4.992 -4.244 22.273 1.00 97.50 292 ALA A N 1
ATOM 2289 C CA . ALA A 1 292 ? -5.432 -2.862 22.415 1.00 97.50 292 ALA A CA 1
ATOM 2290 C C . ALA A 1 292 ? -6.822 -2.611 21.793 1.00 97.50 292 ALA A C 1
ATOM 2292 O O . ALA A 1 292 ? -7.601 -1.841 22.361 1.00 97.50 292 ALA A O 1
ATOM 2293 N N . VAL A 1 293 ? -7.180 -3.285 20.689 1.00 97.19 293 VAL A N 1
ATOM 2294 C CA . VAL A 1 293 ? -8.556 -3.286 20.150 1.00 97.19 293 VAL A CA 1
ATOM 2295 C C . VAL A 1 293 ? -9.505 -4.033 21.089 1.00 97.19 293 VAL A C 1
ATOM 2297 O O . VAL A 1 293 ? -10.554 -3.496 21.449 1.00 97.19 293 VAL A O 1
ATOM 2300 N N . ARG A 1 294 ? -9.137 -5.232 21.560 1.00 95.38 294 ARG A N 1
ATOM 2301 C CA . ARG A 1 294 ? -9.964 -6.010 22.506 1.00 95.38 294 ARG A CA 1
ATOM 2302 C C . ARG A 1 294 ? -10.234 -5.259 23.804 1.00 95.38 294 ARG A C 1
ATOM 2304 O O . ARG A 1 294 ? -11.335 -5.358 24.350 1.00 95.38 294 ARG A O 1
ATOM 2311 N N . ASP A 1 295 ? -9.274 -4.465 24.264 1.00 95.25 295 ASP A N 1
ATOM 2312 C CA . ASP A 1 295 ? -9.416 -3.589 25.421 1.00 95.25 295 ASP A CA 1
ATOM 2313 C C . ASP A 1 295 ? -10.486 -2.509 25.222 1.00 95.25 295 ASP A C 1
ATOM 2315 O O . ASP A 1 295 ? -10.891 -1.902 26.208 1.00 95.25 295 ASP A O 1
ATOM 2319 N N . ARG A 1 296 ? -10.990 -2.264 24.007 1.00 95.88 296 ARG A N 1
ATOM 2320 C CA . ARG A 1 296 ? -12.103 -1.334 23.728 1.00 95.88 296 ARG A CA 1
ATOM 2321 C C . ARG A 1 296 ? -13.478 -1.989 23.755 1.00 95.88 296 ARG A C 1
ATOM 2323 O O . ARG A 1 296 ? -14.481 -1.289 23.779 1.00 95.88 296 ARG A O 1
ATOM 2330 N N . GLU A 1 297 ? -13.534 -3.310 23.818 1.00 97.25 297 GLU A N 1
ATOM 2331 C CA . GLU A 1 297 ? -14.768 -4.093 23.767 1.00 97.25 297 GLU A CA 1
ATOM 2332 C C . GLU A 1 297 ? -15.142 -4.525 25.187 1.00 97.25 297 GLU A C 1
ATOM 2334 O O . GLU A 1 297 ? -14.714 -5.572 25.688 1.00 97.25 297 GLU A O 1
ATOM 2339 N N . ARG A 1 298 ? -15.891 -3.676 25.893 1.00 97.25 298 ARG A N 1
ATOM 2340 C CA . ARG A 1 298 ? -16.092 -3.805 27.343 1.00 97.25 298 ARG A CA 1
ATOM 2341 C C . ARG A 1 298 ? -17.565 -3.997 27.688 1.00 97.25 298 ARG A C 1
ATOM 2343 O O . ARG A 1 298 ? -18.421 -3.349 27.114 1.00 97.25 298 ARG A O 1
ATOM 2350 N N . PRO A 1 299 ? -17.918 -4.817 28.683 1.00 98.06 299 PRO A N 1
ATOM 2351 C CA . PRO A 1 299 ? -19.258 -4.750 29.252 1.00 98.06 299 PRO A CA 1
ATOM 2352 C C . PRO A 1 299 ? -19.461 -3.443 30.046 1.00 98.06 299 PRO A C 1
ATOM 2354 O O . PRO A 1 299 ? -18.514 -2.704 30.376 1.00 98.06 299 PRO A O 1
ATOM 2357 N N . LEU A 1 300 ? -20.713 -3.176 30.416 1.00 97.94 300 LEU A N 1
ATOM 2358 C CA . LEU A 1 300 ? -21.041 -2.118 31.372 1.00 97.94 300 LEU A CA 1
ATOM 2359 C C . LEU A 1 300 ? -20.373 -2.397 32.729 1.00 97.94 300 LEU A C 1
ATOM 2361 O O . LEU A 1 300 ? -20.149 -3.549 33.093 1.00 97.94 300 LEU A O 1
ATOM 2365 N N . ARG A 1 301 ? -20.023 -1.343 33.485 1.00 95.75 301 ARG A N 1
ATOM 2366 C CA . ARG A 1 301 ? -19.537 -1.519 34.875 1.00 95.75 301 ARG A CA 1
ATOM 2367 C C . ARG A 1 301 ? -20.680 -1.845 35.821 1.00 95.75 301 ARG A C 1
ATOM 2369 O O . ARG A 1 301 ? -20.533 -2.702 36.678 1.00 95.75 301 ARG A O 1
ATOM 2376 N N . ASN A 1 302 ? -21.789 -1.141 35.630 1.00 97.06 302 ASN A N 1
ATOM 2377 C CA . ASN A 1 302 ? -22.975 -1.179 36.468 1.00 97.06 302 ASN A CA 1
ATOM 2378 C C . ASN A 1 302 ? -24.201 -1.390 35.578 1.00 97.06 302 ASN A C 1
ATOM 2380 O O . ASN A 1 302 ? -24.150 -1.106 34.379 1.00 97.06 302 ASN A O 1
ATOM 2384 N N . GLU A 1 303 ? -25.295 -1.867 36.167 1.00 97.38 303 GLU A N 1
ATOM 2385 C CA . GLU A 1 303 ? -26.594 -1.902 35.493 1.00 97.38 303 GLU A CA 1
ATOM 2386 C C . GLU A 1 303 ? -26.977 -0.490 35.032 1.00 97.38 303 GLU A C 1
ATOM 2388 O O . GLU A 1 303 ? -26.852 0.482 35.781 1.00 97.38 303 GLU A O 1
ATOM 2393 N N . LEU A 1 304 ? -27.421 -0.377 33.781 1.00 98.00 304 LEU A N 1
ATOM 2394 C CA . LEU A 1 304 ? -27.935 0.875 33.245 1.00 98.00 304 LEU A CA 1
ATOM 2395 C C . LEU A 1 304 ? -29.453 0.877 33.384 1.00 98.00 304 LEU A C 1
ATOM 2397 O O . LEU A 1 304 ? -30.118 -0.052 32.930 1.00 98.00 304 LEU A O 1
ATOM 2401 N N . VAL A 1 305 ? -29.984 1.961 33.948 1.00 97.56 305 VAL A N 1
ATOM 2402 C CA . VAL A 1 305 ? -31.421 2.202 34.084 1.00 97.56 305 VAL A CA 1
ATOM 2403 C C . VAL A 1 305 ? -31.772 3.546 33.452 1.00 97.56 305 VAL A C 1
ATOM 2405 O O . VAL A 1 305 ? -31.226 4.585 33.833 1.00 97.56 305 VAL A O 1
ATOM 2408 N N . VAL A 1 306 ? -32.695 3.535 32.491 1.00 96.94 306 VAL A N 1
ATOM 2409 C CA . VAL A 1 306 ? -33.111 4.720 31.721 1.00 96.94 306 VAL A CA 1
ATOM 2410 C C . VAL A 1 306 ? -34.630 4.850 31.700 1.00 96.94 306 VAL A C 1
ATOM 2412 O O . VAL A 1 306 ? -35.351 3.857 31.692 1.00 96.94 306 VAL A O 1
ATOM 2415 N N . GLY A 1 307 ? -35.134 6.083 31.741 1.00 95.56 307 GLY A N 1
ATOM 2416 C CA . GLY A 1 307 ? -36.577 6.339 31.720 1.00 95.56 307 GLY A CA 1
ATOM 2417 C C . GLY A 1 307 ? -37.161 6.171 30.318 1.00 95.56 307 GLY A C 1
ATOM 2418 O O . GLY A 1 307 ? -36.558 6.615 29.346 1.00 95.56 307 GLY A O 1
ATOM 2419 N N . PHE A 1 308 ? -38.344 5.566 30.216 1.00 94.81 308 PHE A N 1
ATOM 2420 C CA . PHE A 1 308 ? -39.088 5.392 28.970 1.00 94.81 308 PHE A CA 1
ATOM 2421 C C . PHE A 1 308 ? -40.590 5.550 29.237 1.00 94.81 308 PHE A C 1
ATOM 2423 O O . PHE A 1 308 ? -41.275 4.616 29.654 1.00 94.81 308 PHE A O 1
ATOM 2430 N N . GLY A 1 309 ? -41.109 6.765 29.040 1.00 90.38 309 GLY A N 1
ATOM 2431 C CA . GLY A 1 309 ? -42.470 7.102 29.465 1.00 90.38 309 GLY A CA 1
ATOM 2432 C C . GLY A 1 309 ? -42.608 7.007 30.988 1.00 90.38 309 GLY A C 1
ATOM 2433 O O . GLY A 1 309 ? -41.850 7.649 31.711 1.00 90.38 309 GLY A O 1
ATOM 2434 N N . LEU A 1 310 ? -43.562 6.202 31.465 1.00 91.56 310 LEU A N 1
ATOM 2435 C CA . LEU A 1 310 ? -43.832 6.000 32.897 1.00 91.56 310 LEU A CA 1
ATOM 2436 C C . LEU A 1 310 ? -43.022 4.859 33.531 1.00 91.56 310 LEU A C 1
ATOM 2438 O O . LEU A 1 310 ? -43.107 4.653 34.739 1.00 91.56 310 LEU A O 1
ATOM 2442 N N . VAL A 1 311 ? -42.241 4.116 32.744 1.00 95.00 311 VAL A N 1
ATOM 2443 C CA . VAL A 1 311 ? -41.443 2.992 33.247 1.00 95.00 311 VAL A CA 1
ATOM 2444 C C . VAL A 1 311 ? -39.950 3.233 33.067 1.00 95.00 311 VAL A C 1
ATOM 2446 O O . VAL A 1 311 ? -39.513 4.154 32.374 1.00 95.00 311 VAL A O 1
ATOM 2449 N N . ARG A 1 312 ? -39.146 2.392 33.717 1.00 96.06 312 ARG A N 1
ATOM 2450 C CA . ARG A 1 312 ? -37.691 2.385 33.576 1.00 96.06 312 ARG A CA 1
ATOM 2451 C C . ARG A 1 312 ? -37.265 1.116 32.856 1.00 96.06 312 ARG A C 1
ATOM 2453 O O . ARG A 1 312 ? -37.634 0.026 33.279 1.00 96.06 312 ARG A O 1
ATOM 2460 N N . LEU A 1 313 ? -36.487 1.274 31.793 1.00 97.69 313 LEU A N 1
ATOM 2461 C CA . LEU A 1 313 ? -35.845 0.169 31.092 1.00 97.69 313 LEU A CA 1
ATOM 2462 C C . LEU A 1 313 ? -34.491 -0.108 31.727 1.00 97.69 313 LEU A C 1
ATOM 2464 O O . LEU A 1 313 ? -33.837 0.817 32.222 1.00 97.69 313 LEU A O 1
ATOM 2468 N N . ARG A 1 314 ? -34.063 -1.369 31.689 1.00 97.56 314 ARG A N 1
ATOM 2469 C CA . ARG A 1 314 ? -32.808 -1.799 32.302 1.00 97.56 314 ARG A CA 1
ATOM 2470 C C . ARG A 1 314 ? -32.009 -2.733 31.407 1.00 97.56 314 ARG A C 1
ATOM 2472 O O . ARG A 1 314 ? -32.571 -3.578 30.716 1.00 97.56 314 ARG A O 1
ATOM 2479 N N . ILE A 1 315 ? -30.689 -2.617 31.483 1.00 98.12 315 ILE A N 1
ATOM 2480 C CA . ILE A 1 315 ? -29.748 -3.594 30.933 1.00 98.12 315 ILE A CA 1
ATOM 2481 C C . ILE A 1 315 ? -28.718 -3.948 32.004 1.00 98.12 315 ILE A C 1
ATOM 2483 O O . ILE A 1 315 ? -28.014 -3.087 32.537 1.00 98.12 315 ILE A O 1
ATOM 2487 N N . THR A 1 316 ? -28.650 -5.237 32.332 1.00 98.31 316 THR A N 1
ATOM 2488 C CA . THR A 1 316 ? -27.743 -5.756 33.358 1.00 98.31 316 THR A CA 1
ATOM 2489 C C . THR A 1 316 ? -26.317 -5.871 32.828 1.00 98.31 316 THR A C 1
ATOM 2491 O O . THR A 1 316 ? -26.063 -5.917 31.619 1.00 98.31 316 THR A O 1
ATOM 2494 N N . VAL A 1 317 ? -25.357 -5.975 33.749 1.00 98.38 317 VAL A N 1
ATOM 2495 C CA . VAL A 1 317 ? -23.958 -6.211 33.383 1.00 98.38 317 VAL A CA 1
ATOM 2496 C C . VAL A 1 317 ? -23.808 -7.538 32.628 1.00 98.38 317 VAL A C 1
ATOM 2498 O O . VAL A 1 317 ? -23.114 -7.572 31.613 1.00 98.38 317 VAL A O 1
ATOM 2501 N N . ASP A 1 318 ? -24.493 -8.605 33.044 1.00 98.38 318 ASP A N 1
ATOM 2502 C CA . ASP A 1 318 ? -24.415 -9.915 32.380 1.00 98.38 318 ASP A CA 1
ATOM 2503 C C . ASP A 1 318 ? -25.000 -9.911 30.970 1.00 98.38 318 ASP A C 1
ATOM 2505 O O . ASP A 1 318 ? -24.384 -10.459 30.053 1.00 98.38 318 ASP A O 1
ATOM 2509 N N . ALA A 1 319 ? -26.119 -9.212 30.770 1.00 98.19 319 ALA A N 1
ATOM 2510 C CA . ALA A 1 319 ? -26.674 -8.984 29.443 1.00 98.19 319 ALA A CA 1
ATOM 2511 C C . ALA A 1 319 ? -25.657 -8.265 28.542 1.00 98.19 319 ALA A C 1
ATOM 2513 O O . ALA A 1 319 ? -25.365 -8.723 27.437 1.00 98.19 319 ALA A O 1
ATOM 2514 N N . SER A 1 320 ? -25.022 -7.197 29.043 1.00 98.38 320 SER A N 1
ATOM 2515 C CA . SER A 1 320 ? -23.975 -6.497 28.288 1.00 98.38 320 SER A CA 1
ATOM 2516 C C . SER A 1 320 ? -22.761 -7.393 27.990 1.00 98.38 320 SER A C 1
ATOM 2518 O O . SER A 1 320 ? -22.246 -7.364 26.876 1.00 98.38 320 SER A O 1
ATOM 2520 N N . ARG A 1 321 ? -22.336 -8.259 28.926 1.00 98.56 321 ARG A N 1
ATOM 2521 C CA . ARG A 1 321 ? -21.253 -9.239 28.703 1.00 98.56 321 ARG A CA 1
ATOM 2522 C C . ARG A 1 321 ? -21.598 -10.219 27.587 1.00 98.56 321 ARG A C 1
ATOM 2524 O O . ARG A 1 321 ? -20.720 -10.560 26.794 1.00 98.56 321 ARG A O 1
ATOM 2531 N N . GLN A 1 322 ? -22.847 -10.676 27.524 1.00 98.38 322 GLN A N 1
ATOM 2532 C CA . GLN A 1 322 ? -23.305 -11.572 26.468 1.00 98.38 322 GLN A CA 1
ATOM 2533 C C . GLN A 1 322 ? -23.280 -10.885 25.099 1.00 98.38 322 GLN A C 1
ATOM 2535 O O . GLN A 1 322 ? -22.758 -11.479 24.158 1.00 98.38 322 GLN A O 1
ATOM 2540 N N . ILE A 1 323 ? -23.731 -9.626 25.007 1.00 98.44 323 ILE A N 1
ATOM 2541 C CA . ILE A 1 323 ? -23.650 -8.837 23.765 1.00 98.44 323 ILE A CA 1
ATOM 2542 C C . ILE A 1 323 ? -22.204 -8.777 23.257 1.00 98.44 323 ILE A C 1
ATOM 2544 O O . ILE A 1 323 ? -21.946 -9.115 22.104 1.00 98.44 323 ILE A O 1
ATOM 2548 N N . ILE A 1 324 ? -21.254 -8.397 24.121 1.00 98.44 324 ILE A N 1
ATOM 2549 C CA . ILE A 1 324 ? -19.833 -8.285 23.750 1.00 98.44 324 ILE A CA 1
ATOM 2550 C C . ILE A 1 324 ? -19.271 -9.634 23.286 1.00 98.44 324 ILE A C 1
ATOM 2552 O O . ILE A 1 324 ? -18.571 -9.703 22.275 1.00 98.44 324 ILE A O 1
ATOM 2556 N N . ARG A 1 325 ? -19.583 -10.722 24.003 1.00 98.19 325 ARG A N 1
ATOM 2557 C CA . ARG A 1 325 ? -19.108 -12.070 23.660 1.00 98.19 325 ARG A CA 1
ATOM 2558 C C . ARG A 1 325 ? -19.599 -12.509 22.281 1.00 98.19 325 ARG A C 1
ATOM 2560 O O . ARG A 1 325 ? -18.810 -13.036 21.502 1.00 98.19 325 ARG A O 1
ATOM 2567 N N . GLU A 1 326 ? -20.873 -12.287 21.982 1.00 98.19 326 GLU A N 1
ATOM 2568 C CA . GLU A 1 326 ? -21.451 -12.657 20.688 1.00 98.19 326 GLU A CA 1
ATOM 2569 C C . GLU A 1 326 ? -20.963 -11.747 19.554 1.00 98.19 326 GLU A C 1
ATOM 2571 O O . GLU A 1 326 ? -20.656 -12.234 18.467 1.00 98.19 326 GLU A O 1
ATOM 2576 N N . ALA A 1 327 ? -20.778 -10.447 19.812 1.00 97.69 327 ALA A N 1
ATOM 2577 C CA . ALA A 1 327 ? -20.208 -9.516 18.838 1.00 97.69 327 ALA A CA 1
ATOM 2578 C C . ALA A 1 327 ? -18.803 -9.958 18.387 1.00 97.69 327 ALA A C 1
ATOM 2580 O O . ALA A 1 327 ? -18.544 -10.053 17.187 1.00 97.69 327 ALA A O 1
ATOM 2581 N N . ARG A 1 328 ? -17.936 -10.331 19.340 1.00 96.44 328 ARG A N 1
ATOM 2582 C CA . ARG A 1 328 ? -16.586 -10.863 19.072 1.00 96.44 328 ARG A CA 1
ATOM 2583 C C . ARG A 1 328 ? -16.588 -12.152 18.253 1.00 96.44 328 ARG A C 1
ATOM 2585 O O . ARG A 1 328 ? -15.695 -12.369 17.446 1.00 96.44 328 ARG A O 1
ATOM 2592 N N . ARG A 1 329 ? -17.572 -13.028 18.475 1.00 96.50 329 ARG A N 1
ATOM 2593 C CA . ARG A 1 329 ? -17.700 -14.294 17.734 1.00 96.50 329 ARG A CA 1
ATOM 2594 C C . ARG A 1 329 ? -18.186 -14.075 16.307 1.00 96.50 329 ARG A C 1
ATOM 2596 O O . ARG A 1 329 ? -17.744 -14.764 15.393 1.00 96.50 329 ARG A O 1
ATOM 2603 N N . ARG A 1 330 ? -19.118 -13.139 16.122 1.00 96.69 330 ARG A N 1
ATOM 2604 C CA . ARG A 1 330 ? -19.814 -12.922 14.851 1.00 96.69 330 ARG A CA 1
ATOM 2605 C C . ARG A 1 330 ? -19.029 -12.058 13.865 1.00 96.69 330 ARG A C 1
ATOM 2607 O O . ARG A 1 330 ? -19.202 -12.226 12.659 1.00 96.69 330 ARG A O 1
ATOM 2614 N N . TYR A 1 331 ? -18.198 -11.135 14.345 1.00 95.38 331 TYR A N 1
ATOM 2615 C CA . TYR A 1 331 ? -17.534 -10.141 13.503 1.00 95.38 331 TYR A CA 1
ATOM 2616 C C . TYR A 1 331 ? -16.015 -10.226 13.610 1.00 95.38 331 TYR A C 1
ATOM 2618 O O . TYR A 1 331 ? -15.458 -10.193 14.699 1.00 95.38 331 TYR A O 1
ATOM 2626 N N . ARG A 1 332 ? -15.344 -10.267 12.450 1.00 93.31 332 ARG A N 1
ATOM 2627 C CA . ARG A 1 332 ? -13.874 -10.201 12.374 1.00 93.31 332 ARG A CA 1
ATOM 2628 C C . ARG A 1 332 ? -13.324 -8.786 12.563 1.00 93.31 332 ARG A C 1
ATOM 2630 O O . ARG A 1 332 ? -12.231 -8.634 13.086 1.00 93.31 332 ARG A O 1
ATOM 2637 N N . ARG A 1 333 ? -14.063 -7.768 12.107 1.00 94.75 333 ARG A N 1
ATOM 2638 C CA . ARG A 1 333 ? -13.672 -6.349 12.168 1.00 94.75 333 ARG A CA 1
ATOM 2639 C C . ARG A 1 333 ? -14.439 -5.635 13.274 1.00 94.75 333 ARG A C 1
ATOM 2641 O O . ARG A 1 333 ? -15.668 -5.737 13.320 1.00 94.75 333 ARG A O 1
ATOM 2648 N N . HIS A 1 334 ? -13.733 -4.875 14.106 1.00 96.75 334 HIS A N 1
ATOM 2649 C CA . HIS A 1 334 ? -14.300 -4.203 15.278 1.00 96.75 334 HIS A CA 1
ATOM 2650 C C . HIS A 1 334 ? -15.468 -3.266 14.926 1.00 96.75 334 HIS A C 1
ATOM 2652 O O . HIS A 1 334 ? -16.579 -3.433 15.430 1.00 96.75 334 HIS A O 1
ATOM 2658 N N . ASN A 1 335 ? -15.270 -2.314 14.011 1.00 96.00 335 ASN A N 1
ATOM 2659 C CA . ASN A 1 335 ? -16.277 -1.305 13.661 1.00 96.00 335 ASN A CA 1
ATOM 2660 C C . ASN A 1 335 ? -17.535 -1.922 13.023 1.00 96.00 335 ASN A C 1
ATOM 2662 O O . ASN A 1 335 ? -18.631 -1.372 13.150 1.00 96.00 335 ASN A O 1
ATOM 2666 N N . ALA A 1 336 ? -17.415 -3.093 12.386 1.00 94.12 336 ALA A N 1
ATOM 2667 C CA . ALA A 1 336 ? -18.556 -3.805 11.811 1.00 94.12 336 ALA A CA 1
ATOM 2668 C C . ALA A 1 336 ? -19.513 -4.356 12.886 1.00 94.12 336 ALA A C 1
ATOM 2670 O O . ALA A 1 336 ? -20.725 -4.416 12.656 1.00 94.12 336 ALA A O 1
ATOM 2671 N N . ALA A 1 337 ? -18.994 -4.710 14.067 1.00 96.12 337 ALA A N 1
ATOM 2672 C CA . ALA A 1 337 ? -19.785 -5.234 15.180 1.00 96.12 337 ALA A CA 1
ATOM 2673 C C . ALA A 1 337 ? -20.624 -4.159 15.889 1.00 96.12 337 ALA A C 1
ATOM 2675 O O . ALA A 1 337 ? -21.635 -4.494 16.509 1.00 96.12 337 ALA A O 1
ATOM 2676 N N . ARG A 1 338 ? -20.273 -2.869 15.763 1.00 95.88 338 ARG A N 1
ATOM 2677 C CA . ARG A 1 338 ? -20.973 -1.766 16.446 1.00 95.88 338 ARG A CA 1
ATOM 2678 C C . ARG A 1 338 ? -22.486 -1.817 16.251 1.00 95.88 338 ARG A C 1
ATOM 2680 O O . ARG A 1 338 ? -23.242 -1.687 17.208 1.00 95.88 338 ARG A O 1
ATOM 2687 N N . ARG A 1 339 ? -22.938 -2.017 15.011 1.00 93.62 339 ARG A N 1
ATOM 2688 C CA . ARG A 1 339 ? -24.372 -2.038 14.694 1.00 93.62 339 ARG A CA 1
ATOM 2689 C C . ARG A 1 339 ? -25.094 -3.190 15.390 1.00 93.62 339 ARG A C 1
ATOM 2691 O O . ARG A 1 339 ? -26.215 -3.004 15.844 1.00 93.62 339 ARG A O 1
ATOM 2698 N N . TYR A 1 340 ? -24.458 -4.356 15.470 1.00 96.25 340 TYR A N 1
ATOM 2699 C CA . TYR A 1 340 ? -25.002 -5.498 16.200 1.00 96.25 340 TYR A CA 1
ATOM 2700 C C . TYR A 1 340 ? -25.107 -5.193 17.696 1.00 96.25 340 TYR A C 1
ATOM 2702 O O . TYR A 1 340 ? -26.155 -5.423 18.289 1.00 96.25 340 TYR A O 1
ATOM 2710 N N . VAL A 1 341 ? -24.063 -4.600 18.286 1.00 97.81 341 VAL A N 1
ATOM 2711 C CA . VAL A 1 341 ? -24.074 -4.186 19.697 1.00 97.81 341 VAL A CA 1
ATOM 2712 C C . VAL A 1 341 ? -25.218 -3.212 19.975 1.00 97.81 341 VAL A C 1
ATOM 2714 O O . VAL A 1 341 ? -25.948 -3.408 20.939 1.00 97.81 341 VAL A O 1
ATOM 2717 N N . GLU A 1 342 ? -25.416 -2.202 19.123 1.00 97.00 342 GLU A N 1
ATOM 2718 C CA . GLU A 1 342 ? -26.534 -1.260 19.253 1.00 97.00 342 GLU A CA 1
ATOM 2719 C C . GLU A 1 342 ? -27.898 -1.956 19.149 1.00 97.00 342 GLU A C 1
ATOM 2721 O O . GLU A 1 342 ? -28.775 -1.710 19.975 1.00 97.00 342 GLU A O 1
ATOM 2726 N N . GLN A 1 343 ? -28.078 -2.838 18.164 1.00 96.69 343 GLN A N 1
ATOM 2727 C CA . GLN A 1 343 ? -29.333 -3.567 17.962 1.00 96.69 343 GLN A CA 1
ATOM 2728 C C . GLN A 1 343 ? -29.681 -4.444 19.168 1.00 96.69 343 GLN A C 1
ATOM 2730 O O . GLN A 1 343 ? -30.793 -4.357 19.690 1.00 96.69 343 GLN A O 1
ATOM 2735 N N . GLU A 1 344 ? -28.726 -5.233 19.659 1.00 98.31 344 GLU A N 1
ATOM 2736 C CA . GLU A 1 344 ? -28.944 -6.079 20.832 1.00 98.31 344 GLU A CA 1
ATOM 2737 C C . GLU A 1 344 ? -29.140 -5.258 22.108 1.00 98.31 344 GLU A C 1
ATOM 2739 O O . GLU A 1 344 ? -29.981 -5.592 22.939 1.00 98.31 344 GLU A O 1
ATOM 2744 N N . PHE A 1 345 ? -28.431 -4.138 22.254 1.00 98.38 345 PHE A N 1
ATOM 2745 C CA . PHE A 1 345 ? -28.609 -3.234 23.386 1.00 98.38 345 PHE A CA 1
ATOM 2746 C C . PHE A 1 345 ? -30.052 -2.715 23.478 1.00 98.38 345 PHE A C 1
ATOM 2748 O O . PHE A 1 345 ? -30.674 -2.804 24.539 1.00 98.38 345 PHE A O 1
ATOM 2755 N N . PHE A 1 346 ? -30.620 -2.224 22.370 1.00 98.19 346 PHE A N 1
ATOM 2756 C CA . PHE A 1 346 ? -32.010 -1.754 22.352 1.00 98.19 346 PHE A CA 1
ATOM 2757 C C . PHE A 1 346 ? -33.028 -2.896 22.424 1.00 98.19 346 PHE A C 1
ATOM 2759 O O . PHE A 1 346 ? -34.070 -2.722 23.052 1.00 98.19 346 PHE A O 1
ATOM 2766 N N . SER A 1 347 ? -32.714 -4.070 21.868 1.00 98.06 347 SER A N 1
ATOM 2767 C CA . SER A 1 347 ? -33.519 -5.291 22.018 1.00 98.06 347 SER A CA 1
ATOM 2768 C C . SER A 1 347 ? -33.660 -5.698 23.487 1.00 98.06 347 SER A C 1
ATOM 2770 O O . SER A 1 347 ? -34.763 -5.976 23.958 1.00 98.06 347 SER A O 1
ATOM 2772 N N . ILE A 1 348 ? -32.571 -5.658 24.260 1.00 97.81 348 ILE A N 1
ATOM 2773 C CA . ILE A 1 348 ? -32.605 -5.970 25.694 1.00 97.81 348 ILE A CA 1
ATOM 2774 C C . ILE A 1 348 ? -33.365 -4.900 26.483 1.00 97.81 348 ILE A C 1
ATOM 2776 O O . ILE A 1 348 ? -34.168 -5.243 27.352 1.00 97.81 348 ILE A O 1
ATOM 2780 N N . LEU A 1 349 ? -33.176 -3.614 26.164 1.00 97.19 349 LEU A N 1
ATOM 2781 C CA . LEU A 1 349 ? -33.963 -2.547 26.789 1.00 97.19 349 LEU A CA 1
ATOM 2782 C C . LEU A 1 349 ? -35.462 -2.718 26.518 1.00 97.19 349 LEU A C 1
ATOM 2784 O O . LEU A 1 349 ? -36.254 -2.608 27.452 1.00 97.19 349 LEU A O 1
ATOM 2788 N N . ALA A 1 350 ? -35.853 -3.036 25.283 1.00 97.25 350 ALA A N 1
ATOM 2789 C CA . ALA A 1 350 ? -37.237 -3.323 24.920 1.00 97.25 350 ALA A CA 1
ATOM 2790 C C . ALA A 1 350 ? -37.816 -4.495 25.727 1.00 97.25 350 ALA A C 1
ATOM 2792 O O . ALA A 1 350 ? -38.859 -4.338 26.354 1.00 97.25 350 ALA A O 1
ATOM 2793 N N . LYS A 1 351 ? -37.097 -5.621 25.807 1.00 97.00 351 LYS A N 1
ATOM 2794 C CA . LYS A 1 351 ? -37.506 -6.807 26.585 1.00 97.00 351 LYS A CA 1
ATOM 2795 C C . LYS A 1 351 ? -37.628 -6.555 28.087 1.00 97.00 351 LYS A C 1
ATOM 2797 O O . LYS A 1 351 ? -38.304 -7.294 28.789 1.00 97.00 351 LYS A O 1
ATOM 2802 N N . SER A 1 352 ? -36.967 -5.520 28.607 1.00 96.12 352 SER A N 1
ATOM 2803 C CA . SER A 1 352 ? -37.111 -5.137 30.016 1.00 96.12 352 SER A CA 1
ATOM 2804 C C . SER A 1 352 ? -38.424 -4.408 30.328 1.00 96.12 352 SER A C 1
ATOM 2806 O O . SER A 1 352 ? -38.784 -4.264 31.496 1.00 96.12 352 SER A O 1
ATOM 2808 N N . HIS A 1 353 ? -39.137 -3.944 29.299 1.00 95.12 353 HIS A N 1
ATOM 2809 C CA . HIS A 1 353 ? -40.462 -3.352 29.425 1.00 95.12 353 HIS A CA 1
ATOM 2810 C C . HIS A 1 353 ? -41.533 -4.457 29.507 1.00 95.12 353 HIS A C 1
ATOM 2812 O O . HIS A 1 353 ? -41.505 -5.361 28.677 1.00 95.12 353 HIS A O 1
ATOM 2818 N N . PRO A 1 354 ? -42.548 -4.363 30.390 1.00 91.62 354 PRO A N 1
ATOM 2819 C CA . PRO A 1 354 ? -43.592 -5.392 30.506 1.00 91.62 354 PRO A CA 1
ATOM 2820 C C . PRO A 1 354 ? -44.365 -5.696 29.213 1.00 91.62 354 PRO A C 1
ATOM 2822 O O . PRO A 1 354 ? -44.838 -6.806 29.020 1.00 91.62 354 PRO A O 1
ATOM 2825 N N . SER A 1 355 ? -44.523 -4.698 28.340 1.00 92.00 355 SER A N 1
ATOM 2826 C CA . SER A 1 355 ? -45.202 -4.842 27.042 1.00 92.00 355 SER A CA 1
ATOM 2827 C C . SER A 1 355 ? -44.274 -5.156 25.861 1.00 92.00 355 SER A C 1
ATOM 2829 O O . SER A 1 355 ? -44.757 -5.113 24.735 1.00 92.00 355 SER A O 1
ATOM 2831 N N . GLU A 1 356 ? -42.966 -5.315 26.094 1.00 93.56 356 GLU A N 1
ATOM 2832 C CA . GLU A 1 356 ? -41.946 -5.590 25.066 1.00 93.56 356 GLU A CA 1
ATOM 2833 C C . GLU A 1 356 ? -42.141 -4.801 23.747 1.00 93.56 356 GLU A C 1
ATOM 2835 O O . GLU A 1 356 ? -42.405 -5.387 22.696 1.00 93.56 356 GLU A O 1
ATOM 2840 N N . PRO A 1 357 ? -42.080 -3.452 23.775 1.00 93.88 357 PRO A N 1
ATOM 2841 C CA . PRO A 1 357 ? -42.306 -2.638 22.587 1.00 93.88 357 PRO A CA 1
ATOM 2842 C C . PRO A 1 357 ? -41.243 -2.915 21.520 1.00 93.88 357 PRO A C 1
ATOM 2844 O O . PRO A 1 357 ? -40.147 -3.374 21.824 1.00 93.88 357 PRO A O 1
ATOM 2847 N N . ASP A 1 358 ? -41.535 -2.540 20.277 1.00 95.88 358 ASP A N 1
ATOM 2848 C CA . ASP A 1 358 ? -40.571 -2.634 19.180 1.00 95.88 358 ASP A CA 1
ATOM 2849 C C . ASP A 1 358 ? -39.223 -1.953 19.539 1.00 95.88 358 ASP A C 1
ATOM 2851 O O . ASP A 1 358 ? -39.208 -0.749 19.851 1.00 95.88 358 ASP A O 1
ATOM 2855 N N . PRO A 1 359 ? -38.087 -2.685 19.491 1.00 96.31 359 PRO A N 1
ATOM 2856 C CA . PRO A 1 359 ? -36.755 -2.136 19.729 1.00 96.31 359 PRO A CA 1
ATOM 2857 C C . PRO A 1 359 ? -36.422 -0.901 18.886 1.00 96.31 359 PRO A C 1
ATOM 2859 O O . PRO A 1 359 ? -35.711 -0.018 19.372 1.00 96.31 359 PRO A O 1
ATOM 2862 N N . GLU A 1 360 ? -36.947 -0.783 17.661 1.00 95.44 360 GLU A N 1
ATOM 2863 C CA . GLU A 1 360 ? -36.697 0.389 16.812 1.00 95.44 360 GLU A CA 1
ATOM 2864 C C . GLU A 1 360 ? -37.328 1.664 17.394 1.00 95.44 360 GLU A C 1
ATOM 2866 O O . GLU A 1 360 ? -36.723 2.741 17.364 1.00 95.44 360 GLU A O 1
ATOM 2871 N N . ASN A 1 361 ? -38.505 1.550 18.014 1.00 95.06 361 ASN A N 1
ATOM 2872 C CA . ASN A 1 361 ? -39.157 2.657 18.716 1.00 95.06 361 ASN A CA 1
ATOM 2873 C C . ASN A 1 361 ? -38.377 3.049 19.983 1.00 95.06 361 ASN A C 1
ATOM 2875 O O . ASN A 1 361 ? -38.179 4.237 20.264 1.00 95.06 361 ASN A O 1
ATOM 2879 N N . VAL A 1 362 ? -37.875 2.057 20.727 1.00 96.25 362 VAL A N 1
ATOM 2880 C CA . VAL A 1 362 ? -37.008 2.299 21.892 1.00 96.25 362 VAL A CA 1
ATOM 2881 C C . VAL A 1 362 ? -35.738 3.037 21.465 1.00 96.25 362 VAL A C 1
ATOM 2883 O O . VAL A 1 362 ? -35.401 4.072 22.047 1.00 96.25 362 VAL A O 1
ATOM 2886 N N . GLN A 1 363 ? -35.083 2.574 20.397 1.00 96.25 363 GLN A N 1
ATOM 2887 C CA . GLN A 1 363 ? -33.917 3.231 19.815 1.00 96.25 363 GLN A CA 1
ATOM 2888 C C . GLN A 1 363 ? -34.233 4.662 19.375 1.00 96.25 363 GLN A C 1
ATOM 2890 O O . GLN A 1 363 ? -33.485 5.584 19.703 1.00 96.25 363 GLN A O 1
ATOM 2895 N N . TYR A 1 364 ? -35.336 4.883 18.657 1.00 95.25 364 TYR A N 1
ATOM 2896 C CA . TYR A 1 364 ? -35.719 6.209 18.175 1.00 95.25 364 TYR A CA 1
ATOM 2897 C C . TYR A 1 364 ? -35.821 7.234 19.314 1.00 95.25 364 TYR A C 1
ATOM 2899 O O . TYR A 1 364 ? -35.285 8.341 19.187 1.00 95.25 364 TYR A O 1
ATOM 2907 N N . LYS A 1 365 ? -36.444 6.849 20.436 1.00 95.62 365 LYS A N 1
ATOM 2908 C CA . LYS A 1 365 ? -36.638 7.723 21.603 1.00 95.62 365 LYS A CA 1
ATOM 2909 C C . LYS A 1 365 ? -35.379 7.897 22.452 1.00 95.62 365 LYS A C 1
ATOM 2911 O O . LYS A 1 365 ? -35.164 8.985 22.977 1.00 95.62 365 LYS A O 1
ATOM 2916 N N . LEU A 1 366 ? -34.551 6.858 22.588 1.00 96.75 366 LEU A N 1
ATOM 2917 C CA . LEU A 1 366 ? -33.446 6.841 23.556 1.00 96.75 366 LEU A CA 1
ATOM 2918 C C . LEU A 1 366 ? -32.048 7.021 22.956 1.00 96.75 366 LEU A C 1
ATOM 2920 O O . LEU A 1 366 ? -31.110 7.274 23.705 1.00 96.75 366 LEU A O 1
ATOM 2924 N N . ARG A 1 367 ? -31.868 6.971 21.629 1.00 94.25 367 ARG A N 1
ATOM 2925 C CA . ARG A 1 367 ? -30.539 7.114 20.988 1.00 94.25 367 ARG A CA 1
ATOM 2926 C C . ARG A 1 367 ? -29.802 8.425 21.297 1.00 94.25 367 ARG A C 1
ATOM 2928 O O . ARG A 1 367 ? -28.618 8.523 21.007 1.00 94.25 367 ARG A O 1
ATOM 2935 N N . ARG A 1 368 ? -30.508 9.447 21.798 1.00 95.19 368 ARG A N 1
ATOM 2936 C CA . ARG A 1 368 ? -29.947 10.746 22.211 1.00 95.19 368 ARG A CA 1
ATOM 2937 C C . ARG A 1 368 ? -29.909 10.930 23.735 1.00 95.19 368 ARG A C 1
ATOM 2939 O O . ARG A 1 368 ? -29.533 12.009 24.180 1.00 95.19 368 ARG A O 1
ATOM 2946 N N . ASP A 1 369 ? -30.282 9.926 24.534 1.00 97.19 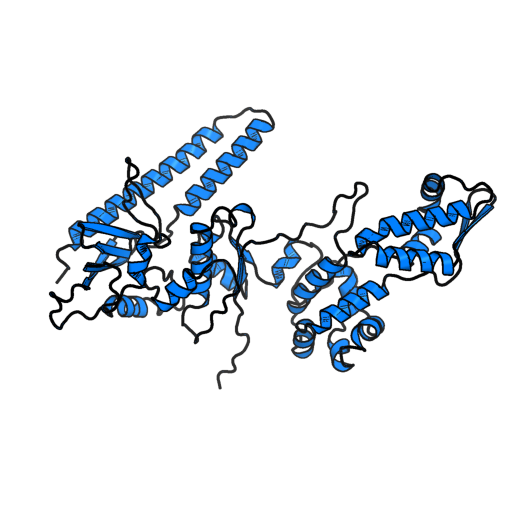369 ASP A N 1
ATOM 2947 C CA . ASP A 1 369 ? -30.083 9.982 25.990 1.00 97.19 369 ASP A CA 1
ATOM 2948 C C . ASP A 1 369 ? -28.570 9.881 26.285 1.00 97.19 369 ASP A C 1
ATOM 2950 O O . ASP A 1 369 ? -27.923 8.940 25.807 1.00 97.19 369 ASP A O 1
ATOM 2954 N N . PRO A 1 370 ? -27.980 10.822 27.049 1.00 97.00 370 PRO A N 1
ATOM 2955 C CA . PRO A 1 370 ? -26.547 10.825 27.342 1.00 97.00 370 PRO A CA 1
ATOM 2956 C C . PRO A 1 370 ? -26.037 9.529 27.976 1.00 97.00 370 PRO A C 1
ATOM 2958 O O . PRO A 1 370 ? -24.945 9.083 27.639 1.00 97.00 370 PRO A O 1
ATOM 2961 N N . ARG A 1 371 ? -26.838 8.879 28.830 1.00 96.81 371 ARG A N 1
ATOM 2962 C CA . ARG A 1 371 ? -26.456 7.626 29.500 1.00 96.81 371 ARG A CA 1
ATOM 2963 C C . ARG A 1 371 ? -26.422 6.459 28.524 1.00 96.81 371 ARG A C 1
ATOM 2965 O O . ARG A 1 371 ? -25.596 5.566 28.670 1.00 96.81 371 ARG A O 1
ATOM 2972 N N . VAL A 1 372 ? -27.311 6.461 27.528 1.00 97.69 372 VAL A N 1
ATOM 2973 C CA . VAL A 1 372 ? -27.320 5.451 26.460 1.00 97.69 372 VAL A CA 1
ATOM 2974 C C . VAL A 1 372 ? -26.126 5.647 25.534 1.00 97.69 372 VAL A C 1
ATOM 2976 O O . VAL A 1 372 ? -25.447 4.676 25.212 1.00 97.69 372 VAL A O 1
ATOM 2979 N N . MET A 1 373 ? -25.835 6.892 25.149 1.00 97.06 373 MET A N 1
ATOM 2980 C CA . MET A 1 373 ? -24.649 7.204 24.350 1.00 97.06 373 MET A CA 1
ATOM 2981 C C . MET A 1 373 ? -23.365 6.809 25.089 1.00 97.06 373 MET A C 1
ATOM 2983 O O . MET A 1 373 ? -22.547 6.087 24.529 1.00 97.06 373 MET A O 1
ATOM 2987 N N . GLU A 1 374 ? -23.223 7.178 26.364 1.00 97.38 374 GLU A N 1
ATOM 2988 C CA . GLU A 1 374 ? -22.074 6.793 27.194 1.00 97.38 374 GLU A CA 1
ATOM 2989 C C . GLU A 1 374 ? -21.951 5.270 27.346 1.00 97.38 374 GLU A C 1
ATOM 2991 O O . GLU A 1 374 ? -20.858 4.718 27.217 1.00 97.38 374 GLU A O 1
ATOM 2996 N N . ALA A 1 375 ? -23.065 4.573 27.583 1.00 97.94 375 ALA A N 1
ATOM 2997 C CA . ALA A 1 375 ? -23.092 3.119 27.693 1.00 97.94 375 ALA A CA 1
ATOM 2998 C C . ALA A 1 375 ? -22.621 2.437 26.402 1.00 97.94 375 ALA A C 1
ATOM 3000 O O . ALA A 1 375 ? -21.792 1.529 26.460 1.00 97.94 375 ALA A O 1
ATOM 3001 N N . LEU A 1 376 ? -23.104 2.894 25.246 1.00 97.62 376 LEU A N 1
ATOM 3002 C CA . LEU A 1 376 ? -22.704 2.349 23.954 1.00 97.62 376 LEU A CA 1
ATOM 3003 C C . LEU A 1 376 ? -21.238 2.664 23.636 1.00 97.62 376 LEU A C 1
ATOM 3005 O O . LEU A 1 376 ? -20.497 1.756 23.265 1.00 97.62 376 LEU A O 1
ATOM 3009 N N . GLU A 1 377 ? -20.785 3.909 23.817 1.00 96.62 377 GLU A N 1
ATOM 3010 C CA . GLU A 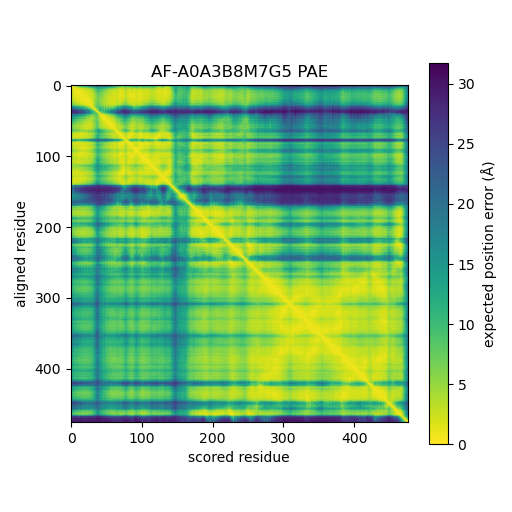1 377 ? -19.374 4.291 23.618 1.00 96.62 377 GLU A CA 1
ATOM 3011 C C . GLU A 1 377 ? -18.425 3.555 24.563 1.00 96.62 377 GLU A C 1
ATOM 3013 O O . GLU A 1 377 ? -17.321 3.178 24.179 1.00 96.62 377 GLU A O 1
ATOM 3018 N N . ARG A 1 378 ? -18.861 3.273 25.792 1.00 96.19 378 ARG A N 1
ATOM 3019 C CA . ARG A 1 378 ? -18.125 2.397 26.699 1.00 96.19 378 ARG A CA 1
ATOM 3020 C C . ARG A 1 378 ? -18.053 0.971 26.164 1.00 96.19 378 ARG A C 1
ATOM 3022 O O . ARG A 1 378 ? -17.023 0.318 26.338 1.00 96.19 378 ARG A O 1
ATOM 3029 N N . MET A 1 379 ? -19.177 0.465 25.660 1.00 98.12 379 MET A N 1
ATOM 3030 C CA . MET A 1 379 ? -19.297 -0.940 25.312 1.00 98.12 379 MET A CA 1
ATOM 3031 C C . MET A 1 379 ? -18.500 -1.297 24.066 1.00 98.12 379 MET A C 1
ATOM 3033 O O . MET A 1 379 ? -17.814 -2.320 24.037 1.00 98.12 379 MET A O 1
ATOM 3037 N N . TRP A 1 380 ? -18.618 -0.460 23.039 1.00 98.00 380 TRP A N 1
ATOM 3038 C CA . TRP A 1 380 ? -18.051 -0.726 21.728 1.00 98.00 380 TRP A CA 1
ATOM 3039 C C . TRP A 1 380 ? -17.870 0.580 20.943 1.00 98.00 380 TRP A C 1
ATOM 3041 O O . TRP A 1 380 ? -18.704 0.880 20.090 1.00 98.00 380 TRP A O 1
ATOM 3051 N N . PRO A 1 381 ? -16.859 1.410 21.240 1.00 96.88 381 PRO A N 1
ATOM 3052 C CA . PRO A 1 381 ? -16.673 2.689 20.556 1.00 96.88 381 PRO A CA 1
ATOM 3053 C C . PRO A 1 381 ? -16.395 2.487 19.061 1.00 96.88 381 PRO A C 1
ATOM 3055 O O . PRO A 1 381 ? -15.827 1.478 18.661 1.00 96.88 381 PRO A O 1
ATOM 3058 N N . VAL A 1 382 ? -16.766 3.451 18.220 1.00 95.00 382 VAL A N 1
ATOM 3059 C CA . VAL A 1 382 ? -16.346 3.452 16.806 1.00 95.00 382 VAL A CA 1
ATOM 3060 C C . VAL A 1 382 ? -15.043 4.228 16.692 1.00 95.00 382 VAL A C 1
ATOM 3062 O O . VAL A 1 382 ? -15.005 5.405 17.045 1.00 95.00 382 VAL A O 1
ATOM 3065 N N . LEU A 1 383 ? -13.987 3.591 16.188 1.00 93.56 383 LEU A N 1
ATOM 3066 C CA . LEU A 1 383 ? -12.633 4.153 16.206 1.00 93.56 383 LEU A CA 1
ATOM 3067 C C . LEU A 1 383 ? -12.045 4.270 14.802 1.00 93.56 383 LEU A C 1
ATOM 3069 O O . LEU A 1 383 ? -12.285 3.415 13.947 1.00 93.56 383 LEU A O 1
ATOM 3073 N N . THR A 1 384 ? -11.237 5.308 14.585 1.00 91.94 384 THR A N 1
ATOM 3074 C CA . THR A 1 384 ? -10.259 5.332 13.488 1.00 91.94 384 THR A CA 1
ATOM 3075 C C . THR A 1 384 ? -8.924 4.726 13.944 1.00 91.94 384 THR A C 1
ATOM 3077 O O . THR A 1 384 ? -8.652 4.696 15.152 1.00 91.94 384 THR A O 1
ATOM 3080 N N . PRO A 1 385 ? -8.064 4.282 13.011 1.00 92.94 385 PRO A N 1
ATOM 3081 C CA . PRO A 1 385 ? -6.705 3.827 13.322 1.00 92.94 385 PRO A CA 1
ATOM 3082 C C . PRO A 1 385 ? -5.898 4.881 14.085 1.00 92.94 385 PRO A C 1
ATOM 3084 O O . PRO A 1 385 ? -5.367 4.601 15.161 1.00 92.94 385 PRO A O 1
ATOM 3087 N N . SER A 1 386 ? -5.929 6.128 13.603 1.00 92.38 386 SER A N 1
ATOM 3088 C CA . SER A 1 386 ? -5.278 7.286 14.223 1.00 92.38 386 SER A CA 1
ATOM 3089 C C . SER A 1 386 ? -5.737 7.494 15.670 1.00 92.38 386 SER A C 1
ATOM 3091 O O . SER A 1 386 ? -4.922 7.683 16.571 1.00 92.38 386 SER A O 1
ATOM 3093 N N . GLN A 1 387 ? -7.047 7.410 15.933 1.00 92.44 387 GLN A N 1
ATOM 3094 C CA . GLN A 1 387 ? -7.595 7.545 17.287 1.00 92.44 387 GLN A CA 1
ATOM 3095 C C . GLN A 1 387 ? -7.159 6.401 18.206 1.00 92.44 387 GLN A C 1
ATOM 3097 O O . GLN A 1 387 ? -6.806 6.649 19.360 1.00 92.44 387 GLN A O 1
ATOM 3102 N N . MET A 1 388 ? -7.182 5.165 17.702 1.00 94.69 388 MET A N 1
ATOM 3103 C CA . MET A 1 388 ? -6.802 3.972 18.455 1.00 94.69 388 MET A CA 1
ATOM 3104 C C . MET A 1 388 ? -5.338 4.048 18.903 1.00 94.69 388 MET A C 1
ATOM 3106 O O . MET A 1 388 ? -5.072 3.942 20.105 1.00 94.69 388 MET A O 1
ATOM 3110 N N . LEU A 1 389 ? -4.417 4.299 17.967 1.00 95.50 389 LEU A N 1
ATOM 3111 C CA . LEU A 1 389 ? -2.984 4.369 18.256 1.00 95.50 389 LEU A CA 1
ATOM 3112 C C . LEU A 1 389 ? -2.632 5.574 19.124 1.00 95.50 389 LEU A C 1
ATOM 3114 O O . LEU A 1 389 ? -1.899 5.438 20.101 1.00 95.50 389 LEU A O 1
ATOM 3118 N N . ARG A 1 390 ? -3.214 6.744 18.841 1.00 94.56 390 ARG A N 1
ATOM 3119 C CA . ARG A 1 390 ? -2.987 7.954 19.640 1.00 94.56 390 ARG A CA 1
ATOM 3120 C C . ARG A 1 390 ? -3.390 7.749 21.094 1.00 94.56 390 ARG A C 1
ATOM 3122 O O . ARG A 1 390 ? -2.698 8.188 22.013 1.00 94.56 390 ARG A O 1
ATOM 3129 N N . ASP A 1 391 ? -4.524 7.096 21.322 1.00 94.31 391 ASP A N 1
ATOM 3130 C CA . ASP A 1 391 ? -4.956 6.786 22.673 1.00 94.31 391 ASP A CA 1
ATOM 3131 C C . ASP A 1 391 ? -4.016 5.789 23.359 1.00 94.31 391 ASP A C 1
ATOM 3133 O O . ASP A 1 391 ? -3.744 5.975 24.551 1.00 94.31 391 ASP A O 1
ATOM 3137 N N . LEU A 1 392 ? -3.565 4.758 22.630 1.00 96.62 392 LEU A N 1
ATOM 3138 C CA . LEU A 1 392 ? -2.635 3.736 23.112 1.00 96.62 392 LEU A CA 1
ATOM 3139 C C . LEU A 1 392 ? -1.318 4.385 23.549 1.00 96.62 392 LEU A C 1
ATOM 3141 O O . LEU A 1 392 ? -1.004 4.351 24.736 1.00 96.62 392 LEU A O 1
ATOM 3145 N N . TYR A 1 393 ? -0.624 5.072 22.640 1.00 96.19 393 TYR A N 1
ATOM 3146 C CA . TYR A 1 393 ? 0.628 5.786 22.924 1.00 96.19 393 TYR A CA 1
ATOM 3147 C C . TYR A 1 393 ? 0.468 6.844 24.016 1.00 96.19 393 TYR A C 1
ATOM 3149 O O . TYR A 1 393 ? 1.367 7.078 24.818 1.00 96.19 393 TYR A O 1
ATOM 3157 N N . GLY A 1 394 ? -0.716 7.446 24.094 1.00 95.00 394 GLY A N 1
ATOM 3158 C CA . GLY A 1 394 ? -1.066 8.447 25.085 1.00 95.00 394 GLY A CA 1
ATOM 3159 C C . GLY A 1 394 ? -1.277 7.952 26.512 1.00 95.00 394 GLY A C 1
ATOM 3160 O O . GLY A 1 394 ? -1.625 8.763 27.371 1.00 95.00 394 GLY A O 1
ATOM 3161 N N . SER A 1 395 ? -1.173 6.649 26.781 1.00 95.88 395 SER A N 1
ATOM 3162 C CA . SER A 1 395 ? -1.419 6.099 28.111 1.00 95.88 395 SER A CA 1
ATOM 3163 C C . SER A 1 395 ? -0.515 4.912 28.409 1.00 95.88 395 SER A C 1
ATOM 3165 O O . SER A 1 395 ? -0.728 3.810 27.911 1.00 95.88 395 SER A O 1
ATOM 3167 N N . ASN A 1 396 ? 0.410 5.103 29.352 1.00 95.94 396 ASN A N 1
ATOM 3168 C CA . ASN A 1 396 ? 1.250 4.019 29.868 1.00 95.94 396 ASN A CA 1
ATOM 3169 C C . ASN A 1 396 ? 0.427 2.842 30.416 1.00 95.94 396 ASN A C 1
ATOM 3171 O O . ASN A 1 396 ? 0.846 1.699 30.301 1.00 95.94 396 ASN A O 1
ATOM 3175 N N . ALA A 1 397 ? -0.767 3.092 30.964 1.00 95.94 397 ALA A N 1
ATOM 3176 C CA . ALA A 1 397 ? -1.652 2.022 31.418 1.00 95.94 397 ALA A CA 1
ATOM 3177 C C . ALA A 1 397 ? -2.227 1.197 30.252 1.00 95.94 397 ALA A C 1
ATOM 3179 O O . ALA A 1 397 ? -2.368 -0.017 30.384 1.00 95.94 397 ALA A O 1
ATOM 3180 N N . LEU A 1 398 ? -2.548 1.834 29.117 1.00 96.56 398 LEU A N 1
ATOM 3181 C CA . LEU A 1 398 ? -2.999 1.120 27.917 1.00 96.56 398 LEU A CA 1
ATOM 3182 C C . LEU A 1 398 ? -1.844 0.359 27.264 1.00 96.56 398 LEU A C 1
ATOM 3184 O O . LEU A 1 398 ? -2.022 -0.807 26.929 1.00 96.56 398 LEU A O 1
ATOM 3188 N N . LEU A 1 399 ? -0.661 0.973 27.165 1.00 97.50 399 LEU A N 1
ATOM 3189 C CA . LEU A 1 399 ? 0.551 0.311 26.672 1.00 97.50 399 LEU A CA 1
ATOM 3190 C C . LEU A 1 399 ? 0.920 -0.905 27.521 1.00 97.50 399 LEU A C 1
ATOM 3192 O O . LEU A 1 399 ? 1.148 -1.977 26.976 1.00 97.50 399 LEU A O 1
ATOM 3196 N N . ALA A 1 400 ? 0.892 -0.784 28.848 1.00 97.19 400 ALA A N 1
ATOM 3197 C CA . ALA A 1 400 ? 1.141 -1.912 29.735 1.00 97.19 400 ALA A CA 1
ATOM 3198 C C . ALA A 1 400 ? 0.063 -3.002 29.600 1.00 97.19 400 ALA A C 1
ATOM 3200 O O . ALA A 1 400 ? 0.378 -4.188 29.593 1.00 97.19 400 ALA A O 1
ATOM 3201 N N . SER A 1 401 ? -1.218 -2.628 29.488 1.00 96.88 401 SER A N 1
ATOM 3202 C CA . SER A 1 401 ? -2.316 -3.592 29.302 1.00 96.88 401 SER A CA 1
ATOM 3203 C C . SER A 1 401 ? -2.141 -4.402 28.016 1.00 96.88 401 SER A C 1
ATOM 3205 O O . SER A 1 401 ? -2.228 -5.632 28.046 1.00 96.88 401 SER A O 1
ATOM 3207 N N . ALA A 1 402 ? -1.834 -3.713 26.915 1.00 97.38 402 ALA A N 1
ATOM 3208 C CA . ALA A 1 402 ? -1.685 -4.295 25.590 1.00 97.38 402 ALA A CA 1
ATOM 3209 C C . ALA A 1 402 ? -0.348 -5.033 25.396 1.00 97.38 402 ALA A C 1
ATOM 3211 O O . ALA A 1 402 ? -0.316 -6.078 24.757 1.00 97.38 402 ALA A O 1
ATOM 3212 N N . GLY A 1 403 ? 0.744 -4.515 25.962 1.00 96.38 403 GLY A N 1
ATOM 3213 C CA . GLY A 1 403 ? 2.104 -4.947 25.644 1.00 96.38 403 GLY A CA 1
ATOM 3214 C C . GLY A 1 403 ? 2.768 -5.879 26.649 1.00 96.38 403 GLY A C 1
ATOM 3215 O O . GLY A 1 403 ? 3.621 -6.651 26.241 1.00 96.38 403 GLY A O 1
ATOM 3216 N N . ARG A 1 404 ? 2.389 -5.883 27.936 1.00 95.62 404 ARG A N 1
ATOM 3217 C CA . ARG A 1 404 ? 3.179 -6.548 29.005 1.00 95.62 404 ARG A CA 1
ATOM 3218 C C . ARG A 1 404 ? 3.437 -8.053 28.849 1.00 95.62 404 ARG A C 1
ATOM 3220 O O . ARG A 1 404 ? 4.241 -8.600 29.590 1.00 95.62 404 ARG A O 1
ATOM 3227 N N . GLU A 1 405 ? 2.683 -8.735 27.992 1.00 96.12 405 GLU A N 1
ATOM 3228 C CA . GLU A 1 405 ? 2.838 -10.176 27.741 1.00 96.12 405 GLU A CA 1
ATOM 3229 C C . GLU A 1 405 ? 3.861 -10.473 26.635 1.00 96.12 405 GLU A C 1
ATOM 3231 O O . GLU A 1 405 ? 4.362 -11.590 26.574 1.00 96.12 405 GLU A O 1
ATOM 3236 N N . VAL A 1 406 ? 4.180 -9.487 25.788 1.00 97.38 406 VAL A N 1
ATOM 3237 C CA . VAL A 1 406 ? 5.031 -9.651 24.594 1.00 97.38 406 VAL A CA 1
ATOM 3238 C C . VAL A 1 406 ? 6.176 -8.632 24.516 1.00 97.38 406 VAL A C 1
ATOM 3240 O O . VAL A 1 406 ? 7.191 -8.888 23.872 1.00 97.38 406 VAL A O 1
ATOM 3243 N N . LEU A 1 407 ? 6.052 -7.496 25.201 1.00 97.38 407 LEU A N 1
ATOM 3244 C CA . LEU A 1 407 ? 7.056 -6.441 25.302 1.00 97.38 407 LEU A CA 1
ATOM 3245 C C . LEU A 1 407 ? 7.525 -6.295 26.751 1.00 97.38 407 LEU A C 1
ATOM 3247 O O . LEU A 1 407 ? 6.721 -6.312 27.690 1.00 97.38 407 LEU A O 1
ATOM 3251 N N . SER A 1 408 ? 8.825 -6.080 26.922 1.00 97.38 408 SER A N 1
ATOM 3252 C CA . SER A 1 408 ? 9.411 -5.664 28.190 1.00 97.38 408 SER A CA 1
ATOM 3253 C C . SER A 1 408 ? 8.918 -4.271 28.595 1.00 97.38 408 SER A C 1
ATOM 3255 O O . SER A 1 408 ? 8.347 -3.518 27.802 1.00 97.38 408 SER A O 1
ATOM 3257 N N . GLU A 1 409 ? 9.145 -3.907 29.856 1.00 96.81 409 GLU A N 1
ATOM 3258 C CA . GLU A 1 409 ? 8.717 -2.608 30.363 1.00 96.81 409 GLU A CA 1
ATOM 3259 C C . GLU A 1 409 ? 9.401 -1.416 29.683 1.00 96.81 409 GLU A C 1
ATOM 3261 O O . GLU A 1 409 ? 8.742 -0.399 29.465 1.00 96.81 409 GLU A O 1
ATOM 3266 N N . SER A 1 410 ? 10.682 -1.524 29.320 1.00 96.56 410 SER A N 1
ATOM 3267 C CA . SER A 1 410 ? 11.348 -0.455 28.567 1.00 96.56 410 SER A CA 1
ATOM 3268 C C . SER A 1 410 ? 10.767 -0.341 27.157 1.00 96.56 410 SER A C 1
ATOM 3270 O O . SER A 1 410 ? 10.414 0.757 26.733 1.00 96.56 410 SER A O 1
ATOM 3272 N N . GLU A 1 411 ? 10.537 -1.481 26.499 1.00 97.06 411 GLU A N 1
ATOM 3273 C CA . GLU A 1 411 ? 10.030 -1.546 25.127 1.00 97.06 411 GLU A CA 1
ATOM 3274 C C . GLU A 1 411 ? 8.666 -0.866 24.988 1.00 97.06 411 GLU A C 1
ATOM 3276 O O . GLU A 1 411 ? 8.521 0.046 24.176 1.00 97.06 411 GLU A O 1
ATOM 3281 N N . TRP A 1 412 ? 7.656 -1.230 25.789 1.00 95.88 412 TRP A N 1
ATOM 3282 C CA . TRP A 1 412 ? 6.346 -0.581 25.642 1.00 95.88 412 TRP A CA 1
ATOM 3283 C C . TRP A 1 412 ? 6.345 0.863 26.155 1.00 95.88 412 TRP A C 1
ATOM 3285 O O . TRP A 1 412 ? 5.572 1.677 25.650 1.00 95.88 412 TRP A O 1
ATOM 3295 N N . ARG A 1 413 ? 7.212 1.229 27.114 1.00 95.75 413 ARG A N 1
ATOM 3296 C CA . ARG A 1 413 ? 7.376 2.635 27.531 1.00 95.75 413 ARG A CA 1
ATOM 3297 C C . ARG A 1 413 ? 8.015 3.485 26.438 1.00 95.75 413 ARG A C 1
ATOM 3299 O O . ARG A 1 413 ? 7.657 4.656 26.331 1.00 95.75 413 ARG A O 1
ATOM 3306 N N . SER A 1 414 ? 8.882 2.909 25.604 1.00 96.06 414 SER A N 1
ATOM 3307 C CA . SER A 1 414 ? 9.496 3.599 24.459 1.00 96.06 414 SER A CA 1
ATOM 3308 C C . SER A 1 414 ? 8.476 4.056 23.398 1.00 96.06 414 SER A C 1
ATOM 3310 O O . SER A 1 414 ? 8.765 4.939 22.591 1.00 96.06 414 SER A O 1
ATOM 3312 N N . LEU A 1 415 ? 7.260 3.493 23.411 1.00 96.12 415 LEU A N 1
ATOM 3313 C CA . LEU A 1 415 ? 6.146 3.877 22.533 1.00 96.12 415 LEU A CA 1
ATOM 3314 C C . LEU A 1 415 ? 5.323 5.057 23.079 1.00 96.12 415 LEU A C 1
ATOM 3316 O O . LEU A 1 415 ? 4.453 5.586 22.387 1.00 96.12 415 LEU A O 1
ATOM 3320 N N . SER A 1 416 ? 5.541 5.447 24.338 1.00 95.44 416 SER A N 1
ATOM 3321 C CA . SER A 1 416 ? 4.740 6.465 25.017 1.00 95.44 416 SER A CA 1
ATOM 3322 C C . SER A 1 416 ? 4.916 7.838 24.370 1.00 95.44 416 SER A C 1
ATOM 3324 O O . SER A 1 416 ? 6.032 8.339 24.229 1.00 95.44 416 SER A O 1
ATOM 3326 N N . ARG A 1 417 ? 3.804 8.478 23.996 1.00 92.12 417 ARG A N 1
ATOM 3327 C CA . ARG A 1 417 ? 3.800 9.803 23.360 1.00 92.12 417 ARG A CA 1
ATOM 3328 C C . ARG A 1 417 ? 2.596 10.621 23.841 1.00 92.12 417 ARG A C 1
ATOM 3330 O O . ARG A 1 417 ? 1.481 10.098 23.848 1.00 92.12 417 ARG A O 1
ATOM 3337 N N . PRO A 1 418 ? 2.762 11.908 24.210 1.00 89.25 418 PRO A N 1
ATOM 3338 C CA . PRO A 1 418 ? 1.649 12.749 24.657 1.00 89.25 418 PRO A CA 1
ATOM 3339 C C . PRO A 1 418 ? 0.512 12.812 23.629 1.00 89.25 418 PRO A C 1
ATOM 3341 O O . PRO A 1 418 ? 0.769 12.992 22.445 1.00 89.25 418 PRO A O 1
ATOM 3344 N N . ARG A 1 419 ? -0.751 12.735 24.077 1.00 83.00 419 ARG A N 1
ATOM 3345 C CA . ARG A 1 419 ? -1.940 12.727 23.190 1.00 83.00 419 ARG A CA 1
ATOM 3346 C C . ARG A 1 419 ? -2.147 14.007 22.372 1.00 83.00 419 ARG A C 1
ATOM 3348 O O . ARG A 1 419 ? -2.868 13.963 21.377 1.00 83.00 419 ARG A O 1
ATOM 3355 N N . GLY A 1 420 ? -1.559 15.124 22.801 1.00 79.44 420 GLY A N 1
ATOM 3356 C CA . GLY A 1 420 ? -1.808 16.448 22.225 1.00 79.44 420 GLY A CA 1
ATOM 3357 C C . GLY A 1 420 ? -3.230 16.974 22.479 1.00 79.44 420 GLY A C 1
ATOM 3358 O O . GLY A 1 420 ? -4.019 16.364 23.203 1.00 79.44 420 GLY A O 1
ATOM 3359 N N . SER A 1 421 ? -3.544 18.129 21.885 1.00 74.31 421 SER A N 1
ATOM 3360 C CA . SER A 1 421 ? -4.831 18.842 21.988 1.00 74.31 421 SER A CA 1
ATOM 3361 C C . SER A 1 421 ? -5.944 18.253 21.115 1.00 74.31 421 SER A C 1
ATOM 3363 O O . SER A 1 421 ? -7.117 18.330 21.477 1.00 74.31 421 SER A O 1
ATOM 3365 N N . GLY A 1 422 ? -5.600 17.655 19.970 1.00 71.38 422 GLY A N 1
ATOM 3366 C CA . GLY A 1 422 ? -6.558 17.222 18.948 1.00 71.38 422 GLY A CA 1
ATOM 3367 C C . GLY A 1 422 ? -6.010 16.122 18.036 1.00 71.38 422 GLY A C 1
ATOM 3368 O O . GLY A 1 422 ? -4.829 15.795 18.092 1.00 71.38 422 GLY A O 1
ATOM 3369 N N . SER A 1 423 ? -6.881 15.490 17.234 1.00 70.56 423 SER A N 1
ATOM 3370 C CA . SER A 1 423 ? -6.475 14.395 16.317 1.00 70.56 423 SER A CA 1
ATOM 3371 C C . SER A 1 423 ? -5.594 14.936 15.194 1.00 70.56 423 SER A C 1
ATOM 3373 O O . SER A 1 423 ? -4.551 14.377 14.895 1.00 70.56 423 SER A O 1
ATOM 3375 N N . THR A 1 424 ? -5.969 16.099 14.659 1.00 72.69 424 THR A N 1
ATOM 3376 C CA . THR A 1 424 ? -5.275 16.810 13.576 1.00 72.69 424 THR A CA 1
ATOM 3377 C C . THR A 1 424 ? -3.929 17.407 13.987 1.00 72.69 424 THR A C 1
ATOM 3379 O O . THR A 1 424 ? -3.103 17.716 13.129 1.00 72.69 424 THR A O 1
ATOM 3382 N N . ASP A 1 425 ? -3.697 17.582 15.289 1.00 78.94 425 ASP A N 1
ATOM 3383 C CA . ASP A 1 425 ? -2.446 18.119 15.838 1.00 78.94 425 ASP A CA 1
ATOM 3384 C C . ASP A 1 425 ? -1.442 17.014 16.163 1.00 78.94 425 ASP A C 1
ATOM 3386 O O . ASP A 1 425 ? -0.255 17.288 16.341 1.00 78.94 425 ASP A O 1
ATOM 3390 N N . TYR A 1 426 ? -1.901 15.762 16.208 1.00 87.62 426 TYR A N 1
ATOM 3391 C CA . TYR A 1 426 ? -1.019 14.635 16.429 1.00 87.62 426 TYR A CA 1
ATOM 3392 C C . TYR A 1 426 ? -0.082 14.464 15.231 1.00 87.62 426 TYR A C 1
ATOM 3394 O O . TYR A 1 426 ? -0.431 14.760 14.083 1.00 87.62 426 TYR A O 1
ATOM 3402 N N . ARG A 1 427 ? 1.148 14.049 15.512 1.00 90.12 427 ARG A N 1
ATOM 3403 C CA . ARG A 1 427 ? 2.178 13.806 14.506 1.00 90.12 427 ARG A CA 1
ATOM 3404 C C . ARG A 1 427 ? 2.679 12.381 14.669 1.00 90.12 427 ARG A C 1
ATOM 3406 O O . ARG A 1 427 ? 2.812 11.890 15.794 1.00 90.12 427 ARG A O 1
ATOM 3413 N N . TRP A 1 428 ? 2.923 11.744 13.539 1.00 93.12 428 TRP A N 1
ATOM 3414 C CA . TRP A 1 428 ? 3.330 10.351 13.429 1.00 93.12 428 TRP A CA 1
ATOM 3415 C C . TRP A 1 428 ? 4.783 10.272 12.975 1.00 93.12 428 TRP A C 1
ATOM 3417 O O . TRP A 1 428 ? 5.303 11.227 12.388 1.00 93.12 428 TRP A O 1
ATOM 3427 N N . SER A 1 429 ? 5.430 9.160 13.283 1.00 92.50 429 SER A N 1
ATOM 3428 C CA . SER A 1 429 ? 6.723 8.786 12.716 1.00 92.50 429 SER A CA 1
ATOM 3429 C C . SER A 1 429 ? 6.546 7.737 11.623 1.00 92.50 429 SER A C 1
ATOM 3431 O O . SER A 1 429 ? 5.470 7.151 11.498 1.00 92.50 429 SER A O 1
ATOM 3433 N N . ASP A 1 430 ? 7.589 7.489 10.832 1.00 89.38 430 ASP A N 1
ATOM 3434 C CA . ASP A 1 430 ? 7.531 6.504 9.744 1.00 89.38 430 ASP A CA 1
ATOM 3435 C C . ASP A 1 430 ? 7.183 5.099 10.262 1.00 89.38 430 ASP A C 1
ATOM 3437 O O . ASP A 1 430 ? 6.355 4.405 9.671 1.00 89.38 430 ASP A O 1
ATOM 3441 N N . GLY A 1 431 ? 7.711 4.719 11.433 1.00 91.38 431 GLY A N 1
ATOM 3442 C CA . GLY A 1 431 ? 7.396 3.447 12.088 1.00 91.38 431 GLY A CA 1
ATOM 3443 C C . GLY A 1 431 ? 5.943 3.318 12.563 1.00 91.38 431 GLY A C 1
ATOM 3444 O O . GLY A 1 431 ? 5.496 2.215 12.864 1.00 91.38 431 GLY A O 1
ATOM 3445 N N . ASP A 1 432 ? 5.179 4.414 12.625 1.00 94.62 432 ASP A N 1
ATOM 3446 C CA . ASP A 1 432 ? 3.757 4.368 12.981 1.00 94.62 432 ASP A CA 1
ATOM 3447 C C . ASP A 1 432 ? 2.864 3.979 11.790 1.00 94.62 432 ASP A C 1
ATOM 3449 O O . ASP A 1 432 ? 1.748 3.503 12.002 1.00 94.62 432 ASP A O 1
ATOM 3453 N N . VAL A 1 433 ? 3.322 4.160 10.545 1.00 92.25 433 VAL A N 1
ATOM 3454 C CA . VAL A 1 433 ? 2.499 3.933 9.343 1.00 92.25 433 VAL A CA 1
ATOM 3455 C C . VAL A 1 433 ? 2.075 2.465 9.197 1.00 92.25 433 VAL A C 1
ATOM 3457 O O . VAL A 1 433 ? 0.871 2.229 9.066 1.00 92.25 433 VAL A O 1
ATOM 3460 N N . PRO A 1 434 ? 2.971 1.460 9.293 1.00 91.50 434 PRO A N 1
ATOM 3461 C CA . PRO A 1 434 ? 2.548 0.058 9.231 1.00 91.50 434 PRO A CA 1
ATOM 3462 C C . PRO A 1 434 ? 1.567 -0.311 10.351 1.00 91.50 434 PRO A C 1
ATOM 3464 O O . PRO A 1 434 ? 0.667 -1.126 10.165 1.00 91.50 434 PRO A O 1
ATOM 3467 N N . LEU A 1 435 ? 1.705 0.322 11.520 1.00 95.44 435 LEU A N 1
ATOM 3468 C CA . LEU A 1 435 ? 0.827 0.088 12.663 1.00 95.44 435 LEU A CA 1
ATOM 3469 C C . LEU A 1 435 ? -0.556 0.715 12.468 1.00 95.44 435 LEU A C 1
ATOM 3471 O O . LEU A 1 435 ? -1.550 0.153 12.929 1.00 95.44 435 LEU A O 1
ATOM 3475 N N . LEU A 1 436 ? -0.637 1.869 11.798 1.00 94.06 436 LEU A N 1
ATOM 3476 C CA . LEU A 1 436 ? -1.901 2.482 11.390 1.00 94.06 436 LEU A CA 1
ATOM 3477 C C . LEU A 1 436 ? -2.646 1.576 10.400 1.00 94.06 436 LEU A C 1
ATOM 3479 O O . LEU A 1 436 ? -3.856 1.384 10.548 1.00 94.06 436 LEU A O 1
ATOM 3483 N N . ASP A 1 437 ? -1.929 0.978 9.448 1.00 91.81 437 ASP A N 1
ATOM 3484 C CA . ASP A 1 437 ? -2.503 0.025 8.495 1.00 91.81 437 ASP A CA 1
ATOM 3485 C C . ASP A 1 437 ? -2.993 -1.261 9.184 1.00 91.81 437 ASP A C 1
ATOM 3487 O O . ASP A 1 437 ? -4.160 -1.636 9.037 1.00 91.81 437 ASP A O 1
ATOM 3491 N N . GLU A 1 438 ? -2.179 -1.871 10.055 1.00 94.25 438 GLU A N 1
ATOM 3492 C CA . GLU A 1 438 ? -2.597 -3.045 10.839 1.00 94.25 438 GLU A CA 1
ATOM 3493 C C . GLU A 1 438 ? -3.801 -2.715 11.739 1.00 94.25 438 GLU A C 1
ATOM 3495 O O . GLU A 1 438 ? -4.776 -3.472 11.809 1.00 94.25 438 GLU A O 1
ATOM 3500 N N . ALA A 1 439 ? -3.811 -1.543 12.384 1.00 95.00 439 ALA A N 1
ATOM 3501 C CA . ALA A 1 439 ? -4.965 -1.087 13.152 1.00 95.00 439 ALA A CA 1
ATOM 3502 C C . ALA A 1 439 ? -6.213 -0.935 12.263 1.00 95.00 439 ALA A C 1
ATOM 3504 O O . ALA A 1 439 ? -7.308 -1.317 12.686 1.00 95.00 439 ALA A O 1
ATOM 3505 N N . TYR A 1 440 ? -6.083 -0.442 11.027 1.00 93.12 440 TYR A N 1
ATOM 3506 C CA . TYR A 1 440 ? -7.197 -0.373 10.079 1.00 93.12 440 TYR A CA 1
ATOM 3507 C C . TYR A 1 440 ? -7.700 -1.755 9.660 1.00 93.12 440 TYR A C 1
ATOM 3509 O O . TYR A 1 440 ? -8.914 -1.976 9.639 1.00 93.12 440 TYR A O 1
ATOM 3517 N N . ALA A 1 441 ? -6.805 -2.710 9.406 1.00 92.31 441 ALA A N 1
ATOM 3518 C CA . ALA A 1 441 ? -7.170 -4.083 9.068 1.00 92.31 441 ALA A CA 1
ATOM 3519 C C . ALA A 1 441 ? -8.036 -4.735 10.166 1.00 92.31 441 ALA A C 1
ATOM 3521 O O . ALA A 1 441 ? -9.022 -5.424 9.866 1.00 92.31 441 ALA A O 1
ATOM 3522 N N . ARG A 1 442 ? -7.720 -4.455 11.440 1.00 94.50 442 ARG A N 1
ATOM 3523 C CA . ARG A 1 442 ? -8.460 -4.942 12.620 1.00 94.50 442 ARG A CA 1
ATOM 3524 C C . ARG A 1 442 ? -9.754 -4.179 12.877 1.00 94.50 442 ARG A C 1
ATOM 3526 O O . ARG A 1 442 ? -10.795 -4.780 13.168 1.00 94.50 442 ARG A O 1
ATOM 3533 N N . LEU A 1 443 ? -9.713 -2.854 12.779 1.00 95.06 443 LEU A N 1
ATOM 3534 C CA . LEU A 1 443 ? -10.877 -2.015 13.043 1.00 95.06 443 LEU A CA 1
ATOM 3535 C C . LEU A 1 443 ? -11.926 -2.156 11.939 1.00 95.06 443 LEU A C 1
ATOM 3537 O O . LEU A 1 443 ? -13.116 -2.307 12.221 1.00 95.06 443 LEU A O 1
ATOM 3541 N N . GLY A 1 444 ? -11.484 -2.162 10.687 1.00 92.19 444 GLY A N 1
ATOM 3542 C CA . GLY A 1 444 ? -12.332 -2.016 9.517 1.00 92.19 444 GLY A CA 1
ATOM 3543 C C . GLY A 1 444 ? -12.875 -0.595 9.341 1.00 92.19 444 GLY A C 1
ATOM 3544 O O . GLY A 1 444 ? -12.789 0.235 10.252 1.00 92.19 444 GLY A O 1
ATOM 3545 N N . PRO A 1 445 ? -13.510 -0.319 8.190 1.00 90.69 445 PRO A N 1
ATOM 3546 C CA . PRO A 1 445 ? -14.055 0.997 7.905 1.00 90.69 445 PRO A CA 1
ATOM 3547 C C . PRO A 1 445 ? -15.197 1.342 8.858 1.00 90.69 445 PRO A C 1
ATOM 3549 O O . PRO A 1 445 ? -16.032 0.500 9.214 1.00 90.69 445 PRO A O 1
ATOM 3552 N N . ARG A 1 446 ? -15.306 2.621 9.199 1.00 89.62 446 ARG A N 1
ATOM 3553 C CA . ARG A 1 446 ? -16.506 3.178 9.817 1.00 89.62 446 ARG A CA 1
ATOM 3554 C C . ARG A 1 446 ? -17.657 3.099 8.822 1.00 89.62 446 ARG A C 1
ATOM 3556 O O . ARG A 1 446 ? -17.540 3.514 7.670 1.00 89.62 446 ARG A O 1
ATOM 3563 N N . LEU A 1 447 ? -18.800 2.590 9.267 1.00 83.50 447 LEU A N 1
ATOM 3564 C CA . LEU A 1 447 ? -19.972 2.411 8.412 1.00 83.50 447 LEU A CA 1
ATOM 3565 C C . LEU A 1 447 ? -20.943 3.589 8.548 1.00 83.50 447 LEU A C 1
ATOM 3567 O O . LEU A 1 447 ? -21.284 4.025 9.648 1.00 83.50 447 LEU A O 1
ATOM 3571 N N . GLY A 1 448 ? -21.425 4.099 7.415 1.00 76.31 448 GLY A N 1
ATOM 3572 C CA . GLY A 1 448 ? -22.533 5.048 7.361 1.00 76.31 448 GLY A CA 1
ATOM 3573 C C . GLY A 1 448 ? -23.898 4.376 7.562 1.00 76.31 448 GLY A C 1
ATOM 3574 O O . GLY A 1 448 ? -24.019 3.151 7.604 1.00 76.31 448 GLY A O 1
ATOM 3575 N N . ARG A 1 449 ? -24.969 5.184 7.610 1.00 69.00 449 ARG A N 1
ATOM 3576 C CA . ARG A 1 449 ? -26.357 4.700 7.799 1.00 69.00 449 ARG A CA 1
ATOM 3577 C C . ARG A 1 449 ? -26.766 3.602 6.802 1.00 69.00 449 ARG A C 1
ATOM 3579 O O . ARG A 1 449 ? -27.434 2.649 7.194 1.00 69.00 449 ARG A O 1
ATOM 3586 N N . ASN A 1 450 ? -26.291 3.688 5.558 1.00 72.44 450 ASN A N 1
ATOM 3587 C CA . ASN A 1 450 ? -26.611 2.746 4.478 1.00 72.44 450 ASN A CA 1
ATOM 3588 C C . ASN A 1 450 ? -25.597 1.595 4.340 1.00 72.44 450 ASN A C 1
ATOM 3590 O O . ASN A 1 450 ? -25.511 0.999 3.274 1.00 72.44 450 ASN A O 1
ATOM 3594 N N . ARG A 1 451 ? -24.791 1.304 5.374 1.00 69.19 451 ARG A N 1
ATOM 3595 C CA . ARG A 1 451 ? -23.701 0.301 5.341 1.00 69.19 451 ARG A CA 1
ATOM 3596 C C . ARG A 1 451 ? -22.581 0.588 4.332 1.00 69.19 451 ARG A C 1
ATOM 3598 O O . ARG A 1 451 ? -21.707 -0.248 4.154 1.00 69.19 451 ARG A O 1
ATOM 3605 N N . LYS A 1 452 ? -22.577 1.767 3.706 1.00 74.00 452 LYS A N 1
ATOM 3606 C CA . LYS A 1 452 ? -21.442 2.231 2.905 1.00 74.00 452 LYS A CA 1
ATOM 3607 C C . LYS A 1 452 ? -20.294 2.617 3.835 1.00 74.00 452 LYS A C 1
ATOM 3609 O O . LYS A 1 452 ? -20.542 3.280 4.848 1.00 74.00 452 LYS A O 1
ATOM 3614 N N . ALA A 1 453 ? -19.081 2.192 3.498 1.00 78.19 453 ALA A N 1
ATOM 3615 C CA . ALA A 1 453 ? -17.872 2.646 4.169 1.00 78.19 453 ALA A CA 1
ATOM 3616 C C . ALA A 1 453 ? -17.785 4.178 4.084 1.00 78.19 453 ALA A C 1
ATOM 3618 O O . ALA A 1 453 ? -18.129 4.774 3.063 1.00 78.19 453 ALA A O 1
ATOM 3619 N N . ARG A 1 454 ? -17.422 4.813 5.198 1.00 79.94 454 ARG A N 1
ATOM 3620 C CA . ARG A 1 454 ? -17.087 6.242 5.260 1.00 79.94 454 ARG A CA 1
ATOM 3621 C C . ARG A 1 454 ? -15.603 6.486 5.049 1.00 79.94 454 ARG A C 1
ATOM 3623 O O . ARG A 1 454 ? -15.240 7.575 4.629 1.00 79.94 454 ARG A O 1
ATOM 3630 N N . ASP A 1 455 ? -14.796 5.497 5.401 1.00 80.88 455 ASP A N 1
ATOM 3631 C CA . ASP A 1 455 ? -13.352 5.542 5.249 1.00 80.88 455 ASP A CA 1
ATOM 3632 C C . ASP A 1 455 ? -12.983 4.995 3.863 1.00 80.88 455 ASP A C 1
ATOM 3634 O O . ASP A 1 455 ? -13.733 4.164 3.330 1.00 80.88 455 ASP A O 1
ATOM 3638 N N . PRO A 1 456 ? -11.874 5.461 3.268 1.00 75.31 456 PRO A N 1
ATOM 3639 C CA . PRO A 1 456 ? -11.450 4.993 1.959 1.00 75.31 456 PRO A CA 1
ATOM 3640 C C . PRO A 1 456 ? -11.089 3.505 1.971 1.00 75.31 456 PRO A C 1
ATOM 3642 O O . PRO A 1 456 ? -10.683 2.928 2.987 1.00 75.31 456 PRO A O 1
ATOM 3645 N N . GLU A 1 457 ? -11.267 2.864 0.819 1.00 70.69 457 GLU A N 1
ATOM 3646 C CA . GLU A 1 457 ? -10.786 1.504 0.613 1.00 70.69 457 GLU A CA 1
ATOM 3647 C C . GLU A 1 457 ? -9.273 1.536 0.404 1.00 70.69 457 GLU A C 1
ATOM 3649 O O . GLU A 1 457 ? -8.767 2.296 -0.422 1.00 70.69 457 GLU A O 1
ATOM 3654 N N . VAL A 1 458 ? -8.550 0.704 1.158 1.00 72.06 458 VAL A N 1
ATOM 3655 C CA . VAL A 1 458 ? -7.121 0.491 0.920 1.00 72.06 458 VAL A CA 1
ATOM 3656 C C . VAL A 1 458 ? -6.990 -0.217 -0.419 1.00 72.06 458 VAL A C 1
ATOM 3658 O O . VAL A 1 458 ? -7.545 -1.300 -0.626 1.00 72.06 458 VAL A O 1
ATOM 3661 N N . ARG A 1 459 ? -6.280 0.425 -1.341 1.00 77.19 459 ARG A N 1
ATOM 3662 C CA . ARG A 1 459 ? -6.046 -0.108 -2.674 1.00 77.19 459 ARG A CA 1
ATOM 3663 C C . ARG A 1 459 ? -5.183 -1.365 -2.609 1.00 77.19 459 ARG A C 1
ATOM 3665 O O . ARG A 1 459 ? -4.180 -1.408 -1.906 1.00 77.19 459 ARG A O 1
ATOM 3672 N N . THR A 1 460 ? -5.543 -2.366 -3.404 1.00 82.00 460 THR A N 1
ATOM 3673 C CA . THR A 1 460 ? -4.709 -3.547 -3.643 1.00 82.00 460 THR A CA 1
ATOM 3674 C C . THR A 1 460 ? -3.897 -3.378 -4.919 1.00 82.00 460 THR A C 1
ATOM 3676 O O . THR A 1 460 ? -4.426 -2.884 -5.917 1.00 82.00 460 THR A O 1
ATOM 3679 N N . PHE A 1 461 ? -2.657 -3.857 -4.907 1.00 86.88 461 PHE A N 1
ATOM 3680 C CA . PHE A 1 461 ? -1.753 -3.832 -6.055 1.00 86.88 461 PHE A CA 1
ATOM 3681 C C . PHE A 1 461 ? -1.417 -5.255 -6.492 1.00 86.88 461 PHE A C 1
ATOM 3683 O O . PHE A 1 461 ? -1.310 -6.151 -5.654 1.00 86.88 461 PHE A O 1
ATOM 3690 N N . GLY A 1 462 ? -1.248 -5.460 -7.799 1.00 87.25 462 GLY A N 1
ATOM 3691 C CA . GLY A 1 462 ? -0.938 -6.780 -8.358 1.00 87.25 462 GLY A CA 1
ATOM 3692 C C . GLY A 1 462 ? 0.540 -7.141 -8.243 1.00 87.25 462 GLY A C 1
ATOM 3693 O O . GLY A 1 462 ? 0.905 -8.313 -8.298 1.00 87.25 462 GLY A O 1
ATOM 3694 N N . HIS A 1 463 ? 1.388 -6.134 -8.039 1.00 89.19 463 HIS A N 1
ATOM 3695 C CA . HIS A 1 463 ? 2.798 -6.292 -7.722 1.00 89.19 463 HIS A CA 1
ATOM 3696 C C . HIS A 1 463 ? 3.256 -5.143 -6.819 1.00 89.19 463 HIS A C 1
ATOM 3698 O O . HIS A 1 463 ? 2.749 -4.025 -6.930 1.00 89.19 463 HIS A O 1
ATOM 3704 N N . ILE A 1 464 ? 4.200 -5.422 -5.923 1.00 91.38 464 ILE A N 1
ATOM 3705 C CA . ILE A 1 464 ? 4.774 -4.432 -5.011 1.00 91.38 464 ILE A CA 1
ATOM 3706 C C . ILE A 1 464 ? 6.292 -4.545 -5.093 1.00 91.38 464 ILE A C 1
ATOM 3708 O O . ILE A 1 464 ? 6.846 -5.625 -4.896 1.00 91.38 464 ILE A O 1
ATOM 3712 N N . VAL A 1 465 ? 6.944 -3.422 -5.361 1.00 90.50 465 VAL A N 1
ATOM 3713 C CA . VAL A 1 465 ? 8.388 -3.237 -5.277 1.00 90.50 465 VAL A CA 1
ATOM 3714 C C . VAL A 1 465 ? 8.659 -2.374 -4.055 1.00 90.50 465 VAL A C 1
ATOM 3716 O O . VAL A 1 465 ? 8.064 -1.309 -3.904 1.00 90.50 465 VAL A O 1
ATOM 3719 N N . VAL A 1 466 ? 9.547 -2.831 -3.181 1.00 90.62 466 VAL A N 1
ATOM 3720 C CA . VAL A 1 466 ? 9.997 -2.069 -2.015 1.00 90.62 466 VAL A CA 1
ATOM 3721 C C . VAL A 1 466 ? 11.495 -1.878 -2.160 1.00 90.62 466 VAL A C 1
ATOM 3723 O O . VAL A 1 466 ? 12.223 -2.863 -2.278 1.00 90.62 466 VAL A O 1
ATOM 3726 N N . ASP A 1 467 ? 11.932 -0.623 -2.193 1.00 86.81 467 ASP A N 1
ATOM 3727 C CA . ASP A 1 467 ? 13.347 -0.275 -2.150 1.00 86.81 467 ASP A CA 1
ATOM 3728 C C . ASP A 1 467 ? 13.669 0.304 -0.772 1.00 86.81 467 ASP A C 1
ATOM 3730 O O . ASP A 1 467 ? 13.139 1.346 -0.375 1.00 86.81 467 ASP A O 1
ATOM 3734 N N . GLU A 1 468 ? 14.504 -0.401 -0.018 1.00 71.50 468 GLU A N 1
ATOM 3735 C CA . GLU A 1 468 ? 14.951 0.045 1.295 1.00 71.50 468 GLU A CA 1
ATOM 3736 C C . GLU A 1 468 ? 16.178 0.945 1.135 1.00 71.50 468 GLU A C 1
ATOM 3738 O O . GLU A 1 468 ? 17.205 0.542 0.580 1.00 71.50 468 GLU A O 1
ATOM 3743 N N . THR A 1 469 ? 16.121 2.165 1.677 1.00 53.62 469 THR A N 1
ATOM 3744 C CA . THR A 1 469 ? 17.355 2.899 1.958 1.00 53.62 469 THR A CA 1
ATOM 3745 C C . THR A 1 469 ? 18.151 2.127 2.990 1.00 53.62 469 THR A C 1
ATOM 3747 O O . THR A 1 469 ? 17.648 1.801 4.062 1.00 53.62 469 THR A O 1
ATOM 3750 N N . GLN A 1 470 ? 19.434 1.918 2.704 1.00 51.81 470 GLN A N 1
ATOM 3751 C CA . GLN A 1 470 ? 20.410 1.658 3.751 1.00 51.81 470 GLN A CA 1
ATOM 3752 C C . GLN A 1 470 ? 20.585 2.934 4.579 1.00 51.81 470 GLN A C 1
ATOM 3754 O O . GLN A 1 470 ? 21.531 3.693 4.366 1.00 51.81 470 GLN A O 1
ATOM 3759 N N . ASP A 1 471 ? 19.677 3.187 5.516 1.00 42.06 471 ASP A N 1
ATOM 3760 C CA . ASP A 1 471 ? 20.000 4.085 6.614 1.00 42.06 471 ASP A CA 1
ATOM 3761 C C . ASP A 1 471 ? 21.086 3.401 7.458 1.00 42.06 471 ASP A C 1
ATOM 3763 O O . ASP A 1 471 ? 20.851 2.435 8.179 1.00 42.06 471 ASP A O 1
ATOM 3767 N N . HIS A 1 472 ? 22.306 3.925 7.308 1.00 38.41 472 HIS A N 1
ATOM 3768 C CA . HIS A 1 472 ? 23.505 3.665 8.108 1.00 38.41 472 HIS A CA 1
ATOM 3769 C C . HIS A 1 472 ? 24.221 2.319 7.909 1.00 38.41 472 HIS A C 1
ATOM 3771 O O . HIS A 1 472 ? 24.315 1.505 8.826 1.00 38.41 472 HIS A O 1
ATOM 3777 N N . THR A 1 473 ? 24.939 2.171 6.790 1.00 29.84 473 THR A N 1
ATOM 3778 C CA . THR A 1 473 ? 26.248 1.506 6.900 1.00 29.84 473 THR A CA 1
ATOM 3779 C C . THR A 1 473 ? 27.222 2.544 7.457 1.00 29.84 473 THR A C 1
ATOM 3781 O O . THR A 1 473 ? 27.556 3.508 6.768 1.00 29.84 473 THR A O 1
ATOM 3784 N N . LEU A 1 474 ? 27.651 2.393 8.715 1.00 32.19 474 LEU A N 1
ATOM 3785 C CA . LEU A 1 474 ? 28.859 3.068 9.195 1.00 32.19 474 LEU A CA 1
ATOM 3786 C C . LEU A 1 474 ? 29.982 2.664 8.235 1.00 32.19 474 LEU A C 1
ATOM 3788 O O . LEU A 1 474 ? 30.363 1.495 8.200 1.00 32.19 474 LEU A O 1
ATOM 3792 N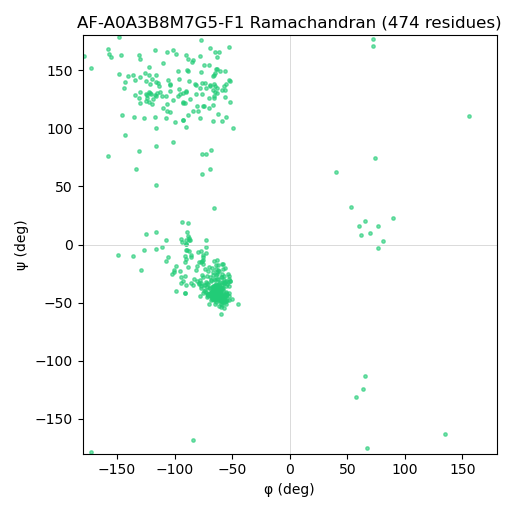 N . MET A 1 475 ? 30.459 3.606 7.417 1.00 30.12 475 MET A N 1
ATOM 3793 C CA . MET A 1 475 ? 31.735 3.434 6.733 1.00 30.12 475 MET A CA 1
ATOM 3794 C C . MET A 1 475 ? 32.779 3.256 7.836 1.00 30.12 475 MET A C 1
ATOM 3796 O O . MET A 1 475 ? 33.038 4.194 8.591 1.00 30.12 475 MET A O 1
ATOM 3800 N N . ALA A 1 476 ? 33.238 2.015 7.994 1.00 31.97 476 ALA A N 1
ATOM 3801 C CA . ALA A 1 476 ? 34.294 1.638 8.921 1.00 31.97 476 ALA A CA 1
ATOM 3802 C C . ALA A 1 476 ? 35.637 2.230 8.488 1.00 31.97 476 ALA A C 1
ATOM 3804 O O . ALA A 1 476 ? 35.863 2.326 7.256 1.00 31.97 476 ALA A O 1
#

Nearest PDB structures (foldseek):
  8q3i-assembly1_H  TM=6.188E-01  e=1.560E-28  Mycolicibacterium smegmatis MC2 155
  8qn8-assembly1_H  TM=6.309E-01  e=1.321E-27  Mycolicibacterium smegmatis MC2 155
  6yxu-assembly1_H  TM=6.103E-01  e=6.636E-26  Mycolicibacterium smegmatis MC2 155
  6yys-assembly1_H  TM=6.618E-01  e=2.862E-24  Mycolicibacterium smegmatis MC2 155
  8r6p-assembly1_H  TM=8.980E-01  e=1.088E-09  Mycolicibacterium smegmatis MC2 155

Solvent-accessible surface area (backbone atoms only — not comparable to full-atom values): 27076 Å² total; per-residue (Å²): 131,83,62,89,57,51,69,61,52,38,52,49,49,49,52,50,51,51,43,45,52,52,52,50,47,55,44,52,51,58,53,58,65,62,70,69,67,84,74,71,58,77,65,53,52,52,54,46,54,53,51,51,52,53,38,50,41,52,49,40,66,68,61,59,85,78,53,43,56,61,37,30,36,40,32,33,85,85,76,50,70,46,38,34,14,78,47,68,32,49,53,96,86,66,49,77,64,22,41,27,57,78,40,77,88,38,45,46,80,43,58,41,38,81,89,50,32,77,66,37,41,35,42,34,40,45,46,54,63,41,82,45,70,76,49,72,47,77,37,74,40,48,81,92,72,69,65,99,76,76,76,85,56,56,71,60,52,60,50,54,69,68,51,75,78,82,59,85,66,74,50,80,85,67,54,46,40,76,47,48,51,65,28,69,51,73,88,82,79,86,86,84,88,82,76,66,89,90,71,48,60,70,58,40,55,52,50,19,53,56,33,46,46,66,78,40,36,84,71,25,72,82,39,17,33,36,35,36,34,69,41,71,70,57,46,61,49,46,47,70,54,46,59,44,43,55,66,68,36,36,46,79,42,30,66,56,46,67,54,29,81,63,32,93,55,49,45,59,78,41,84,68,53,72,68,32,37,53,49,51,71,34,75,63,42,58,57,26,51,54,40,49,55,53,70,43,58,33,52,52,93,57,67,47,77,46,81,56,90,96,47,66,27,41,45,48,35,67,58,37,41,49,49,53,54,50,36,62,74,76,33,89,28,56,35,67,25,38,62,56,48,53,52,52,53,29,42,45,29,19,62,50,35,97,79,48,53,62,31,69,60,48,38,71,73,40,67,80,37,66,69,52,46,51,51,46,49,53,28,45,52,83,63,52,34,69,57,51,51,43,53,34,30,43,27,69,69,48,28,47,71,27,23,60,90,80,34,56,76,68,56,41,55,52,54,54,42,85,53,68,95,41,68,74,72,38,71,31,27,60,53,45,42,65,53,37,51,52,38,34,70,44,28,38,54,47,62,42,97,85,70,45,62,73,48,74,80,84,82,67,56,64,41,77,46,77,49,80,65,79,83,73,76,77,85,124

pLDDT: mean 84.65, std 14.51, range [29.84, 98.56]

Foldseek 3Di:
DADPCQVVVLVLLVVQVVQLVVQLVVLVVLLVVLVVPPDDDPVSVVVSVVSVLVSVLSNLLSDDDFDRFFFKKWAAPVRDIATEGCHFGADPVRHTSHDYCLDPVNLLLAAADLVRSVRTQKIKGFDDGRSHTDHIAIDGNDPVPDDPDHDPPVVVVVVVVVCPPVADAQCSSPQHNVLVCLLPPDLPDDDDDDDDPPPCSVNSLVSSLVSCCVVVVPLFVVQAEEEAEADPVVQVSVCVRSVSRVSSRYHYYHLQVLCCVQDVLAAADDAADPLQLVLLPDPLVLQLLVQLQVQQAAFDPAWDWDDDPPDIFIDGSVLLVVLSVVLVVPDQAQLVSLVSSLQSVLQRRLVRDPVSDDSVVSCVVCVPPPSSVVNSSSRRNQDALLRSLLVCLQDLVSLCSRPVVPDDSVNSVSSHDHSDDDSSPDYHHSSCSVSSVSSCVRNPFNADPVRDGPGDDNRGGSHYHYDDDPPDPPPD

Sequence (476 aa):
MTHPEIAAEQAHIDRAHMLLDQARERARQLRGMVEVGRGGTTQARYERDVIEGSVQNRLGQLQLGSASLIFGRIDFEADDRFYIGRLAVADENQEPVVVDWRAPVAEPFYRATGREPMGLIRRRHFISRGKELLDIEDELFDLDQLDDGFQGHGALLAALDQNRDGQLRDIVSTIQGEQDEIIRDPLKGRVIVQGGPGTGKTVVALHRAAYLLYTHRFPLEGQGVLVVGPNRLFLRYIEQVLPSLGEAGVYLTVLADLFADLFDDVRVVLPDTAESAAVKGSDRMIDVLEKAVRDRERPLRNELVVGFGLVRLRITVDASRQIIREARRRYRRHNAARRYVEQEFFSILAKSHPSEPDPENVQYKLRRDPRVMEALERMWPVLTPSQMLRDLYGSNALLASAGREVLSESEWRSLSRPRGSGSTDYRWSDGDVPLLDEAYARLGPRLGRNRKARDPEVRTFGHIVVDETQDHTLMA

Radius of gyration: 31.38 Å; Cα contacts (8 Å, |Δi|>4): 663; chains: 1; bounding box: 86×41×80 Å

Mean predicted aligned error: 10.11 Å